Protein AF-A0A8T3T9G6-F1 (afdb_monomer_lite)

Structure (mmCIF, N/CA/C/O backbone):
data_AF-A0A8T3T9G6-F1
#
_entry.id   AF-A0A8T3T9G6-F1
#
loop_
_atom_site.group_PDB
_atom_site.id
_atom_site.type_symbol
_atom_site.label_atom_id
_atom_site.label_alt_id
_atom_site.label_comp_id
_atom_site.label_asym_id
_atom_site.label_entity_id
_atom_site.label_seq_id
_atom_site.pdbx_PDB_ins_code
_atom_site.Cartn_x
_atom_site.Cartn_y
_atom_site.Cartn_z
_atom_site.occupancy
_atom_site.B_iso_or_equiv
_atom_site.auth_seq_id
_atom_site.auth_comp_id
_atom_site.auth_asym_id
_atom_site.auth_atom_id
_atom_site.pdbx_PDB_model_num
ATOM 1 N N . MET A 1 1 ? 16.006 19.541 -17.027 1.00 54.31 1 MET A N 1
ATOM 2 C CA . MET A 1 1 ? 14.898 20.026 -16.170 1.00 54.31 1 MET A CA 1
ATOM 3 C C . MET A 1 1 ? 15.483 20.447 -14.832 1.00 54.31 1 MET A C 1
ATOM 5 O O . MET A 1 1 ? 16.346 19.738 -14.335 1.00 54.31 1 MET A O 1
ATOM 9 N N . GLY A 1 2 ? 15.084 21.596 -14.279 1.00 76.94 2 GLY A N 1
ATOM 10 C CA . GLY A 1 2 ? 15.537 22.010 -12.943 1.00 76.94 2 GLY A CA 1
ATOM 11 C C . GLY A 1 2 ? 14.943 21.127 -11.838 1.00 76.94 2 GLY A C 1
ATOM 12 O O . GLY A 1 2 ? 13.879 20.541 -12.033 1.00 76.94 2 GLY A O 1
ATOM 13 N N . ALA A 1 3 ? 15.597 21.065 -10.673 1.00 75.00 3 ALA A N 1
ATOM 14 C CA . ALA A 1 3 ? 15.192 20.220 -9.539 1.00 75.00 3 ALA A CA 1
ATOM 15 C C . ALA A 1 3 ? 13.722 20.419 -9.115 1.00 75.00 3 ALA A C 1
ATOM 17 O O . ALA A 1 3 ? 13.026 19.457 -8.798 1.00 75.00 3 ALA A O 1
ATOM 18 N N . VAL A 1 4 ? 13.221 21.656 -9.191 1.00 77.31 4 VAL A N 1
ATOM 19 C CA . VAL A 1 4 ? 11.821 22.000 -8.889 1.00 77.31 4 VAL A CA 1
ATOM 20 C C . VAL A 1 4 ? 10.844 21.335 -9.864 1.00 77.31 4 VAL A C 1
ATOM 22 O O . VAL A 1 4 ? 9.824 20.801 -9.441 1.00 77.31 4 VAL A O 1
ATOM 25 N N . ALA A 1 5 ? 11.157 21.320 -11.162 1.00 77.25 5 ALA A N 1
ATOM 26 C CA . ALA A 1 5 ? 10.294 20.705 -12.169 1.00 77.25 5 ALA A CA 1
ATOM 27 C C . ALA A 1 5 ? 10.221 19.180 -11.992 1.00 77.25 5 ALA A C 1
ATOM 29 O O . ALA A 1 5 ? 9.146 18.600 -12.116 1.00 77.25 5 ALA 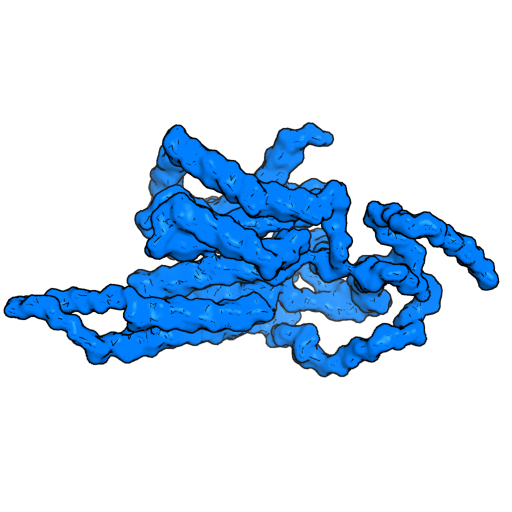A O 1
ATOM 30 N N . THR A 1 6 ? 11.344 18.544 -11.643 1.00 76.88 6 THR A N 1
ATOM 31 C CA . THR A 1 6 ? 11.392 17.110 -11.319 1.00 76.88 6 THR A CA 1
ATOM 32 C C . THR A 1 6 ? 10.573 16.792 -10.071 1.00 76.88 6 THR A C 1
ATOM 34 O O . THR A 1 6 ? 9.798 15.840 -10.080 1.00 76.88 6 THR A O 1
ATOM 37 N N . LEU A 1 7 ? 10.688 17.609 -9.019 1.00 78.88 7 LEU A N 1
ATOM 38 C CA . LEU A 1 7 ? 9.921 17.434 -7.784 1.00 78.88 7 LEU A CA 1
ATOM 39 C C . LEU A 1 7 ? 8.410 17.568 -8.023 1.00 78.88 7 LEU A C 1
ATOM 41 O O . LEU A 1 7 ? 7.627 16.757 -7.527 1.00 78.88 7 LEU A O 1
ATOM 45 N N . LEU A 1 8 ? 7.995 18.567 -8.806 1.00 82.62 8 LEU A N 1
ATOM 46 C CA . LEU A 1 8 ? 6.592 18.757 -9.171 1.00 82.62 8 LEU A CA 1
ATOM 47 C C . LEU A 1 8 ? 6.073 17.576 -9.995 1.00 82.62 8 LEU A C 1
ATOM 49 O O . LEU A 1 8 ? 5.038 17.012 -9.648 1.00 82.62 8 LEU A O 1
ATOM 53 N N . ALA A 1 9 ? 6.808 17.156 -11.029 1.00 82.00 9 ALA A N 1
ATOM 54 C CA . ALA A 1 9 ? 6.435 16.006 -11.851 1.00 82.00 9 ALA A CA 1
ATOM 55 C C . ALA A 1 9 ? 6.305 14.722 -11.015 1.00 82.00 9 ALA A C 1
ATOM 57 O O . ALA A 1 9 ? 5.303 14.019 -11.123 1.00 82.00 9 ALA A O 1
ATOM 58 N N . ALA A 1 10 ? 7.262 14.459 -10.119 1.00 84.12 10 ALA A N 1
ATOM 59 C CA . ALA A 1 10 ? 7.209 13.323 -9.203 1.00 84.12 10 ALA A CA 1
ATOM 60 C C . ALA A 1 10 ? 5.992 13.397 -8.270 1.00 84.12 10 ALA A C 1
ATOM 62 O O . ALA A 1 10 ? 5.318 12.394 -8.059 1.00 84.12 10 ALA A O 1
ATOM 63 N N . THR A 1 11 ? 5.660 14.583 -7.755 1.00 85.56 11 THR A N 1
ATOM 64 C CA . THR A 1 11 ? 4.485 14.779 -6.890 1.00 85.56 11 THR A CA 1
ATOM 65 C C . THR A 1 11 ? 3.182 14.502 -7.642 1.00 85.56 11 THR A C 1
ATOM 67 O O . THR A 1 11 ? 2.320 13.789 -7.129 1.00 85.56 11 THR A O 1
ATOM 70 N N . PHE A 1 12 ? 3.045 15.012 -8.871 1.00 87.19 12 PHE A N 1
ATOM 71 C CA . PHE A 1 12 ? 1.871 14.761 -9.712 1.00 87.19 12 PHE A CA 1
ATOM 72 C C . PHE A 1 12 ? 1.742 13.293 -10.132 1.00 87.19 12 PHE A C 1
ATOM 74 O O . PHE A 1 12 ? 0.623 12.802 -10.250 1.00 87.19 12 PHE A O 1
ATOM 81 N N . ALA A 1 13 ? 2.858 12.586 -10.323 1.00 87.81 13 ALA A N 1
ATOM 82 C CA . ALA A 1 13 ? 2.865 11.164 -10.660 1.00 87.81 13 ALA A CA 1
ATOM 83 C C . ALA A 1 13 ? 2.569 10.262 -9.448 1.00 87.81 13 ALA A C 1
ATOM 85 O O . ALA A 1 13 ? 1.803 9.307 -9.551 1.00 87.81 13 ALA A O 1
ATOM 86 N N . LEU A 1 14 ? 3.151 10.569 -8.284 1.00 93.25 14 LEU A N 1
ATOM 87 C CA . LEU A 1 14 ? 3.034 9.748 -7.074 1.00 93.25 14 LEU A CA 1
ATOM 88 C C . LEU A 1 14 ? 1.755 10.031 -6.281 1.00 93.25 14 LEU A C 1
ATOM 90 O O . LEU A 1 14 ? 1.244 9.133 -5.617 1.00 93.25 14 LEU A O 1
ATOM 94 N N . GLY A 1 15 ? 1.203 11.243 -6.356 1.00 94.12 15 GLY A N 1
ATOM 95 C CA . GLY A 1 15 ? -0.043 11.609 -5.677 1.00 94.12 15 GLY A CA 1
ATOM 96 C C . GLY A 1 15 ? -1.216 10.666 -5.995 1.00 94.12 15 GLY A C 1
ATOM 97 O O . GLY A 1 15 ? -1.816 10.129 -5.059 1.00 94.12 15 GLY A O 1
ATOM 98 N N . PRO A 1 16 ? -1.518 10.387 -7.278 1.00 94.94 16 PRO A N 1
ATOM 99 C CA . PRO A 1 16 ? -2.536 9.414 -7.678 1.00 94.94 16 PRO A CA 1
ATOM 100 C C . PRO A 1 16 ? -2.249 7.980 -7.218 1.00 94.94 16 PRO A C 1
ATOM 102 O O . PRO A 1 16 ? -3.186 7.214 -7.025 1.00 94.94 16 PRO A O 1
ATOM 105 N N . LEU A 1 17 ? -0.976 7.616 -7.036 1.00 96.38 17 LEU A N 1
ATOM 106 C CA . LEU A 1 17 ? -0.564 6.262 -6.659 1.00 96.38 17 LEU A CA 1
ATOM 107 C C . LEU A 1 17 ? -0.541 6.034 -5.142 1.00 96.38 17 LEU A C 1
ATOM 109 O O . LEU A 1 17 ? -0.740 4.912 -4.694 1.00 96.38 17 LEU A O 1
ATOM 113 N N . PHE A 1 18 ? -0.319 7.081 -4.344 1.00 96.94 18 PHE A N 1
ATOM 114 C CA . PHE A 1 18 ? -0.097 6.945 -2.899 1.00 96.94 18 PHE A CA 1
ATOM 115 C C . PHE A 1 18 ? -1.062 7.740 -2.015 1.00 96.94 18 PHE A C 1
ATOM 117 O O . PHE A 1 18 ? -1.059 7.524 -0.806 1.00 96.94 18 PHE A O 1
ATOM 124 N N . LEU A 1 19 ? -1.881 8.649 -2.561 1.00 95.44 19 LEU A N 1
ATOM 125 C CA . LEU A 1 19 ? -2.728 9.514 -1.734 1.00 95.44 19 LEU A CA 1
ATOM 126 C C . LEU A 1 19 ? -4.140 9.779 -2.272 1.00 95.44 19 LEU A C 1
ATOM 128 O O . LEU A 1 19 ? -5.106 9.650 -1.519 1.00 95.44 19 LEU A O 1
ATOM 132 N N . TYR A 1 20 ? -4.278 10.235 -3.521 1.00 94.31 20 TYR A N 1
ATOM 133 C CA . TYR A 1 20 ? -5.521 10.880 -3.968 1.00 94.31 20 TYR A CA 1
ATOM 134 C C . TYR A 1 20 ? -6.742 9.957 -3.975 1.00 94.31 20 TYR A C 1
ATOM 136 O O . TYR A 1 20 ? -7.763 10.369 -3.414 1.00 94.31 20 TYR A O 1
ATOM 144 N N . PRO A 1 21 ? -6.664 8.718 -4.503 1.00 95.81 21 PRO A N 1
ATOM 145 C CA . PRO A 1 21 ? -7.786 7.787 -4.450 1.00 95.81 21 PRO A CA 1
ATOM 146 C C . PRO A 1 21 ? -8.303 7.594 -3.025 1.00 95.81 21 PRO A C 1
ATOM 148 O O . PRO A 1 21 ? -9.502 7.663 -2.767 1.00 95.81 21 PRO A O 1
ATOM 151 N N . GLY A 1 22 ? -7.407 7.430 -2.056 1.00 95.38 22 GLY A N 1
ATOM 152 C CA . GLY A 1 22 ? -7.796 7.155 -0.685 1.00 95.38 22 GLY A CA 1
ATOM 153 C C . GLY A 1 22 ? -8.411 8.331 0.068 1.00 95.38 22 GLY A C 1
ATOM 154 O O . GLY A 1 22 ? -9.077 8.074 1.064 1.00 95.38 22 GLY A O 1
ATOM 155 N N . LEU A 1 23 ? -8.269 9.587 -0.378 1.00 92.88 23 LEU A N 1
ATOM 156 C CA . LEU A 1 23 ? -8.856 10.746 0.320 1.00 92.88 23 LEU A CA 1
ATOM 157 C C . LEU A 1 23 ? -10.379 10.614 0.468 1.00 92.88 23 LEU A C 1
ATOM 159 O O . LEU A 1 23 ? -10.920 10.753 1.565 1.00 92.88 23 LEU A O 1
ATOM 163 N N . GLY A 1 24 ? -11.070 10.306 -0.631 1.00 92.19 24 GLY A N 1
ATOM 164 C CA . GLY A 1 24 ? -12.520 10.123 -0.627 1.00 92.19 24 GLY A CA 1
ATOM 165 C C . GLY A 1 24 ? -12.942 8.793 0.001 1.00 92.19 24 GLY A C 1
ATOM 166 O O . GLY A 1 24 ? -13.855 8.748 0.827 1.00 92.19 24 GLY A O 1
ATOM 167 N N . TRP A 1 25 ? -12.252 7.704 -0.352 1.00 94.81 25 TRP A N 1
ATOM 168 C CA . TRP A 1 25 ? -12.594 6.364 0.131 1.00 94.81 25 TRP A CA 1
ATOM 169 C C . TRP A 1 25 ? -12.357 6.188 1.634 1.00 94.81 25 TRP A C 1
ATOM 171 O O . TRP A 1 25 ? -13.169 5.544 2.293 1.00 94.81 25 TRP A O 1
ATOM 181 N N . ALA A 1 26 ? -11.316 6.795 2.210 1.00 93.69 26 ALA A N 1
ATOM 182 C CA . ALA A 1 26 ? -11.092 6.780 3.656 1.00 93.69 26 ALA A CA 1
ATOM 183 C C . ALA A 1 26 ? -12.204 7.522 4.410 1.00 93.69 26 ALA A C 1
ATOM 185 O O . ALA A 1 26 ? -12.743 6.998 5.390 1.00 93.69 26 ALA A O 1
ATOM 186 N N . ALA A 1 27 ? -12.603 8.702 3.923 1.00 90.19 27 ALA A N 1
ATOM 187 C CA . ALA A 1 27 ? -13.689 9.482 4.517 1.00 90.19 27 ALA A CA 1
ATOM 188 C C . ALA A 1 27 ? -15.032 8.729 4.496 1.00 90.19 27 ALA A C 1
ATOM 190 O O . ALA A 1 27 ? -15.819 8.846 5.444 1.00 90.19 27 ALA A O 1
ATOM 191 N N . LEU A 1 28 ? -15.275 7.942 3.442 1.00 91.25 28 LEU A N 1
ATOM 192 C CA . LEU A 1 28 ? -16.483 7.138 3.264 1.00 91.25 28 LEU A CA 1
ATOM 193 C C . LEU A 1 28 ? -16.463 5.835 4.086 1.00 91.25 28 LEU A C 1
ATOM 195 O O . LEU A 1 28 ? -17.435 5.515 4.775 1.00 91.25 28 LEU A O 1
ATOM 199 N N . LEU A 1 29 ? -15.368 5.070 4.009 1.00 92.38 29 LEU A N 1
ATOM 200 C CA . LEU A 1 29 ? -15.307 3.678 4.472 1.00 92.38 29 LEU A CA 1
ATOM 201 C C . LEU A 1 29 ? -14.649 3.483 5.832 1.00 92.38 29 LEU A C 1
ATOM 203 O O . LEU A 1 29 ? -14.944 2.495 6.499 1.00 92.38 29 LEU A O 1
ATOM 207 N N . LEU A 1 30 ? -13.757 4.369 6.255 1.00 89.50 30 LEU A N 1
ATOM 208 C CA . LEU A 1 30 ? -13.100 4.211 7.550 1.00 89.50 30 LEU A CA 1
ATOM 209 C C . LEU A 1 30 ? -13.861 5.001 8.599 1.00 89.50 30 LEU A C 1
ATOM 211 O O . LEU A 1 30 ? -14.269 4.432 9.605 1.00 89.50 30 LEU A O 1
ATOM 215 N N . GLY A 1 31 ? -14.175 6.264 8.303 1.00 67.50 31 GLY A N 1
ATOM 216 C CA . GLY A 1 31 ? -14.796 7.159 9.274 1.00 67.50 31 GLY A CA 1
ATOM 217 C C . GLY A 1 31 ? -13.952 7.323 10.548 1.00 67.50 31 GLY A C 1
ATOM 218 O O . GLY A 1 31 ? -12.964 6.629 10.779 1.00 67.50 31 GLY A O 1
ATOM 219 N N . GLY A 1 32 ? -14.334 8.284 11.382 1.00 64.12 32 GLY A N 1
ATOM 220 C CA . GLY A 1 32 ? -13.732 8.476 12.699 1.00 64.12 32 GLY A CA 1
ATOM 221 C C . GLY A 1 32 ? -13.209 9.885 12.942 1.00 64.12 32 GLY A C 1
ATOM 222 O O . GLY A 1 32 ? -12.710 10.569 12.045 1.00 64.12 32 GLY A O 1
ATOM 223 N N . ASP A 1 33 ? -13.318 10.293 14.203 1.00 58.38 33 ASP A N 1
ATOM 224 C CA . ASP A 1 33 ? -12.658 11.475 14.729 1.00 58.38 33 ASP A CA 1
ATOM 225 C C . ASP A 1 33 ? -11.165 11.186 14.861 1.00 58.38 33 ASP A C 1
ATOM 227 O O . ASP A 1 33 ? -10.721 10.298 15.589 1.00 58.38 33 ASP A O 1
ATOM 231 N N . GLY A 1 34 ? -10.370 11.925 14.102 1.00 69.94 34 GLY A N 1
ATOM 232 C CA . GLY A 1 34 ? -8.930 11.769 14.063 1.00 69.94 34 GLY A CA 1
ATOM 233 C C . GLY A 1 34 ? -8.286 13.075 13.645 1.00 69.94 34 GLY A C 1
ATOM 234 O O . GLY A 1 34 ? -8.819 13.811 12.816 1.00 69.94 34 GLY A O 1
ATOM 235 N N . GLY A 1 35 ? -7.127 13.368 14.230 1.00 79.94 35 GLY A N 1
ATOM 236 C CA . GLY A 1 35 ? -6.297 14.478 13.776 1.00 79.94 35 GLY A CA 1
ATOM 237 C C . GLY A 1 35 ? -5.833 14.294 12.318 1.00 79.94 35 GLY A C 1
ATOM 238 O O . GLY A 1 35 ? -5.978 13.216 11.741 1.00 79.94 35 GLY A O 1
ATOM 239 N N . PRO A 1 36 ? -5.197 15.311 11.723 1.00 82.00 36 PRO A N 1
ATOM 240 C CA . PRO A 1 36 ? -4.798 15.315 10.309 1.00 82.00 36 PRO A CA 1
ATOM 241 C C . PRO A 1 36 ? -3.898 14.154 9.921 1.00 82.00 36 PRO A C 1
ATOM 243 O O . PRO A 1 36 ? -4.056 13.584 8.852 1.00 82.00 36 PRO A O 1
ATOM 246 N N . LEU A 1 37 ? -2.969 13.793 10.806 1.00 84.50 37 LEU A N 1
ATOM 247 C CA . LEU A 1 37 ? -2.041 12.693 10.593 1.00 84.50 37 LEU A CA 1
ATOM 248 C C . LEU A 1 37 ? -2.790 11.370 10.405 1.00 84.50 37 LEU A C 1
ATOM 250 O O . LEU A 1 37 ? -2.440 10.590 9.529 1.00 84.50 37 LEU A O 1
ATOM 254 N N . VAL A 1 38 ? -3.844 11.146 11.199 1.00 89.88 38 VAL A N 1
ATOM 255 C CA . VAL A 1 38 ? -4.674 9.939 11.109 1.00 89.88 38 VAL A CA 1
ATOM 256 C C . VAL A 1 38 ? -5.395 9.912 9.767 1.00 89.88 38 VAL A C 1
ATOM 258 O O . VAL A 1 38 ? -5.326 8.910 9.069 1.00 89.88 38 VAL A O 1
ATOM 261 N N . ARG A 1 39 ? -6.012 11.030 9.370 1.00 89.19 39 ARG A N 1
ATOM 262 C CA . ARG A 1 39 ? -6.750 11.140 8.101 1.00 89.19 39 ARG A CA 1
ATOM 263 C C . ARG A 1 39 ? -5.844 10.979 6.882 1.00 89.19 39 ARG A C 1
ATOM 265 O O . ARG A 1 39 ? -6.185 10.251 5.956 1.00 89.19 39 ARG A O 1
ATOM 272 N N . LEU A 1 40 ? -4.669 11.610 6.902 1.00 90.44 40 LEU A N 1
ATOM 273 C CA . LEU A 1 40 ? -3.668 11.480 5.846 1.00 90.44 40 LEU A CA 1
ATOM 274 C C . LEU A 1 40 ? -3.200 10.029 5.717 1.00 90.44 40 LEU A C 1
ATOM 276 O O . LEU A 1 40 ? -3.205 9.476 4.624 1.00 90.44 40 LEU A O 1
ATOM 280 N N . ALA A 1 41 ? -2.835 9.392 6.829 1.00 94.12 41 ALA A N 1
ATOM 281 C CA . ALA A 1 41 ? -2.366 8.015 6.806 1.00 94.12 41 ALA A CA 1
ATOM 282 C C . ALA A 1 41 ? -3.475 7.020 6.425 1.00 94.12 41 ALA A C 1
ATOM 284 O O . ALA A 1 41 ? -3.212 6.060 5.711 1.00 94.12 41 ALA A O 1
ATOM 285 N N . GLN A 1 42 ? -4.722 7.268 6.828 1.00 94.81 42 GLN A N 1
ATOM 286 C CA . GLN A 1 42 ? -5.886 6.513 6.363 1.00 94.81 42 GLN A CA 1
ATOM 287 C C . GLN A 1 42 ? -6.073 6.633 4.846 1.00 94.81 42 GLN A C 1
ATOM 289 O O . GLN A 1 42 ? -6.329 5.629 4.185 1.00 94.81 42 GLN A O 1
ATOM 294 N N . ALA A 1 43 ? -5.910 7.834 4.282 1.00 95.25 43 ALA A N 1
ATOM 295 C CA . ALA A 1 43 ? -5.954 8.038 2.837 1.00 95.25 43 ALA A CA 1
ATOM 296 C C . ALA A 1 43 ? -4.804 7.309 2.125 1.00 95.25 43 ALA A C 1
ATOM 298 O O . ALA A 1 43 ? -5.034 6.634 1.125 1.00 95.25 43 ALA A O 1
ATOM 299 N N . VAL A 1 44 ? -3.584 7.356 2.666 1.00 97.00 44 VAL A N 1
ATOM 300 C CA . VAL A 1 44 ? -2.454 6.573 2.139 1.00 97.00 44 VAL A CA 1
ATOM 301 C C . VAL A 1 44 ? -2.769 5.075 2.165 1.00 97.00 44 VAL A C 1
ATOM 303 O O . VAL A 1 44 ? -2.650 4.400 1.146 1.00 97.00 44 VAL A O 1
ATOM 306 N N . GLY A 1 45 ? -3.253 4.561 3.298 1.00 97.31 45 GLY A N 1
ATOM 307 C CA . GLY A 1 45 ? -3.609 3.151 3.462 1.00 97.31 45 GLY A CA 1
ATOM 308 C C . GLY A 1 45 ? -4.699 2.698 2.495 1.00 97.31 45 GLY A C 1
ATOM 309 O O . GLY A 1 45 ? -4.534 1.691 1.814 1.00 97.31 45 GLY A O 1
ATOM 310 N N . MET A 1 46 ? -5.782 3.469 2.361 1.00 97.44 46 MET A N 1
ATOM 311 C CA . MET A 1 46 ? -6.844 3.169 1.394 1.00 97.44 46 MET A CA 1
ATOM 312 C C . MET A 1 46 ? -6.352 3.231 -0.047 1.00 97.44 46 MET A C 1
ATOM 314 O O . MET A 1 46 ? -6.767 2.410 -0.862 1.00 97.44 46 MET A O 1
ATOM 318 N N . THR A 1 47 ? -5.455 4.164 -0.370 1.00 98.06 47 THR A N 1
ATOM 319 C CA . THR A 1 47 ? -4.854 4.223 -1.705 1.00 98.06 47 THR A CA 1
ATOM 320 C C . THR A 1 47 ? -4.061 2.950 -1.989 1.00 98.06 47 THR A C 1
ATOM 322 O O . THR A 1 47 ? -4.276 2.324 -3.022 1.00 98.06 47 THR A O 1
ATOM 325 N N . LEU A 1 48 ? -3.237 2.502 -1.039 1.00 97.38 48 LEU A N 1
ATOM 326 C CA . LEU A 1 48 ? -2.459 1.267 -1.164 1.00 97.38 48 LEU A CA 1
ATOM 327 C C . LEU A 1 48 ? -3.302 -0.019 -1.133 1.00 97.38 48 LEU A C 1
ATOM 329 O O . LEU A 1 48 ? -2.802 -1.071 -1.519 1.00 97.38 48 LEU A O 1
ATOM 333 N N . LEU A 1 49 ? -4.574 0.042 -0.730 1.00 96.81 49 LEU A N 1
ATOM 334 C CA . LEU A 1 49 ? -5.521 -1.056 -0.947 1.00 96.81 49 LEU A CA 1
ATOM 335 C C . LEU A 1 49 ? -6.143 -1.023 -2.347 1.00 96.81 49 LEU A C 1
ATOM 337 O O . LEU A 1 49 ? -6.327 -2.062 -2.972 1.00 96.81 49 LEU A O 1
ATOM 341 N N . ILE A 1 50 ? -6.504 0.160 -2.841 1.00 97.75 50 ILE A N 1
ATOM 342 C CA . ILE A 1 50 ? -7.306 0.286 -4.063 1.00 97.75 50 ILE A CA 1
ATOM 343 C C . ILE A 1 50 ? -6.427 0.270 -5.315 1.00 97.75 50 ILE A C 1
ATOM 345 O O . ILE A 1 50 ? -6.698 -0.471 -6.257 1.00 97.75 50 ILE A O 1
ATOM 349 N N . VAL A 1 51 ? -5.378 1.090 -5.339 1.00 97.88 51 VAL A N 1
ATOM 350 C CA . VAL A 1 51 ? -4.566 1.332 -6.538 1.00 97.88 51 VAL A CA 1
ATOM 351 C C . VAL A 1 51 ? -3.872 0.063 -7.026 1.00 97.88 51 VAL A C 1
ATOM 353 O O . VAL A 1 51 ? -3.988 -0.221 -8.215 1.00 97.88 51 VAL A O 1
ATOM 356 N N . PRO A 1 52 ? -3.233 -0.764 -6.175 1.00 97.06 52 PRO A N 1
ATOM 357 C CA . PRO A 1 52 ? -2.593 -1.988 -6.655 1.00 97.06 52 PRO A CA 1
ATOM 358 C C . PRO A 1 52 ? -3.598 -2.962 -7.266 1.00 97.06 52 PRO A C 1
ATOM 360 O O . PRO A 1 52 ? -3.310 -3.557 -8.298 1.00 97.06 52 PRO A O 1
ATOM 363 N N . ALA A 1 53 ? -4.798 -3.078 -6.687 1.00 96.44 53 ALA A N 1
ATOM 364 C CA . ALA A 1 53 ? -5.863 -3.904 -7.249 1.00 96.44 53 ALA A CA 1
ATOM 365 C C . ALA A 1 53 ? -6.306 -3.388 -8.628 1.00 96.44 53 ALA A C 1
ATOM 367 O O . ALA A 1 53 ? -6.408 -4.168 -9.571 1.00 96.44 53 ALA A O 1
ATOM 368 N N . VAL A 1 54 ? -6.495 -2.072 -8.781 1.00 97.56 54 VAL A N 1
ATOM 369 C CA . VAL A 1 54 ? -6.810 -1.448 -10.078 1.00 97.56 54 VAL A CA 1
ATOM 370 C C . VAL A 1 54 ? -5.698 -1.704 -11.096 1.00 97.56 54 VAL A C 1
ATOM 372 O O . VAL A 1 54 ? -5.985 -2.110 -12.219 1.00 97.56 54 VAL A O 1
ATOM 375 N N . CYS A 1 55 ? -4.433 -1.523 -10.714 1.00 97.69 55 CYS A N 1
ATOM 376 C CA . CYS A 1 55 ? -3.291 -1.781 -11.588 1.00 97.69 55 CYS A CA 1
ATOM 377 C C . CYS A 1 55 ? -3.211 -3.254 -12.007 1.00 97.69 55 CYS A C 1
ATOM 379 O O . CYS A 1 55 ? -2.972 -3.530 -13.178 1.00 97.69 55 CYS A O 1
ATOM 381 N N . VAL A 1 56 ? -3.459 -4.199 -11.093 1.00 96.56 56 VAL A N 1
ATOM 382 C CA . VAL A 1 56 ? -3.530 -5.633 -11.418 1.00 96.56 56 VAL A CA 1
ATOM 383 C C . VAL A 1 56 ? -4.632 -5.892 -12.441 1.00 96.56 56 VAL A C 1
ATOM 385 O O . VAL A 1 56 ? -4.374 -6.548 -13.447 1.00 96.56 56 VAL A O 1
ATOM 388 N N . LEU A 1 57 ? -5.833 -5.341 -12.244 1.00 96.19 57 LEU A N 1
ATOM 389 C CA . LEU A 1 57 ? -6.939 -5.508 -13.191 1.00 96.19 57 LEU A CA 1
ATOM 390 C C . LEU A 1 57 ? -6.589 -4.941 -14.571 1.00 96.19 57 LEU A C 1
ATOM 392 O O . LEU A 1 57 ? -6.748 -5.644 -15.565 1.00 96.19 57 LEU A O 1
ATOM 396 N N . LEU A 1 58 ? -6.044 -3.721 -14.634 1.00 97.44 58 LEU A N 1
ATOM 397 C CA . LEU A 1 58 ? -5.598 -3.100 -15.886 1.00 97.44 58 LEU A CA 1
ATOM 398 C C . LEU A 1 58 ? -4.518 -3.932 -16.585 1.00 97.44 58 LEU A C 1
ATOM 400 O O . LEU A 1 58 ? -4.618 -4.166 -17.786 1.00 97.44 58 LEU A O 1
ATOM 404 N N . ALA A 1 59 ? -3.519 -4.420 -15.849 1.00 96.19 59 ALA A N 1
ATOM 405 C CA . ALA A 1 59 ? -2.463 -5.269 -16.396 1.00 96.19 59 ALA A CA 1
ATOM 406 C C . ALA A 1 59 ? -2.996 -6.627 -16.881 1.00 96.19 59 ALA A C 1
ATOM 408 O O . ALA A 1 59 ? -2.514 -7.165 -17.873 1.00 96.19 59 ALA A O 1
ATOM 409 N N . THR A 1 60 ? -4.025 -7.169 -16.231 1.00 94.19 60 THR A N 1
ATOM 410 C CA . THR A 1 60 ? -4.656 -8.433 -16.644 1.00 94.19 60 THR A CA 1
ATOM 411 C C . THR A 1 60 ? -5.333 -8.295 -18.008 1.00 94.19 60 THR A C 1
ATOM 413 O O . THR A 1 60 ? -5.229 -9.187 -18.845 1.00 94.19 60 THR A O 1
ATOM 416 N N . VAL A 1 61 ? -5.991 -7.158 -18.259 1.00 95.06 61 VAL A N 1
ATOM 417 C CA . VAL A 1 61 ? -6.715 -6.901 -19.517 1.00 95.06 61 VAL A CA 1
ATOM 418 C C . VAL A 1 61 ? -5.890 -6.153 -20.572 1.00 95.06 61 VAL A C 1
ATOM 420 O O . VAL A 1 61 ? -6.407 -5.828 -21.637 1.00 95.06 61 VAL A O 1
ATOM 423 N N . GLY A 1 62 ? -4.614 -5.868 -20.300 1.00 95.62 62 GLY A N 1
ATOM 424 C CA . GLY A 1 62 ? -3.713 -5.183 -21.230 1.00 95.62 62 GLY A CA 1
ATOM 425 C C . GLY A 1 62 ? -3.946 -3.683 -21.402 1.00 95.62 62 GLY A C 1
ATOM 426 O O . GLY A 1 62 ? -3.680 -3.128 -22.465 1.00 95.62 62 GLY A O 1
ATOM 427 N N . LEU A 1 63 ? -4.442 -3.023 -20.355 1.00 97.06 63 LEU A N 1
ATOM 428 C CA . LEU A 1 63 ? -4.739 -1.591 -20.315 1.00 97.06 63 LEU A CA 1
ATOM 429 C C . LEU A 1 63 ? -3.834 -0.824 -19.335 1.00 97.06 63 LEU A C 1
ATOM 431 O O . LEU A 1 63 ? -4.190 0.264 -18.890 1.00 97.06 63 LEU A O 1
ATOM 435 N N . LEU A 1 64 ? -2.650 -1.339 -18.985 1.00 96.31 64 LEU A N 1
ATOM 436 C CA . LEU A 1 64 ? -1.704 -0.649 -18.092 1.00 96.31 64 LEU A CA 1
ATOM 437 C C . LEU A 1 64 ? -0.860 0.425 -18.815 1.00 96.31 64 LEU A C 1
ATOM 439 O O . LEU A 1 64 ? 0.336 0.571 -18.568 1.00 96.31 64 LEU A O 1
ATOM 443 N N . HIS A 1 65 ? -1.468 1.184 -19.725 1.00 94.62 65 HIS A N 1
ATOM 444 C CA . HIS A 1 65 ? -0.828 2.327 -20.381 1.00 94.62 65 HIS A CA 1
ATOM 445 C C . HIS A 1 65 ? -1.178 3.642 -19.649 1.00 94.62 65 HIS A C 1
ATOM 447 O O . HIS A 1 65 ? -2.206 3.707 -18.966 1.00 94.62 65 HIS A O 1
ATOM 453 N N . PRO A 1 66 ? -0.386 4.727 -19.796 1.00 93.44 66 PRO A N 1
ATOM 454 C CA . PRO A 1 66 ? -0.493 5.916 -18.940 1.00 93.44 66 PRO A CA 1
ATOM 455 C C . PRO A 1 66 ? -1.894 6.541 -18.900 1.00 93.44 66 PRO A C 1
ATOM 457 O O . PRO A 1 66 ? -2.389 6.904 -17.836 1.00 93.44 66 PRO A O 1
ATOM 460 N N . VAL A 1 67 ? -2.555 6.636 -20.059 1.00 95.94 67 VAL A N 1
ATOM 461 C CA . VAL A 1 67 ? -3.898 7.230 -20.183 1.00 95.94 67 VAL A CA 1
ATOM 462 C C . VAL A 1 67 ? -4.944 6.413 -19.424 1.00 95.94 67 VAL A C 1
ATOM 464 O O . VAL A 1 67 ? -5.729 6.991 -18.677 1.00 95.94 67 VAL A O 1
ATOM 467 N N . ALA A 1 68 ? -4.946 5.086 -19.567 1.00 96.75 68 ALA A N 1
ATOM 468 C CA . ALA A 1 68 ? -5.896 4.221 -18.871 1.00 96.75 68 ALA A CA 1
ATOM 469 C C . ALA A 1 68 ? -5.634 4.178 -17.361 1.00 96.75 68 ALA A C 1
ATOM 471 O O . ALA A 1 68 ? -6.588 4.197 -16.581 1.00 96.75 68 ALA A O 1
ATOM 472 N N . VAL A 1 69 ? -4.362 4.206 -16.941 1.00 95.81 69 VAL A N 1
ATOM 473 C CA . VAL A 1 69 ? -3.986 4.346 -15.527 1.00 95.81 69 VAL A CA 1
ATOM 474 C C . VAL A 1 69 ? -4.539 5.656 -14.963 1.00 95.81 69 VAL A C 1
ATOM 476 O O . VAL A 1 69 ? -5.325 5.623 -14.021 1.00 95.81 69 VAL A O 1
ATOM 479 N N . LEU A 1 70 ? -4.213 6.808 -15.558 1.00 95.44 70 LEU A N 1
ATOM 480 C CA . LEU A 1 70 ? -4.683 8.110 -15.066 1.00 95.44 70 LEU A CA 1
ATOM 481 C C . LEU A 1 70 ? -6.209 8.233 -15.089 1.00 95.44 70 LEU A C 1
ATOM 483 O O . LEU A 1 70 ? -6.785 8.740 -14.129 1.00 95.44 70 LEU A O 1
ATOM 487 N N . ALA A 1 71 ? -6.870 7.744 -16.142 1.00 96.69 71 ALA A N 1
ATOM 488 C CA . ALA A 1 71 ? -8.326 7.743 -16.230 1.00 96.69 71 ALA A CA 1
ATOM 489 C C . ALA A 1 71 ? -8.952 6.896 -15.113 1.00 96.69 71 ALA A C 1
ATOM 491 O O . ALA A 1 71 ? -9.849 7.367 -14.417 1.00 96.69 71 ALA A O 1
ATOM 492 N N . SER A 1 72 ? -8.440 5.683 -14.885 1.00 97.25 72 SER A N 1
ATOM 493 C CA . SER A 1 72 ? -8.946 4.787 -13.839 1.00 97.25 72 SER A CA 1
ATOM 494 C C . SER A 1 72 ? -8.725 5.368 -12.445 1.00 97.25 72 SER A C 1
ATOM 496 O O . SER A 1 72 ? -9.651 5.398 -11.639 1.00 97.25 72 SER A O 1
ATOM 498 N N . LEU A 1 73 ? -7.530 5.899 -12.163 1.00 96.06 73 LEU A N 1
ATOM 499 C CA . LEU A 1 73 ? -7.235 6.547 -10.882 1.00 96.06 73 LEU A CA 1
ATOM 500 C C . LEU A 1 73 ? -8.049 7.830 -10.687 1.00 96.06 73 LEU A C 1
ATOM 502 O O . LEU A 1 73 ? -8.499 8.101 -9.573 1.00 96.06 73 LEU A O 1
ATOM 506 N N . GLY A 1 74 ? -8.300 8.584 -11.759 1.00 96.00 74 GLY A N 1
ATOM 507 C CA . GLY A 1 74 ? -9.197 9.737 -11.760 1.00 96.00 74 GLY A CA 1
ATOM 508 C C . GLY A 1 74 ? -10.631 9.344 -11.404 1.00 96.00 74 GLY A C 1
ATOM 509 O O . GLY A 1 74 ? -11.204 9.908 -10.474 1.00 96.00 74 GLY A O 1
ATOM 510 N N . ILE A 1 75 ? -11.181 8.323 -12.070 1.00 96.62 75 ILE A N 1
ATOM 511 C CA . ILE A 1 75 ? -12.519 7.785 -11.780 1.00 96.62 75 ILE A CA 1
ATOM 512 C C . ILE A 1 75 ? -12.597 7.329 -10.322 1.00 96.62 75 ILE A C 1
ATOM 514 O O . ILE A 1 75 ? -13.464 7.784 -9.580 1.00 96.62 75 ILE A O 1
ATOM 518 N N . VAL A 1 76 ? -11.657 6.493 -9.878 1.00 96.50 76 VAL A N 1
ATOM 519 C CA . VAL A 1 76 ? -11.621 5.976 -8.503 1.00 96.50 76 VAL A CA 1
ATOM 520 C C . VAL A 1 76 ? -11.524 7.106 -7.476 1.00 96.50 76 VAL A C 1
ATOM 522 O O . VAL A 1 76 ? -12.141 7.003 -6.418 1.00 96.50 76 VAL A O 1
ATOM 525 N N . SER A 1 77 ? -10.803 8.189 -7.775 1.00 95.81 77 SER A N 1
ATOM 526 C CA . SER A 1 77 ? -10.690 9.352 -6.884 1.00 95.81 77 SER A CA 1
ATOM 527 C C . SER A 1 77 ? -11.979 10.179 -6.818 1.00 95.81 77 SER A C 1
ATOM 529 O O . SER A 1 77 ? -12.284 10.759 -5.777 1.00 95.81 77 SER A O 1
ATOM 531 N N . VAL A 1 78 ? -12.749 10.235 -7.910 1.00 95.69 78 VAL A N 1
ATOM 532 C CA . VAL A 1 78 ? -13.972 11.050 -8.009 1.00 95.69 78 VAL A CA 1
ATOM 533 C C . VAL A 1 78 ? -15.221 10.300 -7.539 1.00 95.69 78 VAL A C 1
ATOM 535 O O . VAL A 1 78 ? -16.113 10.929 -6.976 1.00 95.69 78 VAL A O 1
ATOM 538 N N . VAL A 1 79 ? -15.294 8.973 -7.693 1.00 96.06 79 VAL A N 1
ATOM 539 C CA . VAL A 1 79 ? -16.465 8.159 -7.299 1.00 96.06 79 VAL A CA 1
ATOM 540 C C . VAL A 1 79 ? -16.950 8.442 -5.865 1.00 96.06 79 VAL A C 1
ATOM 542 O O . VAL A 1 79 ? -18.149 8.671 -5.687 1.00 96.06 79 VAL A O 1
ATOM 545 N N . PRO A 1 80 ? -16.084 8.525 -4.833 1.00 94.75 80 PRO A N 1
ATOM 546 C CA . PRO A 1 80 ? -16.525 8.849 -3.475 1.00 94.75 80 PRO A CA 1
ATOM 547 C C . PRO A 1 80 ? -17.200 10.219 -3.335 1.00 94.75 80 PRO A C 1
ATOM 549 O O . PRO A 1 80 ? -17.966 10.422 -2.394 1.00 94.75 80 PRO A O 1
ATOM 552 N N . LEU A 1 81 ? -16.941 11.163 -4.246 1.00 94.00 81 LEU A N 1
ATOM 553 C CA . LEU A 1 81 ? -17.525 12.508 -4.227 1.00 94.00 81 LEU A CA 1
ATOM 554 C C . LEU A 1 81 ? -18.994 12.522 -4.665 1.00 94.00 81 LEU A C 1
ATOM 556 O O . LEU A 1 81 ? -19.689 13.506 -4.412 1.00 94.00 81 LEU A O 1
ATOM 560 N N . ALA A 1 82 ? -19.495 11.435 -5.260 1.00 95.25 82 ALA A N 1
ATOM 561 C CA . ALA A 1 82 ? -20.925 11.268 -5.509 1.00 95.25 82 ALA A CA 1
ATOM 562 C C . ALA A 1 82 ? -21.736 11.231 -4.197 1.00 95.25 82 ALA A C 1
ATOM 564 O O . ALA A 1 82 ? -22.920 11.566 -4.183 1.00 95.25 82 ALA A O 1
ATOM 565 N N . PHE A 1 83 ? -21.096 10.888 -3.073 1.00 94.56 83 PHE A N 1
ATOM 566 C CA . PHE A 1 83 ? -21.735 10.812 -1.764 1.00 94.56 83 PHE A CA 1
ATOM 567 C C . PHE A 1 83 ? -21.654 12.171 -1.034 1.00 94.56 83 PHE A C 1
ATOM 569 O O . PHE A 1 83 ? -20.553 12.690 -0.817 1.00 94.56 83 PHE A O 1
ATOM 576 N N . PRO A 1 84 ? -22.792 12.773 -0.620 1.00 91.88 84 PRO A N 1
ATOM 577 C CA . PRO A 1 84 ? -22.808 14.060 0.091 1.00 91.88 84 PRO A CA 1
ATOM 578 C C . PRO A 1 84 ? -21.947 14.063 1.359 1.00 91.88 84 PRO A C 1
ATOM 580 O O . PRO A 1 84 ? -21.166 14.986 1.576 1.00 91.88 84 PRO A O 1
ATOM 583 N N . THR A 1 85 ? -22.004 12.976 2.127 1.00 88.88 85 THR A N 1
ATOM 584 C CA . THR A 1 85 ? -21.240 12.791 3.369 1.00 88.88 85 THR A CA 1
ATOM 585 C C . THR A 1 85 ? -19.730 12.869 3.149 1.00 88.88 85 THR A C 1
ATOM 587 O O . THR A 1 85 ? -19.014 13.456 3.961 1.00 88.88 85 THR A O 1
ATOM 590 N N . THR A 1 86 ? -19.232 12.324 2.036 1.00 91.00 86 THR A N 1
ATOM 591 C CA . THR A 1 86 ? -17.819 12.423 1.655 1.00 91.00 86 THR A CA 1
ATOM 592 C C . THR A 1 86 ? -17.439 13.859 1.328 1.00 91.00 86 THR A C 1
ATOM 594 O O . THR A 1 86 ? -16.407 14.333 1.796 1.00 91.00 86 THR A O 1
ATOM 597 N N . ARG A 1 87 ? -18.269 14.570 0.551 1.00 90.88 87 ARG A N 1
ATOM 598 C CA . ARG A 1 87 ? -18.002 15.963 0.153 1.00 90.88 87 ARG A CA 1
ATOM 599 C C . ARG A 1 87 ? -17.938 16.893 1.358 1.00 90.88 87 ARG A C 1
ATOM 601 O O . ARG A 1 87 ? -17.009 17.688 1.460 1.00 90.88 87 ARG A O 1
ATOM 608 N N . GLU A 1 88 ? -18.889 16.767 2.277 1.00 88.19 88 GLU A N 1
ATOM 609 C CA . GLU A 1 88 ? -18.939 17.570 3.502 1.00 88.19 88 GLU A CA 1
ATOM 610 C C . GLU A 1 88 ? -17.716 17.328 4.388 1.00 88.19 88 GLU A C 1
ATOM 612 O O . GLU A 1 88 ? -17.068 18.281 4.831 1.00 88.19 88 GLU A O 1
ATOM 617 N N . ARG A 1 89 ? -17.347 16.056 4.587 1.00 86.06 89 ARG A N 1
ATOM 618 C CA . ARG A 1 89 ? -16.150 15.686 5.351 1.00 86.06 89 ARG A CA 1
ATOM 619 C C . ARG A 1 89 ? -14.883 16.203 4.692 1.00 86.06 89 ARG A C 1
ATOM 621 O O . ARG A 1 89 ? -14.116 16.903 5.341 1.00 86.06 89 ARG A O 1
ATOM 628 N N . LEU A 1 90 ? -14.692 15.940 3.401 1.00 86.38 90 LEU A N 1
ATOM 629 C CA . LEU A 1 90 ? -13.498 16.372 2.681 1.00 86.38 90 LEU A CA 1
ATOM 630 C C . LEU A 1 90 ? -13.367 17.901 2.681 1.00 86.38 90 LEU A C 1
ATOM 632 O O . LEU A 1 90 ? -12.277 18.422 2.893 1.00 86.38 90 LEU A O 1
ATOM 636 N N . ALA A 1 91 ? -14.470 18.635 2.514 1.00 86.50 91 ALA A N 1
ATOM 637 C CA . ALA A 1 91 ? -14.462 20.092 2.613 1.00 86.50 91 ALA A CA 1
ATOM 638 C C . ALA A 1 91 ? -14.040 20.570 4.014 1.00 86.50 91 ALA A C 1
ATOM 640 O O . ALA A 1 91 ? -13.240 21.502 4.131 1.00 86.50 91 ALA A O 1
ATOM 641 N N . GLY A 1 92 ? -14.540 19.927 5.074 1.00 83.88 92 GLY A N 1
ATOM 642 C CA . GLY A 1 92 ? -14.104 20.184 6.448 1.00 83.88 92 GLY A CA 1
ATOM 643 C C . GLY A 1 92 ? -12.614 19.895 6.653 1.00 83.88 92 GLY A C 1
ATOM 644 O O . GLY A 1 92 ? -11.889 20.720 7.216 1.00 83.88 92 GLY A O 1
ATOM 645 N N . ASP A 1 93 ? -12.144 18.766 6.131 1.00 81.19 93 ASP A N 1
ATOM 646 C CA . ASP A 1 93 ? -10.764 18.300 6.237 1.00 81.19 93 ASP A CA 1
ATOM 647 C C . ASP A 1 93 ? -9.799 19.242 5.519 1.00 81.19 93 ASP A C 1
ATOM 649 O O . ASP A 1 93 ? -8.797 19.653 6.101 1.00 81.19 93 ASP A O 1
ATOM 653 N N . LEU A 1 94 ? -10.128 19.657 4.295 1.00 82.06 94 LEU A N 1
ATOM 654 C CA . LEU A 1 94 ? -9.328 20.591 3.504 1.00 82.06 94 LEU A CA 1
ATOM 655 C C . LEU A 1 94 ? -9.252 21.974 4.159 1.00 82.06 94 LEU A C 1
ATOM 657 O O . LEU A 1 94 ? -8.167 22.548 4.259 1.00 82.06 94 LEU A O 1
ATOM 661 N N . ARG A 1 95 ? -10.373 22.496 4.676 1.00 84.62 95 ARG A N 1
ATOM 662 C CA . ARG A 1 95 ? -10.386 23.768 5.426 1.00 84.62 95 ARG A CA 1
ATOM 663 C C . ARG A 1 95 ? -9.508 23.700 6.670 1.00 84.62 95 ARG A C 1
ATOM 665 O O . ARG A 1 95 ? -8.878 24.687 7.045 1.00 84.62 95 ARG A O 1
ATOM 672 N N . TRP A 1 96 ? -9.482 22.549 7.334 1.00 77.50 96 TRP A N 1
ATOM 673 C CA . TRP A 1 96 ? -8.666 22.352 8.523 1.00 77.50 96 TRP A CA 1
ATOM 674 C C . TRP A 1 96 ? -7.183 22.158 8.181 1.00 77.50 96 TRP A C 1
ATOM 676 O O . TRP A 1 96 ? -6.323 22.711 8.870 1.00 77.50 96 TRP A O 1
ATOM 686 N N . LEU A 1 97 ? -6.878 21.430 7.102 1.00 77.62 97 LEU A N 1
ATOM 687 C CA . LEU A 1 97 ? -5.526 21.276 6.556 1.00 77.62 97 LEU A CA 1
ATOM 688 C C . LEU A 1 97 ? -4.926 22.617 6.139 1.00 77.62 97 LEU A C 1
ATOM 690 O O . LEU A 1 97 ? -3.746 22.839 6.372 1.00 77.62 97 LEU A O 1
ATOM 694 N N . ALA A 1 98 ? -5.746 23.534 5.624 1.00 82.25 98 ALA A N 1
ATOM 695 C CA . ALA A 1 98 ? -5.328 24.886 5.265 1.00 82.25 98 ALA A CA 1
ATOM 696 C C . ALA A 1 98 ? -5.002 25.790 6.472 1.00 82.25 98 ALA A C 1
ATOM 698 O O . ALA A 1 98 ? -4.532 26.913 6.289 1.00 82.25 98 ALA A O 1
ATOM 699 N N . ARG A 1 99 ? -5.233 25.348 7.720 1.00 86.56 99 ARG A N 1
ATOM 700 C CA . ARG A 1 99 ? -4.889 26.152 8.902 1.00 86.56 99 ARG A CA 1
ATOM 701 C C . ARG A 1 99 ? -3.366 26.249 9.050 1.00 86.56 99 ARG A C 1
ATOM 703 O O . ARG A 1 99 ? -2.689 25.221 9.034 1.00 86.56 99 ARG A O 1
ATOM 710 N N . PRO A 1 100 ? -2.809 27.440 9.334 1.00 85.38 100 PRO A N 1
ATOM 711 C CA . PRO A 1 100 ? -1.359 27.638 9.382 1.00 85.38 100 PRO A CA 1
ATOM 712 C C . PRO A 1 100 ? -0.672 26.758 10.433 1.00 85.38 100 PRO A C 1
ATOM 714 O O . PRO A 1 100 ? 0.396 26.214 10.182 1.00 85.38 100 PRO A O 1
ATOM 717 N N . ARG A 1 101 ? -1.313 26.535 11.590 1.00 86.19 101 ARG A N 1
ATOM 718 C CA . ARG A 1 101 ? -0.792 25.635 12.637 1.00 86.19 101 ARG A CA 1
ATOM 719 C C . ARG A 1 101 ? -0.694 24.183 12.168 1.00 86.19 101 ARG A C 1
ATOM 721 O O . ARG A 1 101 ? 0.248 23.487 12.527 1.00 86.19 101 ARG A O 1
ATOM 728 N N . THR A 1 102 ? -1.657 23.738 11.368 1.00 83.25 102 THR A N 1
ATOM 729 C CA . THR A 1 102 ? -1.664 22.398 10.784 1.00 83.25 102 THR A CA 1
ATOM 730 C C . THR A 1 102 ? -0.562 22.245 9.757 1.00 83.25 102 THR A C 1
ATOM 732 O O . THR A 1 102 ? 0.182 21.272 9.813 1.00 83.25 102 THR A O 1
ATOM 735 N N . LEU A 1 103 ? -0.450 23.208 8.840 1.00 84.44 103 LEU A N 1
ATOM 736 C CA . LEU A 1 103 ? 0.590 23.215 7.816 1.00 84.44 103 LEU A CA 1
ATOM 737 C C . LEU A 1 103 ? 1.977 23.240 8.449 1.00 84.44 103 LEU A C 1
ATOM 739 O O . LEU A 1 103 ? 2.847 22.485 8.032 1.00 84.44 103 LEU A O 1
ATOM 743 N N . LEU A 1 104 ? 2.158 24.034 9.508 1.00 86.62 104 LEU A N 1
ATOM 744 C CA . LEU A 1 104 ? 3.398 24.060 10.273 1.00 86.62 104 LEU A CA 1
ATOM 745 C C . LEU A 1 104 ? 3.687 22.701 10.920 1.00 86.62 104 LEU A C 1
ATOM 747 O O . LEU A 1 104 ? 4.789 22.187 10.777 1.00 86.62 104 LEU A O 1
ATOM 751 N N . ALA A 1 105 ? 2.706 22.086 11.588 1.00 84.38 105 ALA A N 1
ATOM 752 C CA . ALA A 1 105 ? 2.886 20.768 12.197 1.00 84.38 105 ALA A CA 1
ATOM 753 C C . ALA A 1 105 ? 3.182 19.677 11.153 1.00 84.38 105 ALA A C 1
ATOM 755 O O . ALA A 1 105 ? 4.060 18.846 11.366 1.00 84.38 105 ALA A O 1
ATOM 756 N N . ALA A 1 106 ? 2.496 19.695 10.008 1.00 83.31 106 ALA A N 1
ATOM 757 C CA . ALA A 1 106 ? 2.759 18.785 8.898 1.00 83.31 106 ALA A CA 1
ATOM 758 C C . ALA A 1 106 ? 4.154 19.017 8.299 1.00 83.31 106 ALA A C 1
ATOM 760 O O . ALA A 1 106 ? 4.873 18.054 8.055 1.00 83.31 106 ALA A O 1
ATOM 761 N N . GLY A 1 107 ? 4.561 20.279 8.130 1.00 85.81 107 GLY A N 1
ATOM 762 C CA . GLY A 1 107 ? 5.890 20.662 7.659 1.00 85.81 107 GLY A CA 1
ATOM 763 C C . GLY A 1 107 ? 6.993 20.202 8.609 1.00 85.81 107 GLY A C 1
ATOM 764 O O . GLY A 1 107 ? 7.948 19.573 8.169 1.00 85.81 107 GLY A O 1
ATOM 765 N N . ILE A 1 108 ? 6.832 20.415 9.918 1.00 86.44 108 ILE A N 1
ATOM 766 C CA . ILE A 1 108 ? 7.765 19.908 10.935 1.00 86.44 108 ILE A CA 1
ATOM 767 C C . ILE A 1 108 ? 7.812 18.376 10.896 1.00 86.44 108 ILE A C 1
ATOM 769 O O . ILE A 1 108 ? 8.894 17.801 10.906 1.00 86.44 108 ILE A O 1
ATOM 773 N N . GLY A 1 109 ? 6.662 17.703 10.801 1.00 84.81 109 GLY A N 1
ATOM 774 C CA . GLY A 1 109 ? 6.603 16.244 10.682 1.00 84.81 109 GLY A CA 1
ATOM 775 C C . GLY A 1 109 ? 7.330 15.729 9.441 1.00 84.81 109 GLY A C 1
ATOM 776 O O . GLY A 1 109 ? 8.114 14.789 9.541 1.00 84.81 109 GLY A O 1
ATOM 777 N N . ALA A 1 110 ? 7.138 16.386 8.296 1.00 86.75 110 ALA A N 1
ATOM 778 C CA . ALA A 1 110 ? 7.843 16.082 7.057 1.00 86.75 110 ALA A CA 1
ATOM 779 C C . ALA A 1 110 ? 9.355 16.317 7.181 1.00 86.75 110 ALA A C 1
ATOM 781 O O . ALA A 1 110 ? 10.125 15.492 6.701 1.00 86.75 110 ALA A O 1
ATOM 782 N N . VAL A 1 111 ? 9.790 17.378 7.869 1.00 89.50 111 VAL A N 1
ATOM 783 C CA . VAL A 1 111 ? 11.214 17.621 8.158 1.00 89.50 111 VAL A CA 1
ATOM 784 C C . VAL A 1 111 ? 11.785 16.531 9.064 1.00 89.50 111 VAL A C 1
ATOM 786 O O . VAL A 1 111 ? 12.869 16.034 8.788 1.00 89.50 111 VAL A O 1
ATOM 789 N N . VAL A 1 112 ? 11.065 16.112 10.108 1.00 87.94 112 VAL A N 1
ATOM 790 C CA . VAL A 1 112 ? 11.510 15.054 11.033 1.00 87.94 112 VAL A CA 1
ATOM 791 C C . VAL A 1 112 ? 11.627 13.705 10.322 1.00 87.94 112 VAL A C 1
ATOM 793 O O . VAL A 1 112 ? 12.670 13.060 10.402 1.00 87.94 112 VAL A O 1
ATOM 796 N N . VAL A 1 113 ? 10.592 13.286 9.589 1.00 87.69 113 VAL A N 1
ATOM 797 C CA . VAL A 1 113 ? 10.624 12.053 8.779 1.00 87.69 113 VAL A CA 1
ATOM 798 C C . VAL A 1 113 ? 11.706 12.155 7.700 1.00 87.69 113 VAL A C 1
ATOM 800 O O . VAL A 1 113 ? 12.462 11.209 7.478 1.00 87.69 113 VAL A O 1
ATOM 803 N N . GLY A 1 114 ? 11.821 13.331 7.083 1.00 86.75 114 GLY A N 1
ATOM 804 C CA . GLY A 1 114 ? 12.860 13.691 6.130 1.00 86.75 114 GLY A CA 1
ATOM 805 C C . GLY A 1 114 ? 14.260 13.456 6.687 1.00 86.75 114 GLY A C 1
ATOM 806 O O . GLY A 1 114 ? 15.037 12.716 6.100 1.00 86.75 114 GLY A O 1
ATOM 807 N N . ALA A 1 115 ? 14.566 14.040 7.841 1.00 87.44 115 ALA A N 1
ATOM 808 C CA . ALA A 1 115 ? 15.890 14.019 8.448 1.00 87.44 115 ALA A CA 1
ATOM 809 C C . ALA A 1 115 ? 16.264 12.668 9.075 1.00 87.44 115 ALA A C 1
ATOM 811 O O . ALA A 1 115 ? 17.432 12.294 9.035 1.00 87.44 115 ALA A O 1
ATOM 812 N N . ILE A 1 116 ? 15.303 11.945 9.661 1.00 86.94 116 ILE A N 1
ATOM 813 C CA . ILE A 1 116 ? 15.582 10.701 10.400 1.00 86.94 116 ILE A CA 1
ATOM 814 C C . ILE A 1 116 ? 15.527 9.468 9.495 1.00 86.94 116 ILE A C 1
ATOM 816 O O . ILE A 1 116 ? 16.267 8.517 9.720 1.00 86.94 116 ILE A O 1
ATOM 820 N N . VAL A 1 117 ? 14.651 9.464 8.488 1.00 86.00 117 VAL A N 1
ATOM 821 C CA . VAL A 1 117 ? 14.351 8.255 7.708 1.00 86.00 117 VAL A CA 1
ATOM 822 C C . VAL A 1 117 ? 14.729 8.440 6.242 1.00 86.00 117 VAL A C 1
ATOM 824 O O . VAL A 1 117 ? 15.559 7.704 5.716 1.00 86.00 117 VAL A O 1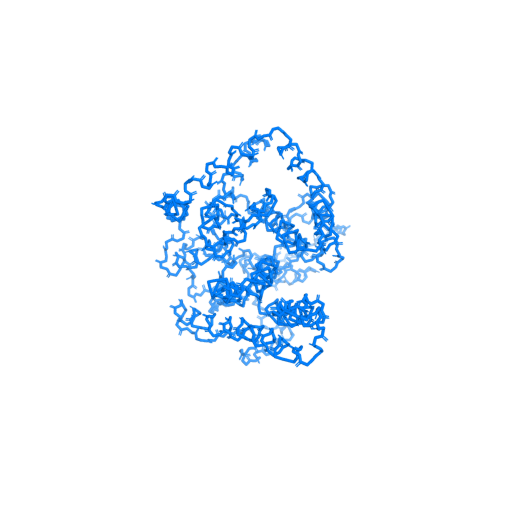
ATOM 827 N N . ILE A 1 118 ? 14.153 9.443 5.578 1.00 85.94 118 ILE A N 1
ATOM 828 C CA . ILE A 1 118 ? 14.272 9.606 4.120 1.00 85.94 118 ILE A CA 1
ATOM 829 C C . ILE A 1 118 ? 15.700 9.972 3.708 1.00 85.94 118 ILE A C 1
ATOM 831 O O . ILE A 1 118 ? 16.276 9.321 2.840 1.00 85.94 118 ILE A O 1
ATOM 835 N N . TRP A 1 119 ? 16.282 10.995 4.336 1.00 85.50 119 TRP A N 1
ATOM 836 C CA . TRP A 1 119 ? 17.610 11.499 4.004 1.00 85.50 119 TRP A CA 1
ATOM 837 C C . TRP A 1 119 ? 18.715 10.483 4.309 1.00 85.50 119 TRP A C 1
ATOM 839 O O . TRP A 1 119 ? 19.499 10.212 3.400 1.00 85.50 119 TRP A O 1
ATOM 849 N N . PRO A 1 120 ? 18.776 9.850 5.501 1.00 83.00 120 PRO A N 1
ATOM 850 C CA . PRO A 1 120 ? 19.766 8.808 5.761 1.00 83.00 120 PRO A CA 1
ATOM 851 C C . PRO A 1 120 ? 19.632 7.628 4.798 1.00 83.00 120 PRO A C 1
ATOM 853 O O . PRO A 1 120 ? 20.637 7.163 4.268 1.00 83.00 120 PRO A O 1
ATOM 856 N N . SER A 1 121 ? 18.401 7.196 4.503 1.00 81.38 121 SER A N 1
ATOM 857 C CA . SER A 1 121 ? 18.154 6.111 3.552 1.00 81.38 121 SER A CA 1
ATOM 858 C C . SER A 1 121 ? 18.629 6.468 2.136 1.00 81.38 121 SER A C 1
ATOM 860 O O . SER A 1 121 ? 19.289 5.663 1.486 1.00 81.38 121 SER A O 1
ATOM 862 N N . HIS A 1 122 ? 18.353 7.687 1.662 1.00 80.94 122 HIS A N 1
ATOM 863 C CA . HIS A 1 122 ? 18.838 8.184 0.369 1.00 80.94 122 HIS A CA 1
ATOM 864 C C . HIS A 1 122 ? 20.373 8.296 0.322 1.00 80.94 122 HIS A C 1
ATOM 866 O O . HIS A 1 122 ? 21.012 7.820 -0.616 1.00 80.94 122 HIS A O 1
ATOM 872 N N . ALA A 1 123 ? 20.982 8.875 1.360 1.00 79.31 123 ALA A N 1
ATOM 873 C CA . ALA A 1 123 ? 22.429 9.052 1.447 1.00 79.31 123 ALA A CA 1
ATOM 874 C C . ALA A 1 123 ? 23.189 7.714 1.453 1.00 79.31 123 ALA A C 1
ATOM 876 O O . ALA A 1 123 ? 24.257 7.621 0.850 1.00 79.31 123 ALA A O 1
ATOM 877 N N . GLN A 1 124 ? 22.627 6.673 2.080 1.00 73.25 124 GLN A N 1
ATOM 878 C CA . GLN A 1 124 ? 23.199 5.322 2.081 1.00 73.25 124 GLN A CA 1
ATOM 879 C C . GLN A 1 124 ? 23.137 4.632 0.706 1.00 73.25 124 GLN A C 1
ATOM 881 O O . GLN A 1 124 ? 24.022 3.841 0.384 1.00 73.25 124 GLN A O 1
ATOM 886 N N . VAL A 1 125 ? 22.133 4.930 -0.129 1.00 67.62 125 VAL A N 1
ATOM 887 C CA . VAL A 1 125 ? 22.084 4.431 -1.519 1.00 67.62 125 VAL A CA 1
ATOM 888 C C . VAL A 1 125 ? 23.192 5.074 -2.365 1.00 67.62 125 VAL A C 1
ATOM 890 O O . VAL A 1 125 ? 23.805 4.394 -3.193 1.00 67.62 125 VAL A O 1
ATOM 893 N N . GLY A 1 126 ? 23.497 6.349 -2.111 1.00 60.59 126 GLY A N 1
ATOM 894 C CA . GLY A 1 126 ? 24.569 7.096 -2.766 1.00 60.59 126 GLY A CA 1
ATOM 895 C C . GLY A 1 126 ? 24.217 7.597 -4.179 1.00 60.59 126 GLY A C 1
ATOM 896 O O . GLY A 1 126 ? 23.134 7.329 -4.701 1.00 60.59 126 GLY A O 1
ATOM 897 N N . PRO A 1 127 ? 25.143 8.319 -4.842 1.00 53.00 127 PRO A N 1
ATOM 898 C CA . PRO A 1 127 ? 24.900 8.978 -6.134 1.00 53.00 127 PRO A CA 1
ATOM 899 C C . PRO A 1 127 ? 24.687 8.014 -7.314 1.00 53.00 127 PRO A C 1
ATOM 901 O O . PRO A 1 127 ? 24.316 8.454 -8.397 1.00 53.00 127 PRO A O 1
ATOM 904 N N . GLY A 1 128 ? 24.915 6.711 -7.117 1.00 51.78 128 GLY A N 1
ATOM 905 C CA . GLY A 1 128 ? 24.706 5.675 -8.129 1.00 51.78 128 GLY A CA 1
ATOM 906 C C . GLY A 1 128 ? 23.259 5.194 -8.285 1.00 51.78 128 GLY A C 1
ATOM 907 O O . GLY A 1 128 ? 23.039 4.377 -9.166 1.00 51.78 128 GLY A O 1
ATOM 908 N N . LEU A 1 129 ? 22.314 5.668 -7.450 1.00 56.62 129 LEU A N 1
ATOM 909 C CA . LEU A 1 129 ? 20.868 5.368 -7.483 1.00 56.62 129 LEU A CA 1
ATOM 910 C C . LEU A 1 129 ? 20.515 3.944 -7.931 1.00 56.62 129 LEU A C 1
ATOM 912 O O . LEU A 1 129 ? 20.020 3.756 -9.030 1.00 56.62 129 LEU A O 1
ATOM 916 N N . LEU A 1 130 ? 20.686 2.964 -7.041 1.00 58.91 130 LEU A N 1
ATOM 917 C CA . LEU A 1 130 ? 20.400 1.544 -7.273 1.00 58.91 130 LEU A CA 1
ATOM 918 C C . LEU A 1 130 ? 21.114 0.922 -8.512 1.00 58.91 130 LEU A C 1
ATOM 920 O O . LEU A 1 130 ? 21.292 1.544 -9.553 1.00 58.91 130 LEU A O 1
ATOM 924 N N . PRO A 1 131 ? 21.449 -0.377 -8.481 1.00 53.50 131 PRO A N 1
ATOM 925 C CA . PRO A 1 131 ? 21.311 -1.309 -7.374 1.00 53.50 131 PRO A CA 1
ATOM 926 C C . PRO A 1 131 ? 22.644 -1.909 -6.943 1.00 53.50 131 PRO A C 1
ATOM 928 O O . PRO A 1 131 ? 23.419 -2.441 -7.732 1.00 53.50 131 PRO A O 1
ATOM 931 N N . HIS A 1 132 ? 22.834 -1.914 -5.628 1.00 51.62 132 HIS A N 1
ATOM 932 C CA . HIS A 1 132 ? 23.896 -2.652 -4.950 1.00 51.62 132 HIS A CA 1
ATOM 933 C C . HIS A 1 132 ? 23.644 -4.172 -4.922 1.00 51.62 132 HIS A C 1
ATOM 935 O O . HIS A 1 132 ? 24.520 -4.908 -4.482 1.00 51.62 132 HIS A O 1
ATOM 941 N N . ASN A 1 133 ? 22.457 -4.647 -5.348 1.00 61.16 133 ASN A N 1
ATOM 942 C CA . ASN A 1 133 ? 22.103 -6.071 -5.413 1.00 61.16 133 ASN A CA 1
ATOM 943 C C . ASN A 1 133 ? 21.271 -6.444 -6.666 1.00 61.16 133 ASN A C 1
ATOM 945 O O . ASN A 1 133 ? 20.613 -5.611 -7.282 1.00 61.16 133 ASN A O 1
ATOM 949 N N . SER A 1 134 ? 21.271 -7.724 -7.025 1.00 63.38 134 SER A N 1
ATOM 950 C CA . SER A 1 134 ? 20.725 -8.259 -8.275 1.00 63.38 134 SER A CA 1
ATOM 951 C C . SER A 1 134 ? 19.226 -8.470 -8.213 1.00 63.38 134 SER A C 1
ATOM 953 O O . SER A 1 134 ? 18.515 -8.354 -9.207 1.00 63.38 134 SER A O 1
ATOM 955 N N . THR A 1 135 ? 18.742 -8.715 -7.001 1.00 71.25 135 THR A N 1
ATOM 956 C CA . THR A 1 135 ? 17.338 -8.890 -6.675 1.00 71.25 135 THR A CA 1
ATOM 957 C C . THR A 1 135 ? 16.521 -7.646 -7.032 1.00 71.25 135 THR A C 1
ATOM 959 O O . THR A 1 135 ? 15.423 -7.765 -7.566 1.00 71.25 135 THR A O 1
ATOM 962 N N . VAL A 1 136 ? 17.062 -6.443 -6.800 1.00 75.25 136 VAL A N 1
ATOM 963 C CA . VAL A 1 136 ? 16.407 -5.183 -7.190 1.00 75.25 136 VAL A CA 1
ATOM 964 C C . VAL A 1 136 ? 16.204 -5.111 -8.700 1.00 75.25 136 VAL A C 1
ATOM 966 O O . VAL A 1 136 ? 15.110 -4.780 -9.149 1.00 75.25 136 VAL A O 1
ATOM 969 N N . TRP A 1 137 ? 17.243 -5.415 -9.480 1.00 74.69 137 TRP A N 1
ATOM 970 C CA . TRP A 1 137 ? 17.168 -5.394 -10.942 1.00 74.69 137 TRP A CA 1
ATOM 971 C C . TRP A 1 137 ? 16.164 -6.405 -11.476 1.00 74.69 137 TRP A C 1
ATOM 973 O O . TRP A 1 137 ? 15.421 -6.091 -12.398 1.00 74.69 137 TRP A O 1
ATOM 983 N N . TYR A 1 138 ? 16.109 -7.589 -10.874 1.00 78.75 138 TYR A N 1
ATOM 984 C CA . TYR A 1 138 ? 15.133 -8.605 -11.233 1.00 78.75 138 TYR A CA 1
ATOM 985 C C . TYR A 1 138 ? 13.693 -8.117 -11.047 1.00 78.75 138 TYR A C 1
ATOM 987 O O . TYR A 1 138 ? 12.913 -8.115 -11.997 1.00 78.75 138 TYR A O 1
ATOM 995 N N . TYR A 1 139 ? 13.353 -7.594 -9.867 1.00 84.19 139 TYR A N 1
ATOM 996 C CA . TYR A 1 139 ? 12.010 -7.060 -9.632 1.00 84.19 139 TYR A CA 1
ATOM 997 C C . TYR A 1 139 ? 11.718 -5.803 -10.461 1.00 84.19 139 TYR A C 1
ATOM 999 O O . TYR A 1 139 ? 10.571 -5.568 -10.848 1.00 84.19 139 TYR A O 1
ATOM 1007 N N . ALA A 1 140 ? 12.731 -4.973 -10.725 1.00 84.19 140 ALA A N 1
ATOM 1008 C CA . ALA A 1 140 ? 12.590 -3.817 -11.602 1.00 84.19 140 ALA A CA 1
ATOM 1009 C C . ALA A 1 140 ? 12.289 -4.261 -13.039 1.00 84.19 140 ALA A C 1
ATOM 1011 O O . ALA A 1 140 ? 11.434 -3.661 -13.682 1.00 84.19 140 ALA A O 1
ATOM 1012 N N . ASN A 1 141 ? 12.920 -5.341 -13.507 1.00 83.56 141 ASN A N 1
ATOM 1013 C CA . ASN A 1 141 ? 12.662 -5.929 -14.816 1.00 83.56 141 ASN A CA 1
ATOM 1014 C C . ASN A 1 141 ? 11.241 -6.494 -14.926 1.00 83.56 141 ASN A C 1
ATOM 1016 O O . ASN A 1 141 ? 10.582 -6.242 -15.926 1.00 83.56 141 ASN A O 1
ATOM 1020 N N . LEU A 1 142 ? 10.716 -7.169 -13.893 1.00 88.00 142 LEU A N 1
ATOM 1021 C CA . LEU A 1 142 ? 9.309 -7.611 -13.885 1.00 88.00 142 LEU A CA 1
ATOM 1022 C C . LEU A 1 142 ? 8.346 -6.435 -14.107 1.00 88.00 142 LEU A C 1
ATOM 1024 O O . LEU A 1 142 ? 7.442 -6.501 -14.946 1.00 88.00 142 LEU A O 1
ATOM 1028 N N . ALA A 1 143 ? 8.559 -5.339 -13.374 1.00 92.25 143 ALA A N 1
ATOM 1029 C CA . ALA A 1 143 ? 7.751 -4.131 -13.499 1.00 92.25 143 ALA A CA 1
ATOM 1030 C C . ALA A 1 143 ? 7.968 -3.430 -14.850 1.00 92.25 143 ALA A C 1
ATOM 1032 O O . ALA A 1 143 ? 7.007 -2.952 -15.448 1.00 92.25 143 ALA A O 1
ATOM 1033 N N . GLN A 1 144 ? 9.201 -3.404 -15.357 1.00 89.88 144 GLN A N 1
ATOM 1034 C CA . GLN A 1 144 ? 9.537 -2.817 -16.651 1.00 89.88 144 GLN A CA 1
ATOM 1035 C C . GLN A 1 144 ? 8.887 -3.588 -17.803 1.00 89.88 144 GLN A C 1
ATOM 1037 O O . GLN A 1 144 ? 8.212 -2.973 -18.618 1.00 89.88 144 GLN A O 1
ATOM 1042 N N . LEU A 1 145 ? 8.993 -4.918 -17.834 1.00 90.25 145 LEU A N 1
ATOM 1043 C CA . LEU A 1 145 ? 8.335 -5.761 -18.838 1.00 90.25 145 LEU A CA 1
ATOM 1044 C C . LEU A 1 145 ? 6.811 -5.590 -18.806 1.00 90.25 145 LEU A C 1
ATOM 1046 O O . LEU A 1 145 ? 6.164 -5.494 -19.851 1.00 90.25 145 LEU A O 1
ATOM 1050 N N . THR A 1 146 ? 6.232 -5.505 -17.605 1.00 94.06 146 THR A N 1
ATOM 1051 C CA . THR A 1 146 ? 4.792 -5.259 -17.426 1.00 94.06 146 THR A CA 1
ATOM 1052 C C . THR A 1 146 ? 4.396 -3.869 -17.935 1.00 94.06 146 THR A C 1
ATOM 1054 O O . THR A 1 146 ? 3.369 -3.709 -18.594 1.00 94.06 146 THR A O 1
ATOM 1057 N N . ALA A 1 147 ? 5.222 -2.854 -17.671 1.00 94.31 147 ALA A N 1
ATOM 1058 C CA . ALA A 1 147 ? 5.019 -1.506 -18.183 1.00 94.31 147 ALA A CA 1
ATOM 1059 C C . ALA A 1 147 ? 5.154 -1.461 -19.714 1.00 94.31 147 ALA A C 1
ATOM 1061 O O . ALA A 1 147 ? 4.274 -0.941 -20.386 1.00 94.31 147 ALA A O 1
ATOM 1062 N N . GLU A 1 148 ? 6.203 -2.029 -20.295 1.00 92.88 148 GLU A N 1
ATOM 1063 C CA . GLU A 1 148 ? 6.451 -1.986 -21.741 1.00 92.88 148 GLU A CA 1
ATOM 1064 C C . GLU A 1 148 ? 5.393 -2.747 -22.546 1.00 92.88 148 GLU A C 1
ATOM 1066 O O . GLU A 1 148 ? 5.027 -2.322 -23.640 1.00 92.88 148 GLU A O 1
ATOM 1071 N N . SER A 1 149 ? 4.858 -3.836 -21.991 1.00 92.81 149 SER A N 1
ATOM 1072 C CA . SER A 1 149 ? 3.807 -4.631 -22.635 1.00 92.81 149 SER A CA 1
ATOM 1073 C C . SER A 1 149 ? 2.378 -4.201 -22.277 1.00 92.81 149 SER A C 1
ATOM 1075 O O . SER A 1 149 ? 1.426 -4.768 -22.816 1.00 92.81 149 SER A O 1
ATOM 1077 N N . TRP A 1 150 ? 2.216 -3.228 -21.370 1.00 96.31 150 TRP A N 1
ATOM 1078 C CA . TRP A 1 150 ? 0.939 -2.785 -20.780 1.00 96.31 150 TRP A CA 1
ATOM 1079 C C . TRP A 1 150 ? 0.089 -3.904 -20.158 1.00 96.31 150 TRP A C 1
ATOM 1081 O O . TRP A 1 150 ? -1.098 -3.702 -19.881 1.00 96.31 150 TRP A O 1
ATOM 1091 N N . ARG A 1 151 ? 0.680 -5.079 -19.928 1.00 94.88 151 ARG A N 1
ATOM 1092 C CA . ARG A 1 151 ? 0.017 -6.274 -19.408 1.00 94.88 151 ARG A CA 1
ATOM 1093 C C . ARG A 1 151 ? 0.971 -7.121 -18.585 1.00 94.88 151 ARG A C 1
ATOM 1095 O O . ARG A 1 151 ? 2.178 -6.944 -18.681 1.00 94.88 151 ARG A O 1
ATOM 1102 N N . PHE A 1 152 ? 0.457 -8.091 -17.835 1.00 92.31 152 PHE A N 1
ATOM 1103 C CA . PHE A 1 152 ? 1.323 -9.175 -17.366 1.00 92.31 152 PHE A CA 1
ATOM 1104 C C . PHE A 1 152 ? 1.713 -10.044 -18.568 1.00 92.31 152 PHE A C 1
ATOM 1106 O O . PHE A 1 152 ? 0.822 -10.591 -19.231 1.00 92.31 152 PHE A O 1
ATOM 1113 N N . PRO A 1 153 ? 3.004 -10.147 -18.920 1.00 88.19 153 PRO A N 1
ATOM 1114 C CA . PRO A 1 153 ? 3.402 -10.990 -20.033 1.00 88.19 153 PRO A CA 1
ATOM 1115 C C . PRO A 1 153 ? 3.172 -12.461 -19.659 1.00 88.19 153 PRO A C 1
ATOM 1117 O O . PRO A 1 153 ? 3.253 -12.835 -18.496 1.00 88.19 153 PRO A O 1
ATOM 1120 N N . GLY A 1 154 ? 2.871 -13.317 -20.639 1.00 83.88 154 GLY A N 1
ATOM 1121 C CA . GLY A 1 154 ? 2.714 -14.755 -20.373 1.00 83.88 154 GLY A CA 1
ATOM 1122 C C . GLY A 1 154 ? 4.045 -15.455 -20.080 1.00 83.88 154 GLY A C 1
ATOM 1123 O O . GLY A 1 154 ? 4.082 -16.459 -19.373 1.00 83.88 154 GLY A O 1
ATOM 1124 N N . LEU A 1 155 ? 5.138 -14.908 -20.617 1.00 82.31 155 LEU A N 1
ATOM 1125 C CA . LEU A 1 155 ? 6.495 -15.428 -20.501 1.00 82.31 155 LEU A CA 1
ATOM 1126 C C . LEU A 1 155 ? 7.474 -14.286 -20.221 1.00 82.31 155 LEU A C 1
ATOM 1128 O O . LEU A 1 155 ? 7.227 -13.138 -20.595 1.00 82.31 155 LEU A O 1
ATOM 1132 N N . MET A 1 156 ? 8.603 -14.621 -19.614 1.00 76.31 156 MET A N 1
ATOM 1133 C CA . MET A 1 156 ? 9.755 -13.745 -19.451 1.00 76.31 156 MET A CA 1
ATOM 1134 C C . MET A 1 156 ? 11.047 -14.528 -19.660 1.00 76.31 156 MET A C 1
ATOM 1136 O O . MET A 1 156 ? 11.098 -15.736 -19.436 1.00 76.31 156 MET A O 1
ATOM 1140 N N . VAL A 1 157 ? 12.098 -13.837 -20.088 1.00 69.62 157 VAL A N 1
ATOM 1141 C CA . VAL A 1 157 ? 13.420 -14.452 -20.214 1.00 69.62 157 VAL A CA 1
ATOM 1142 C C . VAL A 1 157 ? 14.083 -14.467 -18.845 1.00 69.62 157 VAL A C 1
ATOM 1144 O O . VAL A 1 157 ? 14.319 -13.411 -18.266 1.00 69.62 157 VAL A O 1
ATOM 1147 N N . GLU A 1 158 ? 14.412 -15.658 -18.361 1.00 63.78 158 GLU A N 1
ATOM 1148 C CA . GLU A 1 158 ? 15.201 -15.880 -17.154 1.00 63.78 158 GLU A CA 1
ATOM 1149 C C . GLU A 1 158 ? 16.267 -16.927 -17.431 1.00 63.78 158 GLU A C 1
ATOM 1151 O O . GLU A 1 158 ? 15.977 -18.022 -17.911 1.00 63.78 158 GLU A O 1
ATOM 1156 N N . TRP A 1 159 ? 17.509 -16.606 -17.094 1.00 63.50 159 TRP A N 1
ATOM 1157 C CA . TRP A 1 159 ? 18.679 -17.458 -17.310 1.00 63.50 159 TRP A CA 1
ATOM 1158 C C . TRP A 1 159 ? 18.861 -17.853 -18.782 1.00 63.50 159 TRP A C 1
ATOM 1160 O O . TRP A 1 159 ? 19.305 -18.952 -19.087 1.00 63.50 159 TRP A O 1
ATOM 1170 N N . GLY A 1 160 ? 18.495 -16.953 -19.702 1.00 59.84 160 GLY A N 1
ATOM 1171 C CA . GLY A 1 160 ? 18.520 -17.207 -21.146 1.00 59.84 160 GLY A CA 1
ATOM 1172 C C . GLY A 1 160 ? 17.375 -18.087 -21.668 1.00 59.84 160 GLY A C 1
ATOM 1173 O O . GLY A 1 160 ? 17.307 -18.328 -22.871 1.00 59.84 160 GLY A O 1
ATOM 1174 N N . GLU A 1 161 ? 16.452 -18.527 -20.809 1.00 60.38 161 GLU A N 1
ATOM 1175 C CA . GLU A 1 161 ? 15.318 -19.381 -21.171 1.00 60.38 161 GLU A CA 1
ATOM 1176 C C . GLU A 1 161 ? 13.982 -18.640 -21.025 1.00 60.38 161 GLU A C 1
ATOM 1178 O O . GLU A 1 161 ? 13.814 -17.791 -20.153 1.00 60.38 161 GLU A O 1
ATOM 1183 N N . GLN A 1 162 ? 12.998 -18.981 -21.862 1.00 73.81 162 GLN A N 1
ATOM 1184 C CA . GLN A 1 162 ? 11.627 -18.490 -21.700 1.00 73.81 162 GLN A CA 1
ATOM 1185 C C . GLN A 1 162 ? 10.956 -19.226 -20.538 1.00 73.81 162 GLN A C 1
ATOM 1187 O O . GLN A 1 162 ? 10.736 -20.436 -20.604 1.00 73.81 162 GLN A O 1
ATOM 1192 N N . ARG A 1 163 ? 10.609 -18.492 -19.482 1.00 73.50 163 ARG A N 1
ATOM 1193 C CA . ARG A 1 163 ? 9.926 -19.007 -18.293 1.00 73.50 163 ARG A CA 1
ATOM 1194 C C . ARG A 1 163 ? 8.556 -18.356 -18.129 1.00 73.50 163 ARG A C 1
ATOM 1196 O O . ARG A 1 163 ? 8.374 -17.221 -18.570 1.00 73.50 163 ARG A O 1
ATOM 1203 N N . PRO A 1 164 ? 7.577 -19.045 -17.516 1.00 78.75 164 PRO A N 1
ATOM 1204 C CA . PRO A 1 164 ? 6.319 -18.416 -17.133 1.00 78.75 164 PRO A CA 1
ATOM 1205 C C . PRO A 1 164 ? 6.581 -17.178 -16.280 1.00 78.75 164 PRO A C 1
ATOM 1207 O O . PRO A 1 164 ? 7.437 -17.207 -15.398 1.00 78.75 164 PRO A O 1
ATOM 1210 N N . PHE A 1 165 ? 5.843 -16.103 -16.538 1.00 80.12 165 PHE A N 1
ATOM 1211 C CA . PHE A 1 165 ? 5.941 -14.905 -15.714 1.00 80.12 165 PHE A CA 1
ATOM 1212 C C . PHE A 1 165 ? 5.551 -15.215 -14.267 1.00 80.12 165 PHE A C 1
ATOM 1214 O O . PHE A 1 165 ? 4.532 -15.865 -14.013 1.00 80.12 165 PHE A O 1
ATOM 1221 N N . HIS A 1 166 ? 6.353 -14.742 -13.314 1.00 77.38 166 HIS A N 1
ATOM 1222 C CA . HIS A 1 166 ? 6.088 -14.981 -11.900 1.00 77.38 166 HIS A CA 1
ATOM 1223 C C . HIS A 1 166 ? 4.864 -14.197 -11.442 1.00 77.38 166 HIS A C 1
ATOM 1225 O O . HIS A 1 166 ? 4.827 -12.969 -11.470 1.00 77.38 166 HIS A O 1
ATOM 1231 N N . THR A 1 167 ? 3.849 -14.939 -11.010 1.00 74.38 167 THR A N 1
ATOM 1232 C CA . THR A 1 167 ? 2.598 -14.398 -10.464 1.00 74.38 167 THR A CA 1
ATOM 1233 C C . THR A 1 167 ? 2.651 -14.225 -8.948 1.00 74.38 167 THR A C 1
ATOM 1235 O O . THR A 1 167 ? 1.745 -13.658 -8.340 1.00 74.38 167 THR A O 1
ATOM 1238 N N . ASP A 1 168 ? 3.720 -14.694 -8.314 1.00 70.00 168 ASP A N 1
ATOM 1239 C CA . ASP A 1 168 ? 4.095 -14.212 -6.997 1.00 70.00 168 ASP A CA 1
ATOM 1240 C C . ASP A 1 168 ? 4.522 -12.736 -7.204 1.00 70.00 168 ASP A C 1
ATOM 1242 O O . ASP A 1 168 ? 5.235 -12.449 -8.159 1.00 70.00 168 ASP A O 1
ATOM 1246 N N . TYR A 1 169 ? 4.046 -11.776 -6.398 1.00 86.50 169 TYR A N 1
ATOM 1247 C CA . TYR A 1 169 ? 4.326 -10.322 -6.510 1.00 86.50 169 TYR A CA 1
ATOM 1248 C C . TYR A 1 169 ? 3.430 -9.479 -7.455 1.00 86.50 169 TYR A C 1
ATOM 1250 O O . TYR A 1 169 ? 3.761 -8.319 -7.717 1.00 86.50 169 TYR A O 1
ATOM 1258 N N . LEU A 1 170 ? 2.277 -9.972 -7.939 1.00 90.62 170 LEU A N 1
ATOM 1259 C CA . LEU A 1 170 ? 1.417 -9.215 -8.884 1.00 90.62 170 LEU A CA 1
ATOM 1260 C C . LEU A 1 170 ? 1.078 -7.772 -8.450 1.00 90.62 170 LEU A C 1
ATOM 1262 O O . LEU A 1 170 ? 1.239 -6.870 -9.278 1.00 90.62 170 LEU A O 1
ATOM 1266 N N . PRO A 1 171 ? 0.636 -7.494 -7.201 1.00 94.88 171 PRO A N 1
ATOM 1267 C CA . PRO A 1 171 ? 0.201 -6.148 -6.832 1.00 94.88 171 PRO A CA 1
ATOM 1268 C C . PRO A 1 171 ? 1.341 -5.134 -6.861 1.00 94.88 171 PRO A C 1
ATOM 1270 O O . PRO A 1 171 ? 1.176 -4.052 -7.421 1.00 94.88 171 PRO A O 1
ATOM 1273 N N . VAL A 1 172 ? 2.507 -5.483 -6.307 1.00 94.75 172 VAL A N 1
ATOM 1274 C CA . VAL A 1 172 ? 3.669 -4.587 -6.330 1.00 94.75 172 VAL A CA 1
ATOM 1275 C C . VAL A 1 172 ? 4.208 -4.423 -7.747 1.00 94.75 172 VAL A C 1
ATOM 1277 O O . VAL A 1 172 ? 4.528 -3.306 -8.135 1.00 94.75 172 VAL A O 1
ATOM 1280 N N . THR A 1 173 ? 4.240 -5.488 -8.551 1.00 94.75 173 THR A N 1
ATOM 1281 C CA . THR A 1 173 ? 4.724 -5.422 -9.933 1.00 94.75 173 THR A CA 1
ATOM 1282 C C . THR A 1 173 ? 3.852 -4.505 -10.784 1.00 94.75 173 THR A C 1
ATOM 1284 O O . THR A 1 173 ? 4.379 -3.613 -11.446 1.00 94.75 173 THR A O 1
ATOM 1287 N N . ALA A 1 174 ? 2.523 -4.643 -10.714 1.00 96.56 174 ALA A N 1
ATOM 1288 C CA . ALA A 1 174 ? 1.606 -3.772 -11.448 1.00 96.56 174 ALA A CA 1
ATOM 1289 C C . ALA A 1 174 ? 1.618 -2.327 -10.932 1.00 96.56 174 ALA A C 1
ATOM 1291 O O . ALA A 1 174 ? 1.550 -1.390 -11.728 1.00 96.56 174 ALA A O 1
ATOM 1292 N N . HIS A 1 175 ? 1.727 -2.130 -9.616 1.00 97.50 175 HIS A N 1
ATOM 1293 C CA . HIS A 1 175 ? 1.793 -0.797 -9.019 1.00 97.50 175 HIS A CA 1
ATOM 1294 C C . HIS A 1 175 ? 3.089 -0.061 -9.402 1.00 97.50 175 HIS A C 1
ATOM 1296 O O . HIS A 1 175 ? 3.048 1.105 -9.798 1.00 97.50 175 HIS A O 1
ATOM 1302 N N . THR A 1 176 ? 4.236 -0.746 -9.372 1.00 95.88 176 THR A N 1
ATOM 1303 C CA . THR A 1 176 ? 5.517 -0.193 -9.839 1.00 95.88 176 THR A CA 1
ATOM 1304 C C . THR A 1 176 ? 5.505 0.043 -11.350 1.00 95.88 176 THR A C 1
ATOM 1306 O O . THR A 1 176 ? 5.975 1.081 -11.808 1.00 95.88 176 THR A O 1
ATOM 1309 N N . ALA A 1 177 ? 4.926 -0.869 -12.137 1.00 96.06 177 ALA A N 1
ATOM 1310 C CA . ALA A 1 177 ? 4.785 -0.693 -13.580 1.00 96.06 177 ALA A CA 1
ATOM 1311 C C . ALA A 1 177 ? 3.944 0.550 -13.917 1.00 96.06 177 ALA A C 1
ATOM 1313 O O . ALA A 1 177 ? 4.341 1.353 -14.759 1.00 96.06 177 ALA A O 1
ATOM 1314 N N . ALA A 1 178 ? 2.836 0.774 -13.201 1.00 96.69 178 ALA A N 1
ATOM 1315 C CA . ALA A 1 178 ? 2.063 2.009 -13.305 1.00 96.69 178 ALA A CA 1
ATOM 1316 C C . ALA A 1 178 ? 2.893 3.242 -12.907 1.00 96.69 178 ALA A C 1
ATOM 1318 O O . ALA A 1 178 ? 2.816 4.267 -13.578 1.00 96.69 178 ALA A O 1
ATOM 1319 N N . ALA A 1 179 ? 3.737 3.148 -11.874 1.00 95.38 179 ALA A N 1
ATOM 1320 C CA . ALA A 1 179 ? 4.654 4.230 -11.518 1.00 95.38 179 ALA A CA 1
ATOM 1321 C C . ALA A 1 179 ? 5.644 4.550 -12.648 1.00 95.38 179 ALA A C 1
ATOM 1323 O O . ALA A 1 179 ? 5.837 5.722 -12.958 1.00 95.38 179 ALA A O 1
ATOM 1324 N N . PHE A 1 180 ? 6.207 3.546 -13.325 1.00 93.50 180 PHE A N 1
ATOM 1325 C CA . PHE A 1 180 ? 7.103 3.750 -14.471 1.00 93.50 180 PHE A CA 1
ATOM 1326 C C . PHE A 1 180 ? 6.421 4.391 -15.683 1.00 93.50 180 PHE A C 1
ATOM 1328 O O . PHE A 1 180 ? 7.082 5.084 -16.451 1.00 93.50 180 PHE A O 1
ATOM 1335 N N . GLN A 1 181 ? 5.106 4.216 -15.839 1.00 92.94 181 GLN A N 1
ATOM 1336 C CA . GLN A 1 181 ? 4.334 4.921 -16.868 1.00 92.94 181 GLN A CA 1
ATOM 1337 C C . GLN A 1 181 ? 4.170 6.421 -16.579 1.00 92.94 181 GLN A C 1
ATOM 1339 O O . GLN A 1 181 ? 3.955 7.200 -17.507 1.00 92.94 181 GLN A O 1
ATOM 1344 N N . LEU A 1 182 ? 4.216 6.822 -15.303 1.00 92.12 182 LEU A N 1
ATOM 1345 C CA . LEU A 1 182 ? 3.910 8.188 -14.856 1.00 92.12 182 LEU A CA 1
ATOM 1346 C C . LEU A 1 182 ? 5.152 8.994 -14.455 1.00 92.12 182 LEU A C 1
ATOM 1348 O O . LEU A 1 182 ? 5.142 10.223 -14.531 1.00 92.12 182 LEU A O 1
ATOM 1352 N N . LEU A 1 183 ? 6.207 8.319 -14.003 1.00 90.94 183 LEU A N 1
ATOM 1353 C CA . LEU A 1 183 ? 7.472 8.918 -13.590 1.00 90.94 183 LEU A CA 1
ATOM 1354 C C . LEU A 1 183 ? 8.415 9.155 -14.790 1.00 90.94 183 LEU A C 1
ATOM 1356 O O . LEU A 1 183 ? 8.163 8.670 -15.895 1.00 90.94 183 LEU A O 1
ATOM 1360 N N . PRO A 1 184 ? 9.509 9.923 -14.611 1.00 81.00 184 PRO A N 1
ATOM 1361 C CA . PRO A 1 184 ? 10.505 10.125 -15.662 1.00 81.00 184 PRO A CA 1
ATOM 1362 C C . PRO A 1 184 ? 11.054 8.807 -16.238 1.00 81.00 184 PRO A C 1
ATOM 1364 O O . PRO A 1 184 ? 11.184 7.808 -15.539 1.00 81.00 184 PRO A O 1
ATOM 1367 N N . ARG A 1 185 ? 11.475 8.809 -17.509 1.00 81.50 185 ARG A N 1
ATOM 1368 C CA . ARG A 1 185 ? 12.040 7.608 -18.168 1.00 81.50 185 ARG A CA 1
ATOM 1369 C C . ARG A 1 185 ? 13.404 7.157 -17.625 1.00 81.50 185 ARG A C 1
ATOM 1371 O O . ARG A 1 185 ? 13.914 6.122 -18.039 1.00 81.50 185 ARG A O 1
ATOM 1378 N N . ASP A 1 186 ? 14.000 7.933 -16.727 1.00 83.56 186 ASP A N 1
ATOM 1379 C CA . ASP A 1 186 ? 15.210 7.551 -16.008 1.00 83.56 186 ASP A CA 1
ATOM 1380 C C . ASP A 1 186 ? 14.857 6.489 -14.952 1.00 83.56 186 ASP A C 1
ATOM 1382 O O . ASP A 1 186 ? 14.296 6.801 -13.902 1.00 83.56 186 ASP A O 1
ATOM 1386 N N . LEU A 1 187 ? 15.132 5.221 -15.271 1.00 80.81 187 LEU A N 1
ATOM 1387 C CA . LEU A 1 187 ? 14.761 4.068 -14.449 1.00 80.81 187 LEU A CA 1
ATOM 1388 C C . LEU A 1 187 ? 15.375 4.114 -13.030 1.00 80.81 187 LEU A C 1
ATOM 1390 O O . LEU A 1 187 ? 14.605 3.971 -12.078 1.00 80.81 187 LEU A O 1
ATOM 1394 N N . PRO A 1 188 ? 16.693 4.343 -12.845 1.00 80.94 188 PRO A N 1
ATOM 1395 C CA . PRO A 1 188 ? 17.295 4.608 -11.533 1.00 80.94 188 PRO A CA 1
ATOM 1396 C C . PRO A 1 188 ? 16.556 5.662 -10.703 1.00 80.94 188 PRO A C 1
ATOM 1398 O O . PRO A 1 188 ? 16.203 5.421 -9.546 1.00 80.94 188 PRO A O 1
ATOM 1401 N N . LEU A 1 189 ? 16.266 6.819 -11.306 1.00 82.12 189 LEU A N 1
ATOM 1402 C CA . LEU A 1 189 ? 15.558 7.902 -10.627 1.00 82.12 189 LEU A CA 1
ATOM 1403 C C . LEU A 1 189 ? 14.125 7.502 -10.260 1.00 82.12 189 LEU A C 1
ATOM 1405 O O . LEU A 1 189 ? 13.673 7.763 -9.147 1.00 82.12 189 LEU A O 1
ATOM 1409 N N . SER A 1 190 ? 13.409 6.851 -11.173 1.00 86.25 190 SER A N 1
ATOM 1410 C CA . SER A 1 190 ? 12.033 6.403 -10.949 1.00 86.25 190 SER A CA 1
ATOM 1411 C C . SER A 1 190 ? 11.931 5.337 -9.864 1.00 86.25 190 SER A C 1
ATOM 1413 O O . SER A 1 190 ? 11.031 5.407 -9.026 1.00 86.25 190 SER A O 1
ATOM 1415 N N . LEU A 1 191 ? 12.876 4.395 -9.823 1.00 84.81 191 LEU A N 1
ATOM 1416 C CA . LEU A 1 191 ? 12.990 3.413 -8.746 1.00 84.81 191 LEU A CA 1
ATOM 1417 C C . LEU A 1 191 ? 13.232 4.084 -7.394 1.00 84.81 191 LEU A C 1
ATOM 1419 O O . LEU A 1 191 ? 12.584 3.722 -6.412 1.00 84.81 191 LEU A O 1
ATOM 1423 N N . GLU A 1 192 ? 14.127 5.071 -7.340 1.00 85.31 192 GLU A N 1
ATOM 1424 C CA . GLU A 1 192 ? 14.410 5.800 -6.105 1.00 85.31 192 GLU A CA 1
ATOM 1425 C C . GLU A 1 192 ? 13.192 6.596 -5.624 1.00 85.31 192 GLU A C 1
ATOM 1427 O O . GLU A 1 192 ? 12.796 6.482 -4.465 1.00 85.31 192 GLU A O 1
ATOM 1432 N N . LEU A 1 193 ? 12.547 7.355 -6.513 1.00 88.75 193 LEU A N 1
ATOM 1433 C CA . LEU A 1 193 ? 11.343 8.121 -6.183 1.00 88.75 193 LEU A CA 1
ATOM 1434 C C . LEU A 1 193 ? 10.221 7.211 -5.674 1.00 88.75 193 LEU A C 1
ATOM 1436 O O . LEU A 1 193 ? 9.577 7.521 -4.670 1.00 88.75 193 LEU A O 1
ATOM 1440 N N . TYR A 1 194 ? 10.018 6.067 -6.328 1.00 91.94 194 TYR A N 1
ATOM 1441 C CA . TYR A 1 194 ? 9.037 5.077 -5.906 1.00 91.94 194 TYR A CA 1
ATOM 1442 C C . TYR A 1 194 ? 9.382 4.469 -4.539 1.00 91.94 194 TYR A C 1
ATOM 1444 O O . TYR A 1 194 ? 8.530 4.413 -3.652 1.00 91.94 194 TYR A O 1
ATOM 1452 N N . ARG A 1 195 ? 10.640 4.064 -4.327 1.00 90.56 195 ARG A N 1
ATOM 1453 C CA . ARG A 1 195 ? 11.127 3.520 -3.049 1.00 90.56 195 ARG A CA 1
ATOM 1454 C C . ARG A 1 195 ? 10.915 4.509 -1.904 1.00 90.56 195 ARG A C 1
ATOM 1456 O O . ARG A 1 195 ? 10.405 4.126 -0.851 1.00 90.56 195 ARG A O 1
ATOM 1463 N N . LEU A 1 196 ? 11.266 5.778 -2.112 1.00 90.75 196 LEU A N 1
ATOM 1464 C CA . LEU A 1 196 ? 11.071 6.838 -1.125 1.00 90.75 196 LEU A CA 1
ATOM 1465 C C . LEU A 1 196 ? 9.586 7.093 -0.840 1.00 90.75 196 LEU A C 1
ATOM 1467 O O . LEU A 1 196 ? 9.225 7.325 0.313 1.00 90.75 196 LEU A O 1
ATOM 1471 N N . ALA A 1 197 ? 8.715 6.990 -1.848 1.00 93.50 197 ALA A N 1
ATOM 1472 C CA . ALA A 1 197 ? 7.269 7.086 -1.658 1.00 93.50 197 ALA A CA 1
ATOM 1473 C C . ALA A 1 197 ? 6.719 5.928 -0.807 1.00 93.50 197 ALA A C 1
ATOM 1475 O O . ALA A 1 197 ? 5.955 6.166 0.130 1.00 93.50 197 ALA A O 1
ATOM 1476 N N . VAL A 1 198 ? 7.161 4.689 -1.064 1.00 94.12 198 VAL A N 1
ATOM 1477 C CA . VAL A 1 198 ? 6.814 3.515 -0.243 1.00 94.12 198 VAL A CA 1
ATOM 1478 C C . VAL A 1 198 ? 7.312 3.690 1.196 1.00 94.12 198 VAL A C 1
ATOM 1480 O O . VAL A 1 198 ? 6.571 3.419 2.138 1.00 94.12 198 VAL A O 1
ATOM 1483 N N . LEU A 1 199 ? 8.532 4.199 1.388 1.00 92.38 199 LEU A N 1
ATOM 1484 C CA . LEU A 1 199 ? 9.097 4.474 2.712 1.00 92.38 199 LEU A CA 1
ATOM 1485 C C . LEU A 1 199 ? 8.306 5.557 3.467 1.00 92.38 199 LEU A C 1
ATOM 1487 O O . LEU A 1 199 ? 7.973 5.378 4.640 1.00 92.38 199 LEU A O 1
ATOM 1491 N N . ALA A 1 200 ? 7.942 6.650 2.793 1.00 93.12 200 ALA A N 1
ATOM 1492 C CA . ALA A 1 200 ? 7.105 7.705 3.364 1.00 93.12 200 ALA A CA 1
ATOM 1493 C C . ALA A 1 200 ? 5.702 7.188 3.733 1.00 93.12 200 ALA A C 1
ATOM 1495 O O . ALA A 1 200 ? 5.184 7.509 4.806 1.00 93.12 200 ALA A O 1
ATOM 1496 N N . ALA A 1 201 ? 5.110 6.337 2.888 1.00 95.69 201 ALA A N 1
ATOM 1497 C CA . ALA A 1 201 ? 3.852 5.663 3.189 1.00 95.69 201 ALA A CA 1
ATOM 1498 C C . ALA A 1 201 ? 3.983 4.731 4.405 1.00 95.69 201 ALA A C 1
ATOM 1500 O O . ALA A 1 201 ? 3.124 4.745 5.287 1.00 95.69 201 ALA A O 1
ATOM 1501 N N . GLY A 1 202 ? 5.091 3.993 4.508 1.00 94.62 202 GLY A N 1
ATOM 1502 C CA . GLY A 1 202 ? 5.427 3.188 5.681 1.00 94.62 202 GLY A CA 1
ATOM 1503 C C . GLY A 1 202 ? 5.492 4.012 6.962 1.00 94.62 202 GLY A C 1
ATOM 1504 O O . GLY A 1 202 ? 4.906 3.616 7.967 1.00 94.62 202 GLY A O 1
ATOM 1505 N N . ALA A 1 203 ? 6.121 5.190 6.922 1.00 94.44 203 ALA A N 1
ATOM 1506 C CA . ALA A 1 203 ? 6.190 6.089 8.074 1.00 94.44 203 ALA A CA 1
ATOM 1507 C C . ALA A 1 203 ? 4.798 6.588 8.487 1.00 94.44 203 ALA A C 1
ATOM 1509 O O . ALA A 1 203 ? 4.459 6.567 9.672 1.00 94.44 203 ALA A O 1
ATOM 1510 N N . ALA A 1 204 ? 3.965 6.977 7.517 1.00 94.81 204 ALA A N 1
ATOM 1511 C CA . ALA A 1 204 ? 2.596 7.413 7.775 1.00 94.81 204 ALA A CA 1
ATOM 1512 C C . ALA A 1 204 ? 1.744 6.295 8.404 1.00 94.81 204 ALA A C 1
ATOM 1514 O O . ALA A 1 204 ? 1.038 6.535 9.384 1.00 94.81 204 ALA A O 1
ATOM 1515 N N . LEU A 1 205 ? 1.836 5.069 7.881 1.00 96.44 205 LEU A N 1
ATOM 1516 C CA . LEU A 1 205 ? 1.047 3.925 8.346 1.00 96.44 205 LEU A CA 1
ATOM 1517 C C . LEU A 1 205 ? 1.546 3.346 9.673 1.00 96.44 205 LEU A C 1
ATOM 1519 O O . LEU A 1 205 ? 0.734 2.976 10.520 1.00 96.44 205 LEU A O 1
ATOM 1523 N N . ALA A 1 206 ? 2.857 3.344 9.914 1.00 95.06 206 ALA A N 1
ATOM 1524 C CA . ALA A 1 206 ? 3.412 3.027 11.227 1.00 95.06 206 ALA A CA 1
ATOM 1525 C C . ALA A 1 206 ? 2.972 4.064 12.270 1.00 95.06 206 ALA A C 1
ATOM 1527 O O . ALA A 1 206 ? 2.536 3.697 13.361 1.00 95.06 206 ALA A O 1
ATOM 1528 N N . ALA A 1 207 ? 3.011 5.358 11.926 1.00 94.56 207 ALA A N 1
ATOM 1529 C CA . ALA A 1 207 ? 2.525 6.405 12.816 1.00 94.56 207 ALA A CA 1
ATOM 1530 C C . ALA A 1 207 ? 1.032 6.211 13.105 1.00 94.56 207 ALA A C 1
ATOM 1532 O O . ALA A 1 207 ? 0.633 6.263 14.264 1.00 94.56 207 ALA A O 1
ATOM 1533 N N . LEU A 1 208 ? 0.215 5.916 12.089 1.00 94.62 208 LEU A N 1
ATOM 1534 C CA . LEU A 1 208 ? -1.208 5.605 12.248 1.00 94.62 208 LEU A CA 1
ATOM 1535 C C . LEU A 1 208 ? -1.456 4.435 13.206 1.00 94.62 208 LEU A C 1
ATOM 1537 O O . LEU A 1 208 ? -2.322 4.543 14.074 1.00 94.62 208 LEU A O 1
ATOM 1541 N N . LEU A 1 209 ? -0.684 3.354 13.083 1.00 92.62 209 LEU A N 1
ATOM 1542 C CA . LEU A 1 209 ? -0.760 2.214 13.992 1.00 92.62 209 LEU A CA 1
ATOM 1543 C C . LEU A 1 209 ? -0.430 2.640 15.432 1.00 92.62 209 LEU A C 1
ATOM 1545 O O . LEU A 1 209 ? -1.214 2.396 16.347 1.00 92.62 209 LEU A O 1
ATOM 1549 N N . PHE A 1 210 ? 0.675 3.363 15.635 1.00 91.88 210 PHE A N 1
ATOM 1550 C CA . PHE A 1 210 ? 1.092 3.823 16.962 1.00 91.88 210 PHE A CA 1
ATOM 1551 C C . PHE A 1 210 ? 0.186 4.895 17.577 1.00 91.88 210 PHE A C 1
ATOM 1553 O O . PHE A 1 210 ? 0.101 4.985 18.805 1.00 91.88 210 PHE A O 1
ATOM 1560 N N . ARG A 1 211 ? -0.530 5.686 16.762 1.00 90.31 211 ARG A N 1
ATOM 1561 C CA . ARG A 1 211 ? -1.456 6.737 17.226 1.00 90.31 211 ARG A CA 1
ATOM 1562 C C . ARG A 1 211 ? -2.550 6.226 18.150 1.00 90.31 211 ARG A C 1
ATOM 1564 O O . ARG A 1 211 ? -3.133 7.035 18.871 1.00 90.31 211 ARG A O 1
ATOM 1571 N N . ARG A 1 212 ? -2.813 4.920 18.132 1.00 84.19 212 ARG A N 1
ATOM 1572 C CA . ARG A 1 212 ? -3.712 4.262 19.074 1.00 84.19 212 ARG A CA 1
ATOM 1573 C C . ARG A 1 212 ? -3.262 4.412 20.527 1.00 84.19 212 ARG A C 1
ATOM 1575 O O . ARG A 1 212 ? -4.099 4.659 21.386 1.00 84.19 212 ARG A O 1
ATOM 1582 N N . TRP A 1 213 ? -1.968 4.255 20.792 1.00 85.12 213 TRP A N 1
ATOM 1583 C CA . TRP A 1 213 ? -1.424 4.211 22.156 1.00 85.12 213 TRP A CA 1
ATOM 1584 C C . TRP A 1 213 ? -0.594 5.443 22.507 1.00 85.12 213 TRP A C 1
ATOM 1586 O O . TRP A 1 213 ? -0.426 5.762 23.679 1.00 85.12 213 TRP A O 1
ATOM 1596 N N . LEU A 1 214 ? -0.062 6.137 21.501 1.00 88.88 214 LEU A N 1
ATOM 1597 C CA . LEU A 1 214 ? 0.886 7.230 21.681 1.00 88.88 214 LEU A CA 1
ATOM 1598 C C . LEU A 1 214 ? 0.313 8.543 21.146 1.00 88.88 214 LEU A C 1
ATOM 1600 O O . LEU A 1 214 ? -0.317 8.515 20.087 1.00 88.88 214 LEU A O 1
ATOM 1604 N N . PRO A 1 215 ? 0.574 9.699 21.790 1.00 88.56 215 PRO A N 1
ATOM 1605 C CA . PRO A 1 215 ? 0.279 11.029 21.250 1.00 88.56 215 PRO A CA 1
ATOM 1606 C C . PRO A 1 215 ? 0.866 11.256 19.850 1.00 88.56 215 PRO A C 1
ATOM 1608 O O . PRO A 1 215 ? 1.763 10.538 19.418 1.00 88.56 215 PRO A O 1
ATOM 1611 N N . ALA A 1 216 ? 0.382 12.275 19.133 1.00 86.81 216 ALA A N 1
ATOM 1612 C CA . ALA A 1 216 ? 0.687 12.449 17.710 1.00 86.81 216 ALA A CA 1
ATOM 1613 C C . ALA A 1 216 ? 2.185 12.482 17.381 1.00 86.81 216 ALA A C 1
ATOM 1615 O O . ALA A 1 216 ? 2.641 11.720 16.532 1.00 86.81 216 ALA A O 1
ATOM 1616 N N . TRP A 1 217 ? 2.947 13.308 18.094 1.00 89.25 217 TRP A N 1
ATOM 1617 C CA . TRP A 1 217 ? 4.388 13.428 17.885 1.00 89.25 217 TRP A CA 1
ATOM 1618 C C . TRP A 1 217 ? 5.158 12.183 18.312 1.00 89.25 217 TRP A C 1
ATOM 1620 O O . TRP A 1 217 ? 6.051 11.737 17.599 1.00 89.25 217 TRP A O 1
ATOM 1630 N N . THR A 1 218 ? 4.772 11.570 19.429 1.00 91.50 218 THR A N 1
ATOM 1631 C CA . THR A 1 218 ? 5.396 10.335 19.911 1.00 91.50 218 THR A CA 1
ATOM 1632 C C . THR A 1 218 ? 5.144 9.170 18.955 1.00 91.50 218 THR A C 1
ATOM 1634 O O . THR A 1 218 ? 6.036 8.358 18.747 1.00 91.50 218 THR A O 1
ATOM 1637 N N . ALA A 1 219 ? 3.973 9.111 18.315 1.00 91.06 219 ALA A N 1
ATOM 1638 C CA . ALA A 1 219 ? 3.673 8.117 17.288 1.00 91.06 219 ALA A CA 1
ATOM 1639 C C . ALA A 1 219 ? 4.528 8.306 16.023 1.00 91.06 219 ALA A C 1
ATOM 1641 O O . ALA A 1 219 ? 4.996 7.320 15.462 1.00 91.06 219 ALA A O 1
ATOM 1642 N N . VAL A 1 220 ? 4.777 9.554 15.600 1.00 90.81 220 VAL A N 1
ATOM 1643 C CA . VAL A 1 220 ? 5.702 9.853 14.488 1.00 90.81 220 VAL A CA 1
ATOM 1644 C C . VAL A 1 220 ? 7.125 9.426 14.843 1.00 90.81 220 VAL A C 1
ATOM 1646 O O . VAL A 1 220 ? 7.772 8.752 14.050 1.00 90.81 220 VAL A O 1
ATOM 1649 N N . LEU A 1 221 ? 7.602 9.748 16.048 1.00 91.44 221 LEU A N 1
ATOM 1650 C CA . LEU A 1 221 ? 8.930 9.324 16.498 1.00 91.44 221 LEU A CA 1
ATOM 1651 C C . LEU A 1 221 ? 9.041 7.798 16.597 1.00 91.44 221 LEU A C 1
ATOM 1653 O O . LEU A 1 221 ? 10.025 7.236 16.130 1.00 91.44 221 LEU A O 1
ATOM 1657 N N . ALA A 1 222 ? 8.027 7.116 17.136 1.00 91.81 222 ALA A N 1
ATOM 1658 C CA . ALA A 1 222 ? 7.980 5.656 17.189 1.00 91.81 222 ALA A CA 1
ATOM 1659 C C . ALA A 1 222 ? 7.993 5.029 15.785 1.00 91.81 222 ALA A C 1
ATOM 1661 O O . ALA A 1 222 ? 8.681 4.036 15.567 1.00 91.81 222 ALA A O 1
ATOM 1662 N N . ALA A 1 223 ? 7.293 5.633 14.819 1.00 92.69 223 ALA A N 1
ATOM 1663 C CA . ALA A 1 223 ? 7.343 5.221 13.419 1.00 92.69 223 ALA A CA 1
ATOM 1664 C C . ALA A 1 223 ? 8.747 5.385 12.824 1.00 92.69 223 ALA A C 1
ATOM 1666 O O . ALA A 1 223 ? 9.257 4.453 12.205 1.00 92.69 223 ALA A O 1
ATOM 1667 N N . CYS A 1 224 ? 9.398 6.529 13.059 1.00 90.56 224 CYS A N 1
ATOM 1668 C CA . CYS A 1 224 ? 10.777 6.747 12.628 1.00 90.56 224 CYS A CA 1
ATOM 1669 C C . CYS A 1 224 ? 11.733 5.727 13.258 1.00 90.56 224 CYS A C 1
ATOM 1671 O O . CYS A 1 224 ? 12.551 5.154 12.550 1.00 90.56 224 CYS A O 1
ATOM 1673 N N . 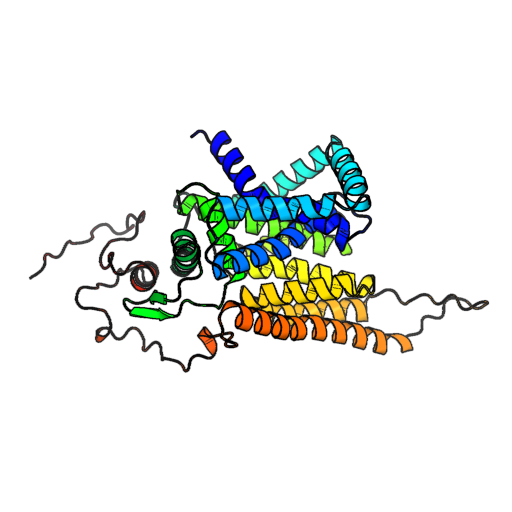LEU A 1 225 ? 11.604 5.456 14.561 1.00 89.75 225 LEU A N 1
ATOM 1674 C CA . LEU A 1 225 ? 12.432 4.475 15.267 1.00 89.75 225 LEU A CA 1
ATOM 1675 C C . LEU A 1 225 ? 12.217 3.054 14.744 1.00 89.75 225 LEU A C 1
ATOM 1677 O O . LEU A 1 225 ? 13.190 2.332 14.557 1.00 89.75 225 LEU A O 1
ATOM 1681 N N . LEU A 1 226 ? 10.967 2.663 14.476 1.00 89.38 226 LEU A N 1
ATOM 1682 C CA . LEU A 1 226 ? 10.645 1.370 13.873 1.00 89.38 226 LEU A CA 1
ATOM 1683 C C . LEU A 1 226 ? 11.349 1.217 12.519 1.00 89.38 226 LEU A C 1
ATOM 1685 O O . LEU A 1 226 ? 12.033 0.220 12.289 1.00 89.38 226 LEU A O 1
ATOM 1689 N N . LEU A 1 227 ? 11.218 2.214 11.642 1.00 85.75 227 LEU A N 1
ATOM 1690 C CA . LEU A 1 227 ? 11.814 2.178 10.304 1.00 85.75 227 LEU A CA 1
ATOM 1691 C C . LEU A 1 227 ? 13.343 2.276 10.328 1.00 85.75 227 LEU A C 1
ATOM 1693 O O . LEU A 1 227 ? 13.992 1.649 9.499 1.00 85.75 227 LEU A O 1
ATOM 1697 N N . ALA A 1 228 ? 13.909 2.988 11.302 1.00 81.31 228 ALA A N 1
ATOM 1698 C CA . ALA A 1 228 ? 15.351 3.104 11.507 1.00 81.31 228 ALA A CA 1
ATOM 1699 C C . ALA A 1 228 ? 15.978 1.880 12.201 1.00 81.31 228 ALA A C 1
ATOM 1701 O O . ALA A 1 228 ? 17.188 1.852 12.427 1.00 81.31 228 ALA A O 1
ATOM 1702 N N . THR A 1 229 ? 15.197 0.852 12.563 1.00 79.94 229 THR A N 1
ATOM 1703 C CA . THR A 1 229 ? 15.792 -0.403 13.041 1.00 79.94 229 THR A CA 1
ATOM 1704 C C . THR A 1 229 ? 16.664 -1.004 11.941 1.00 79.94 229 THR A C 1
ATOM 1706 O O . THR A 1 229 ? 16.237 -1.104 10.795 1.00 79.94 229 THR A O 1
ATOM 1709 N N . THR A 1 230 ? 17.871 -1.461 12.283 1.00 59.66 230 THR A N 1
ATOM 1710 C CA . THR A 1 230 ? 18.868 -1.949 11.306 1.00 59.66 230 THR A CA 1
ATOM 1711 C C . THR A 1 230 ? 18.326 -3.013 10.347 1.00 59.66 230 THR A C 1
ATOM 1713 O O . THR A 1 230 ? 18.748 -3.093 9.199 1.00 59.66 230 THR A O 1
ATOM 1716 N N . ARG A 1 231 ? 17.357 -3.823 10.789 1.00 61.91 231 ARG A N 1
ATOM 1717 C CA . ARG A 1 231 ? 16.713 -4.846 9.955 1.00 61.91 231 ARG A CA 1
ATOM 1718 C C . ARG A 1 231 ? 15.739 -4.269 8.929 1.00 61.91 231 ARG A C 1
ATOM 1720 O O . ARG A 1 231 ? 15.678 -4.791 7.818 1.00 61.91 231 ARG A O 1
ATOM 1727 N N . LEU A 1 232 ? 14.966 -3.245 9.293 1.00 66.69 232 LEU A N 1
ATOM 1728 C CA . LEU A 1 232 ? 14.022 -2.607 8.376 1.00 66.69 232 LEU A CA 1
ATOM 1729 C C . LEU A 1 232 ? 14.725 -1.583 7.489 1.00 66.69 232 LEU A C 1
ATOM 1731 O O . LEU A 1 232 ? 14.464 -1.586 6.290 1.00 66.69 232 LEU A O 1
ATOM 1735 N N . ASP A 1 233 ? 15.674 -0.815 8.026 1.00 62.75 233 ASP A N 1
ATOM 1736 C CA . ASP A 1 233 ? 16.459 0.157 7.261 1.00 62.75 233 ASP A CA 1
ATOM 1737 C C . ASP A 1 233 ? 17.107 -0.521 6.047 1.00 62.75 233 ASP A C 1
ATOM 1739 O O . ASP A 1 233 ? 16.790 -0.188 4.907 1.00 62.75 233 ASP A O 1
ATOM 1743 N N . VAL A 1 234 ? 17.846 -1.619 6.265 1.00 67.12 234 VAL A N 1
ATOM 1744 C CA . VAL A 1 234 ? 18.478 -2.408 5.188 1.00 67.12 234 VAL A CA 1
ATOM 1745 C C . VAL A 1 234 ? 17.470 -2.937 4.160 1.00 67.12 234 VAL A C 1
ATOM 1747 O O . VAL A 1 234 ? 17.789 -3.033 2.973 1.00 67.12 234 VAL A O 1
ATOM 1750 N N . LYS A 1 235 ? 16.243 -3.278 4.574 1.00 69.38 235 LYS A N 1
ATOM 1751 C CA . LYS A 1 235 ? 15.190 -3.708 3.640 1.00 69.38 235 LYS A CA 1
ATOM 1752 C C . LYS A 1 235 ? 14.680 -2.538 2.794 1.00 69.38 235 LYS A C 1
ATOM 1754 O O . LYS A 1 235 ? 14.449 -2.738 1.604 1.00 69.38 235 LYS A O 1
ATOM 1759 N N . PHE A 1 236 ? 14.558 -1.341 3.368 1.00 75.19 236 PHE A N 1
ATOM 1760 C CA . PHE A 1 236 ? 14.125 -0.124 2.674 1.00 75.19 236 PHE A CA 1
ATOM 1761 C C . PHE A 1 236 ? 15.229 0.568 1.861 1.00 75.19 236 PHE A C 1
ATOM 1763 O O . PHE A 1 236 ? 14.894 1.389 1.009 1.00 75.19 236 PHE A O 1
ATOM 1770 N N . LEU A 1 237 ? 16.509 0.205 2.022 1.00 72.69 237 LEU A N 1
ATOM 1771 C CA . LEU A 1 237 ? 17.615 0.658 1.155 1.00 72.69 237 LEU A CA 1
ATOM 1772 C C . LEU A 1 237 ? 17.517 0.151 -0.294 1.00 72.69 237 LEU A C 1
ATOM 1774 O O . LEU A 1 237 ? 18.291 0.555 -1.156 1.00 72.69 237 LEU A O 1
ATOM 1778 N N . SER A 1 238 ? 16.608 -0.777 -0.584 1.00 72.31 238 SER A N 1
ATOM 1779 C CA . SER A 1 238 ? 16.467 -1.407 -1.896 1.00 72.31 238 SER A CA 1
ATOM 1780 C C . SER A 1 238 ? 15.005 -1.474 -2.320 1.00 72.31 238 SER A C 1
ATOM 1782 O O . SER A 1 238 ? 14.116 -1.661 -1.492 1.00 72.31 238 SER A O 1
ATOM 1784 N N . TYR A 1 239 ? 14.749 -1.366 -3.624 1.00 79.00 239 TYR A N 1
ATOM 1785 C CA . TYR A 1 239 ? 13.440 -1.698 -4.182 1.00 79.00 239 TYR A CA 1
ATOM 1786 C C . TYR A 1 239 ? 13.194 -3.211 -4.076 1.00 79.00 239 TYR A C 1
ATOM 1788 O O . TYR A 1 239 ? 13.927 -4.011 -4.660 1.00 79.00 239 TYR A O 1
ATOM 1796 N N . LYS A 1 240 ? 12.188 -3.593 -3.283 1.00 83.50 240 LYS A N 1
ATOM 1797 C CA . LYS A 1 240 ? 11.864 -4.980 -2.943 1.00 83.50 240 LYS A CA 1
ATOM 1798 C C . LYS A 1 240 ? 10.352 -5.146 -2.717 1.00 83.50 240 LYS A C 1
ATOM 1800 O O . LYS A 1 240 ? 9.780 -4.330 -1.995 1.00 83.50 240 LYS A O 1
ATOM 1805 N N . PRO A 1 241 ? 9.699 -6.184 -3.262 1.00 87.19 241 PRO A N 1
ATOM 1806 C CA . PRO A 1 241 ? 8.309 -6.534 -2.962 1.00 87.19 241 PRO A CA 1
ATOM 1807 C C . PRO A 1 241 ? 7.988 -6.606 -1.465 1.00 87.19 241 PRO A C 1
ATOM 1809 O O . PRO A 1 241 ? 6.905 -6.201 -1.041 1.00 87.19 241 PRO A O 1
ATOM 1812 N N . GLU A 1 242 ? 8.950 -7.050 -0.649 1.00 88.25 242 GLU A N 1
ATOM 1813 C CA . GLU A 1 242 ? 8.818 -7.132 0.805 1.00 88.25 242 GLU A CA 1
ATOM 1814 C C . GLU A 1 242 ? 8.428 -5.800 1.448 1.00 88.25 242 GLU A C 1
ATOM 1816 O O . GLU A 1 242 ? 7.588 -5.774 2.346 1.00 88.25 242 GLU A O 1
ATOM 1821 N N . THR A 1 243 ? 9.041 -4.690 1.022 1.00 89.88 243 THR A N 1
ATOM 1822 C CA . THR A 1 243 ? 8.797 -3.385 1.651 1.00 89.88 243 THR A CA 1
ATOM 1823 C C . THR A 1 243 ? 7.391 -2.901 1.341 1.00 89.88 243 THR A C 1
ATOM 1825 O O . THR A 1 243 ? 6.697 -2.425 2.234 1.00 89.88 243 THR A O 1
ATOM 1828 N N . PHE A 1 244 ? 6.925 -3.120 0.113 1.00 93.06 244 PHE A N 1
ATOM 1829 C CA . PHE A 1 244 ? 5.556 -2.825 -0.288 1.00 93.06 244 PHE A CA 1
ATOM 1830 C C . PHE A 1 244 ? 4.532 -3.650 0.510 1.00 93.06 244 PHE A C 1
ATOM 1832 O O . PHE A 1 244 ? 3.605 -3.091 1.103 1.00 93.06 244 PHE A O 1
ATOM 1839 N N . GLY A 1 245 ? 4.743 -4.969 0.600 1.00 93.62 245 GLY A N 1
ATOM 1840 C CA . GLY A 1 245 ? 3.896 -5.860 1.395 1.00 93.62 245 GLY A CA 1
ATOM 1841 C C . GLY A 1 245 ? 3.873 -5.483 2.880 1.00 93.62 245 GLY A C 1
ATOM 1842 O O . GLY A 1 245 ? 2.815 -5.511 3.505 1.00 93.62 245 GLY A O 1
ATOM 1843 N N . LEU A 1 246 ? 5.012 -5.067 3.444 1.00 93.56 246 LEU A N 1
ATOM 1844 C CA . LEU A 1 246 ? 5.111 -4.670 4.852 1.00 93.56 246 LEU A CA 1
ATOM 1845 C C . LEU A 1 246 ? 4.320 -3.392 5.129 1.00 93.56 246 LEU A C 1
ATOM 1847 O O . LEU A 1 246 ? 3.620 -3.309 6.138 1.00 93.56 246 LEU A O 1
ATOM 1851 N N . VAL A 1 247 ? 4.390 -2.416 4.222 1.00 95.62 247 VAL A N 1
ATOM 1852 C CA . VAL A 1 247 ? 3.651 -1.152 4.331 1.00 95.62 247 VAL A CA 1
ATOM 1853 C C . VAL A 1 247 ? 2.140 -1.394 4.303 1.00 95.62 247 VAL A C 1
ATOM 1855 O O . VAL A 1 247 ? 1.431 -0.878 5.168 1.00 95.62 247 VAL A O 1
ATOM 1858 N N . ILE A 1 248 ? 1.640 -2.244 3.398 1.00 96.44 248 ILE A N 1
ATOM 1859 C CA . ILE A 1 248 ? 0.224 -2.659 3.412 1.00 96.44 248 ILE A CA 1
ATOM 1860 C C . ILE A 1 248 ? -0.095 -3.427 4.703 1.00 96.44 248 ILE A C 1
ATOM 1862 O O . ILE A 1 248 ? -1.128 -3.181 5.324 1.00 96.44 248 ILE A O 1
ATOM 1866 N N . GLY A 1 249 ? 0.809 -4.298 5.158 1.00 96.25 249 GLY A N 1
ATOM 1867 C CA . GLY A 1 249 ? 0.674 -5.046 6.409 1.00 96.25 249 GLY A CA 1
ATOM 1868 C C . GLY A 1 249 ? 0.447 -4.151 7.631 1.00 96.25 249 GLY A C 1
ATOM 1869 O O . GLY A 1 249 ? -0.433 -4.443 8.438 1.00 96.25 249 GLY A O 1
ATOM 1870 N N . LEU A 1 250 ? 1.151 -3.017 7.740 1.00 96.06 250 LEU A N 1
ATOM 1871 C CA . LEU A 1 250 ? 0.921 -2.029 8.807 1.00 96.06 250 LEU A CA 1
ATOM 1872 C C . LEU A 1 250 ? -0.516 -1.492 8.794 1.00 96.06 250 LEU A C 1
ATOM 1874 O O . LEU A 1 250 ? -1.136 -1.337 9.849 1.00 96.06 250 LEU A O 1
ATOM 1878 N N . PHE A 1 251 ? -1.067 -1.242 7.606 1.00 97.19 251 PHE A N 1
ATOM 1879 C CA . PHE A 1 251 ? -2.449 -0.794 7.476 1.00 97.19 251 PHE A CA 1
ATOM 1880 C C . PHE A 1 251 ? -3.456 -1.905 7.789 1.00 97.19 251 PHE A C 1
ATOM 1882 O O . PHE A 1 251 ? -4.455 -1.650 8.457 1.00 97.19 251 PHE A O 1
ATOM 1889 N N . VAL A 1 252 ? -3.172 -3.149 7.390 1.00 97.44 252 VAL A N 1
ATOM 1890 C CA . VAL A 1 252 ? -3.987 -4.325 7.739 1.00 97.44 252 VAL A CA 1
ATOM 1891 C C . VAL A 1 252 ? -4.052 -4.525 9.249 1.00 97.44 252 VAL A C 1
ATOM 1893 O O . VAL A 1 252 ? -5.137 -4.766 9.777 1.00 97.44 252 VAL A O 1
ATOM 1896 N N . LEU A 1 253 ? -2.922 -4.375 9.945 1.00 95.81 253 LEU A N 1
ATOM 1897 C CA . LEU A 1 253 ? -2.846 -4.426 11.405 1.00 95.81 253 LEU A CA 1
ATOM 1898 C C . LEU A 1 253 ? -3.708 -3.336 12.046 1.00 95.81 253 LEU A C 1
ATOM 1900 O O . LEU A 1 253 ? -4.479 -3.624 12.960 1.00 95.81 253 LEU A O 1
ATOM 1904 N N . TRP A 1 254 ? -3.640 -2.106 11.531 1.00 95.25 254 TRP A N 1
ATOM 1905 C CA . TRP A 1 254 ? -4.499 -1.017 11.996 1.00 95.25 254 TRP A CA 1
ATOM 1906 C C . TRP A 1 254 ? -5.990 -1.303 11.740 1.00 95.25 254 TRP A C 1
ATOM 1908 O O . TRP A 1 254 ? -6.816 -1.106 12.629 1.00 95.25 254 TRP A O 1
ATOM 1918 N N . LEU A 1 255 ? -6.354 -1.827 10.564 1.00 95.69 255 LEU A N 1
ATOM 1919 C CA . LEU A 1 255 ? -7.735 -2.208 10.244 1.00 95.69 255 LEU A CA 1
ATOM 1920 C C . LEU A 1 255 ? -8.245 -3.336 11.144 1.00 95.69 255 LEU A C 1
ATOM 1922 O O . LEU A 1 255 ? -9.373 -3.260 11.628 1.00 95.69 255 LEU A O 1
ATOM 1926 N N . ALA A 1 256 ? -7.433 -4.366 11.394 1.00 93.94 256 ALA A N 1
ATOM 1927 C CA . ALA A 1 256 ? -7.780 -5.475 12.282 1.00 93.94 256 ALA A CA 1
ATOM 1928 C C . ALA A 1 256 ? -7.996 -4.980 13.718 1.00 93.94 256 ALA A C 1
ATOM 1930 O O . ALA A 1 256 ? -8.997 -5.300 14.357 1.00 93.94 256 ALA A O 1
ATOM 1931 N N . ASP A 1 257 ? -7.100 -4.121 14.196 1.00 91.94 257 ASP A N 1
ATOM 1932 C CA . ASP A 1 257 ? -7.204 -3.479 15.500 1.00 91.94 257 ASP A CA 1
ATOM 1933 C C . ASP A 1 257 ? -8.478 -2.619 15.643 1.00 91.94 257 ASP A C 1
ATOM 1935 O O . ASP A 1 257 ? -9.197 -2.713 16.647 1.00 91.94 257 ASP A O 1
ATOM 1939 N N . ARG A 1 258 ? -8.815 -1.820 14.622 1.00 90.50 258 ARG A N 1
ATOM 1940 C CA . ARG A 1 258 ? -10.067 -1.048 14.593 1.00 90.50 258 ARG A CA 1
ATOM 1941 C C . ARG A 1 258 ? -11.295 -1.936 14.464 1.00 90.50 258 ARG A C 1
ATOM 1943 O O . ARG A 1 258 ? -12.314 -1.640 15.077 1.00 90.50 258 ARG A O 1
ATOM 1950 N N . THR A 1 259 ? -11.200 -3.047 13.743 1.00 90.94 259 THR A N 1
ATOM 1951 C CA . THR A 1 259 ? -12.275 -4.042 13.655 1.00 90.94 259 THR A CA 1
ATOM 1952 C C . THR A 1 259 ? -12.601 -4.616 15.028 1.00 90.94 259 THR A C 1
ATOM 1954 O O . THR A 1 259 ? -13.777 -4.719 15.368 1.00 90.94 259 THR A O 1
ATOM 1957 N N . LEU A 1 260 ? -11.588 -4.922 15.848 1.00 86.38 260 LEU A N 1
ATOM 1958 C CA . LEU A 1 260 ? -11.789 -5.369 17.231 1.00 86.38 260 LEU A CA 1
ATOM 1959 C C . LEU A 1 260 ? -12.427 -4.282 18.098 1.00 86.38 260 LEU A C 1
ATOM 1961 O O . LEU A 1 260 ? -13.358 -4.564 18.853 1.00 86.38 260 LEU A O 1
ATOM 1965 N N . ALA A 1 261 ? -11.945 -3.044 17.976 1.00 84.50 261 ALA A N 1
ATOM 1966 C CA . ALA A 1 261 ? -12.419 -1.930 18.793 1.00 84.50 261 ALA A CA 1
ATOM 1967 C C . ALA A 1 261 ? -13.849 -1.486 18.442 1.00 84.50 261 ALA A C 1
ATOM 1969 O O . ALA A 1 261 ? -14.646 -1.214 19.334 1.00 84.50 261 ALA A O 1
ATOM 1970 N N . GLU A 1 262 ? -14.178 -1.412 17.153 1.00 86.50 262 GLU A N 1
ATOM 1971 C CA . GLU A 1 262 ? -15.465 -0.910 16.656 1.00 86.50 262 GLU A CA 1
ATOM 1972 C C . GLU A 1 262 ? -16.486 -2.016 16.374 1.00 86.50 262 GLU A C 1
ATOM 1974 O O . GLU A 1 262 ? -17.658 -1.723 16.153 1.00 86.50 262 GLU A O 1
ATOM 1979 N N . ARG A 1 263 ? -16.055 -3.285 16.337 1.00 85.00 263 ARG A N 1
ATOM 1980 C CA . ARG A 1 263 ? -16.875 -4.439 15.918 1.00 85.00 263 ARG A CA 1
ATOM 1981 C C . ARG A 1 263 ? -17.508 -4.247 14.535 1.00 85.00 263 ARG A C 1
ATOM 1983 O O . ARG A 1 263 ? -18.661 -4.597 14.298 1.00 85.00 263 ARG A O 1
ATOM 1990 N N . SER A 1 264 ? -16.737 -3.681 13.612 1.00 88.56 264 SER A N 1
ATOM 1991 C CA . SER A 1 264 ? -17.211 -3.306 12.281 1.00 88.56 264 SER A CA 1
ATOM 1992 C C . SER A 1 264 ? -16.883 -4.373 11.241 1.00 88.56 264 SER A C 1
ATOM 1994 O O . SER A 1 264 ? -15.721 -4.553 10.876 1.00 88.56 264 SER A O 1
ATOM 1996 N N . LEU A 1 265 ? -17.913 -5.032 10.695 1.00 91.00 265 LEU A N 1
ATOM 1997 C CA . LEU A 1 265 ? -17.756 -5.992 9.592 1.00 91.00 265 LEU A CA 1
ATOM 1998 C C . LEU A 1 265 ? -17.035 -5.361 8.395 1.00 91.00 265 LEU A C 1
ATOM 2000 O O . LEU A 1 265 ? -16.172 -5.986 7.789 1.00 91.00 265 LEU A O 1
ATOM 2004 N N . ARG A 1 266 ? -17.350 -4.100 8.086 1.00 94.19 266 ARG A N 1
ATOM 2005 C CA . ARG A 1 266 ? -16.732 -3.348 6.989 1.00 94.19 266 ARG A CA 1
ATOM 2006 C C . ARG A 1 266 ? -15.213 -3.253 7.144 1.00 94.19 266 ARG A C 1
ATOM 2008 O O . ARG A 1 266 ? -14.493 -3.492 6.182 1.00 94.19 266 ARG A O 1
ATOM 2015 N N . LEU A 1 267 ? -14.727 -2.924 8.342 1.00 94.19 267 LEU A N 1
ATOM 2016 C CA . LEU A 1 267 ? -13.287 -2.855 8.609 1.00 94.19 267 LEU A CA 1
ATOM 2017 C C . LEU A 1 267 ? -12.643 -4.245 8.566 1.00 94.19 267 LEU A C 1
ATOM 2019 O O . LEU A 1 267 ? -11.537 -4.380 8.047 1.00 94.19 267 LEU A O 1
ATOM 2023 N N . GLY A 1 268 ? -13.363 -5.277 9.018 1.00 94.38 268 GLY A N 1
ATOM 2024 C CA . GLY A 1 268 ? -12.915 -6.665 8.915 1.00 94.38 268 GLY A CA 1
ATOM 2025 C C . GLY A 1 268 ? -12.740 -7.108 7.462 1.00 94.38 268 GLY A C 1
ATOM 2026 O O . GLY A 1 268 ? -11.705 -7.669 7.114 1.00 94.38 268 GLY A O 1
ATOM 2027 N N . LEU A 1 269 ? -13.700 -6.778 6.592 1.00 96.00 269 LEU A N 1
ATOM 2028 C CA . LEU A 1 269 ? -13.619 -7.051 5.154 1.00 96.00 269 LEU A CA 1
ATOM 2029 C C . LEU A 1 269 ? -12.451 -6.305 4.493 1.00 96.00 269 LEU A C 1
ATOM 2031 O O . LEU A 1 269 ? -11.728 -6.896 3.695 1.00 96.00 269 LEU A O 1
ATOM 2035 N N . LEU A 1 270 ? -12.216 -5.038 4.855 1.00 96.94 270 LEU A N 1
ATOM 2036 C CA . LEU A 1 270 ? -11.047 -4.290 4.374 1.00 96.94 270 LEU A CA 1
ATOM 2037 C C . LEU A 1 270 ? -9.730 -4.896 4.872 1.00 96.94 270 LEU A C 1
ATOM 2039 O O . LEU A 1 270 ? -8.758 -4.940 4.123 1.00 96.94 270 LEU A O 1
ATOM 2043 N N . SER A 1 271 ? -9.695 -5.389 6.113 1.00 96.88 271 SER A N 1
ATOM 2044 C CA . SER A 1 271 ? -8.528 -6.072 6.675 1.00 96.88 271 SER A CA 1
ATOM 2045 C C . SER A 1 271 ? -8.229 -7.372 5.919 1.00 96.88 271 SER A C 1
ATOM 2047 O O . SER A 1 271 ? -7.084 -7.595 5.539 1.00 96.88 271 SER A O 1
ATOM 2049 N N . VAL A 1 272 ? -9.255 -8.174 5.601 1.00 97.56 272 VAL A N 1
ATOM 2050 C CA . VAL A 1 272 ? -9.132 -9.379 4.757 1.00 97.56 272 VAL A CA 1
ATOM 2051 C C . VAL A 1 272 ? -8.636 -9.029 3.351 1.00 97.56 272 VAL A C 1
ATOM 2053 O O . VAL A 1 272 ? -7.702 -9.659 2.858 1.00 97.56 272 VAL A O 1
ATOM 2056 N N . ALA A 1 273 ? -9.214 -8.006 2.713 1.00 96.75 273 ALA A N 1
ATOM 2057 C CA . ALA A 1 273 ? -8.791 -7.564 1.384 1.00 96.75 273 ALA A CA 1
ATOM 2058 C C . ALA A 1 273 ? -7.328 -7.091 1.379 1.00 96.75 273 ALA A C 1
ATOM 2060 O O . ALA A 1 273 ? -6.551 -7.461 0.501 1.00 96.75 273 ALA A O 1
ATOM 2061 N N . GLY A 1 274 ? -6.920 -6.327 2.394 1.00 96.81 274 GLY A N 1
ATOM 2062 C CA . GLY A 1 274 ? -5.527 -5.927 2.553 1.00 96.81 274 GLY A CA 1
ATOM 2063 C C . GLY A 1 274 ? -4.602 -7.106 2.838 1.00 96.81 274 GLY A C 1
ATOM 2064 O O . GLY A 1 274 ? -3.527 -7.178 2.254 1.00 96.81 274 GLY A O 1
ATOM 2065 N N . ALA A 1 275 ? -5.020 -8.069 3.662 1.00 96.81 275 ALA A N 1
ATOM 2066 C CA . ALA A 1 275 ? -4.256 -9.287 3.923 1.00 96.81 275 ALA A CA 1
ATOM 2067 C C . ALA A 1 275 ? -4.041 -10.102 2.634 1.00 96.81 275 ALA A C 1
ATOM 2069 O O . ALA A 1 275 ? -2.933 -10.583 2.400 1.00 96.81 275 ALA A O 1
ATOM 2070 N N . ALA A 1 276 ? -5.052 -10.180 1.762 1.00 95.25 276 ALA A N 1
ATOM 2071 C CA . ALA A 1 276 ? -4.930 -10.789 0.438 1.00 95.25 276 ALA A CA 1
ATOM 2072 C C . ALA A 1 276 ? -3.912 -10.055 -0.449 1.00 95.25 276 ALA A C 1
ATOM 2074 O O . ALA A 1 276 ? -3.105 -10.696 -1.120 1.00 95.25 276 ALA A O 1
ATOM 2075 N N . LEU A 1 277 ? -3.883 -8.717 -0.417 1.00 95.06 277 LEU A N 1
ATOM 2076 C CA . LEU A 1 277 ? -2.862 -7.946 -1.132 1.00 95.06 277 LEU A CA 1
ATOM 2077 C C . LEU A 1 277 ? -1.459 -8.174 -0.570 1.00 95.06 277 LEU A C 1
ATOM 2079 O O . LEU A 1 277 ? -0.529 -8.311 -1.360 1.00 95.06 277 LEU A O 1
ATOM 2083 N N . VAL A 1 278 ? -1.283 -8.251 0.755 1.00 94.81 278 VAL A N 1
ATOM 2084 C CA . VAL A 1 278 ? 0.018 -8.594 1.363 1.00 94.81 278 VAL A CA 1
ATOM 2085 C C . VAL A 1 278 ? 0.461 -9.979 0.904 1.00 94.81 278 VAL A C 1
ATOM 2087 O O . VAL A 1 278 ? 1.599 -10.134 0.473 1.00 94.81 278 VAL A O 1
ATOM 2090 N N . PHE A 1 279 ? -0.442 -10.961 0.942 1.00 91.69 279 PHE A N 1
ATOM 2091 C CA . PHE A 1 279 ? -0.181 -12.330 0.502 1.00 91.69 279 PHE A CA 1
ATOM 2092 C C . PHE A 1 279 ? 0.280 -12.396 -0.956 1.00 91.69 279 PHE A C 1
ATOM 2094 O O . PHE A 1 279 ? 1.313 -12.995 -1.245 1.00 91.69 279 PHE A O 1
ATOM 2101 N N . LEU A 1 280 ? -0.429 -11.703 -1.850 1.00 90.69 280 LEU A N 1
ATOM 2102 C CA . LEU A 1 280 ? -0.082 -11.614 -3.269 1.00 90.69 280 LEU A CA 1
ATOM 2103 C C . LEU A 1 280 ? 1.168 -10.759 -3.534 1.00 90.69 280 LEU A C 1
ATOM 2105 O O . LEU A 1 280 ? 1.809 -10.919 -4.570 1.00 90.69 280 LEU A O 1
ATOM 2109 N N . SER A 1 281 ? 1.518 -9.846 -2.622 1.00 90.94 281 SER A N 1
ATOM 2110 C CA . SER A 1 281 ? 2.684 -8.964 -2.756 1.00 90.94 281 SER A CA 1
ATOM 2111 C C . SER A 1 281 ? 3.969 -9.576 -2.229 1.00 90.94 281 SER A C 1
ATOM 2113 O O . SER A 1 281 ? 5.009 -9.282 -2.796 1.00 90.94 281 SER A O 1
ATOM 2115 N N . HIS A 1 282 ? 3.935 -10.345 -1.135 1.00 88.69 282 HIS A N 1
ATOM 2116 C CA . HIS A 1 282 ? 5.085 -11.093 -0.626 1.00 88.69 282 HIS A CA 1
ATOM 2117 C C . HIS A 1 282 ? 4.681 -12.099 0.464 1.00 88.69 282 HIS A C 1
ATOM 2119 O O . HIS A 1 282 ? 4.290 -11.728 1.576 1.00 88.69 282 HIS A O 1
ATOM 2125 N N . ALA A 1 283 ? 4.884 -13.385 0.198 1.00 83.81 283 ALA A N 1
ATOM 2126 C CA . ALA A 1 283 ? 4.475 -14.458 1.095 1.00 83.81 283 ALA A CA 1
ATOM 2127 C C . ALA A 1 283 ? 5.151 -14.446 2.471 1.00 83.81 283 ALA A C 1
ATOM 2129 O O . ALA A 1 283 ? 4.481 -14.615 3.484 1.00 83.81 283 ALA A O 1
ATOM 2130 N N . GLU A 1 284 ? 6.464 -14.212 2.547 1.00 84.38 284 GLU A N 1
ATOM 2131 C CA . GLU A 1 284 ? 7.155 -14.202 3.848 1.00 84.38 284 GLU A CA 1
ATOM 2132 C C . GLU A 1 284 ? 6.653 -13.070 4.749 1.00 84.38 284 GLU A C 1
ATOM 2134 O O . GLU A 1 284 ? 6.521 -13.239 5.958 1.00 84.38 284 GLU A O 1
ATOM 2139 N N . VAL A 1 285 ? 6.312 -11.920 4.158 1.00 87.00 285 VAL A N 1
ATOM 2140 C CA . VAL A 1 285 ? 5.752 -10.793 4.909 1.00 87.00 285 VAL A CA 1
ATOM 2141 C C . VAL A 1 285 ? 4.353 -11.148 5.397 1.00 87.00 285 VAL A C 1
ATOM 2143 O O . VAL A 1 285 ? 4.005 -10.860 6.541 1.00 87.00 285 VAL A O 1
ATOM 2146 N N . PHE A 1 286 ? 3.573 -11.836 4.565 1.00 90.06 286 PHE A N 1
ATOM 2147 C CA . PHE A 1 286 ? 2.285 -12.374 4.969 1.00 90.06 286 PHE A CA 1
ATOM 2148 C C . PHE A 1 286 ? 2.402 -13.391 6.116 1.00 90.06 286 PHE A C 1
ATOM 2150 O O . PHE A 1 286 ? 1.610 -13.347 7.052 1.00 90.06 286 PHE A O 1
ATOM 2157 N N . LEU A 1 287 ? 3.421 -14.256 6.123 1.00 89.81 287 LEU A N 1
ATOM 2158 C CA . LEU A 1 287 ? 3.659 -15.167 7.248 1.00 89.81 287 LEU A CA 1
ATOM 2159 C C . LEU A 1 287 ? 3.950 -14.408 8.549 1.00 89.81 287 LEU A C 1
ATOM 2161 O O . L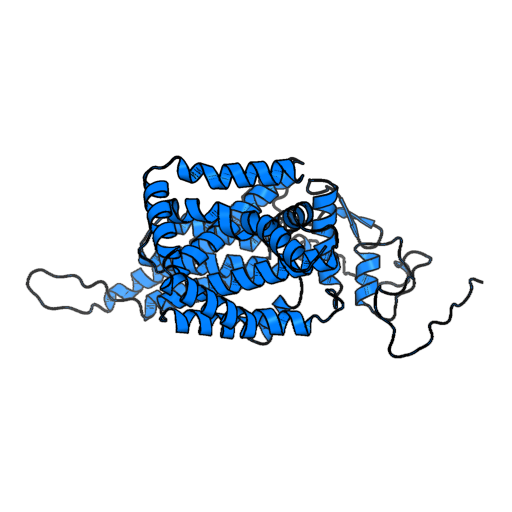EU A 1 287 ? 3.456 -14.804 9.601 1.00 89.81 287 LEU A O 1
ATOM 2165 N N . VAL A 1 288 ? 4.683 -13.291 8.484 1.00 90.62 288 VAL A N 1
ATOM 2166 C CA . VAL A 1 288 ? 4.942 -12.417 9.645 1.00 90.62 288 VAL A CA 1
ATOM 2167 C C . VAL A 1 288 ? 3.678 -11.674 10.105 1.00 90.62 288 VAL A C 1
ATOM 2169 O O . VAL A 1 288 ? 3.529 -11.389 11.298 1.00 90.62 288 VAL A O 1
ATOM 2172 N N . LEU A 1 289 ? 2.732 -11.406 9.199 1.00 92.44 289 LEU A N 1
ATOM 2173 C CA . LEU A 1 289 ? 1.450 -10.782 9.535 1.00 92.44 289 LEU A CA 1
ATOM 2174 C C . LEU A 1 289 ? 0.638 -11.634 10.526 1.00 92.44 289 LEU A C 1
ATOM 2176 O O . LEU A 1 289 ? -0.012 -11.074 11.405 1.00 92.44 289 LEU A O 1
ATOM 2180 N N . GLY A 1 290 ? 0.712 -12.967 10.442 1.00 91.25 290 GLY A N 1
ATOM 2181 C CA . GLY A 1 290 ? 0.008 -13.885 11.349 1.00 91.25 290 GLY A CA 1
ATOM 2182 C C . GLY A 1 290 ? 0.361 -13.668 12.831 1.00 91.25 290 GLY A C 1
ATOM 2183 O O . GLY A 1 290 ? -0.518 -13.295 13.613 1.00 91.25 290 GLY A O 1
ATOM 2184 N N . PRO A 1 291 ? 1.635 -13.830 13.241 1.00 92.19 291 PRO A N 1
ATOM 2185 C CA . PRO A 1 291 ? 2.084 -13.519 14.596 1.00 92.19 291 PRO A CA 1
ATOM 2186 C C . PRO A 1 291 ? 1.775 -12.084 15.034 1.00 92.19 291 PRO A C 1
ATOM 2188 O O . PRO A 1 291 ? 1.429 -11.871 16.194 1.00 92.19 291 PRO A O 1
ATOM 2191 N N . ALA A 1 292 ? 1.845 -11.101 14.130 1.00 92.19 292 ALA A N 1
ATOM 2192 C CA . ALA A 1 292 ? 1.504 -9.715 14.453 1.00 92.19 292 ALA A CA 1
ATOM 2193 C C . ALA A 1 292 ? 0.002 -9.534 14.759 1.00 92.19 292 ALA A C 1
ATOM 2195 O O . ALA A 1 292 ? -0.349 -8.875 15.740 1.00 92.19 292 ALA A O 1
ATOM 2196 N N . LEU A 1 293 ? -0.885 -10.168 13.982 1.00 92.62 293 LEU A N 1
ATOM 2197 C CA . LEU A 1 293 ? -2.329 -10.198 14.242 1.00 92.62 293 LEU A CA 1
ATOM 2198 C C . LEU A 1 293 ? -2.649 -10.903 15.567 1.00 92.62 293 LEU A C 1
ATOM 2200 O O . LEU A 1 293 ? -3.469 -10.412 16.343 1.00 92.62 293 LEU A O 1
ATOM 2204 N N . LEU A 1 294 ? -1.975 -12.020 15.859 1.00 89.00 294 LEU A N 1
ATOM 2205 C CA . LEU A 1 294 ? -2.108 -12.719 17.140 1.00 89.00 294 LEU A CA 1
ATOM 2206 C C . LEU A 1 294 ? -1.597 -11.870 18.311 1.00 89.00 294 LEU A C 1
ATOM 2208 O O . LEU A 1 294 ? -2.234 -11.839 19.360 1.00 89.00 294 LEU A O 1
ATOM 2212 N N . GLY A 1 295 ? -0.491 -11.145 18.132 1.00 88.88 295 GLY A N 1
ATOM 2213 C CA . GLY A 1 295 ? 0.038 -10.208 19.122 1.00 88.88 295 GLY A CA 1
ATOM 2214 C C . GLY A 1 295 ? -0.938 -9.069 19.423 1.00 88.88 295 GLY A C 1
ATOM 2215 O O . GLY A 1 295 ? -1.176 -8.761 20.590 1.00 88.88 295 GLY A O 1
ATOM 2216 N N . LEU A 1 296 ? -1.575 -8.499 18.392 1.00 87.19 296 LEU A N 1
ATOM 2217 C CA . LEU A 1 296 ? -2.651 -7.517 18.563 1.00 87.19 296 LEU A CA 1
ATOM 2218 C C . LEU A 1 296 ? -3.843 -8.110 19.319 1.00 87.19 296 LEU A C 1
ATOM 2220 O O . LEU A 1 296 ? -4.313 -7.512 20.287 1.00 87.19 296 LEU A O 1
ATOM 2224 N N . ALA A 1 297 ? -4.305 -9.296 18.916 1.00 85.25 297 ALA A N 1
ATOM 2225 C CA . ALA A 1 297 ? -5.399 -9.990 19.587 1.00 85.25 297 ALA A CA 1
ATOM 2226 C C . ALA A 1 297 ? -5.080 -10.267 21.067 1.00 85.25 297 ALA A C 1
ATOM 2228 O O . ALA A 1 297 ? -5.913 -10.013 21.938 1.00 85.25 297 ALA A O 1
ATOM 2229 N N . GLY A 1 298 ? -3.855 -10.712 21.359 1.00 81.81 298 GLY A N 1
ATOM 2230 C CA . GLY A 1 298 ? -3.340 -10.901 22.714 1.00 81.81 298 GLY A CA 1
ATOM 2231 C C . GLY A 1 298 ? -3.291 -9.595 23.510 1.00 81.81 298 GLY A C 1
ATOM 2232 O O . GLY A 1 298 ? -3.706 -9.564 24.666 1.00 81.81 298 GLY A O 1
ATOM 2233 N N . GLY A 1 299 ? -2.871 -8.494 22.884 1.00 81.19 299 GLY A N 1
ATOM 2234 C CA . GLY A 1 299 ? -2.880 -7.165 23.496 1.00 81.19 299 GLY A CA 1
ATOM 2235 C C . GLY A 1 299 ? -4.284 -6.721 23.918 1.00 81.19 299 GLY A C 1
ATOM 2236 O O . GLY A 1 299 ? -4.480 -6.293 25.054 1.00 81.19 299 GLY A O 1
ATOM 2237 N N . HIS A 1 300 ? -5.282 -6.894 23.046 1.00 77.06 300 HIS A N 1
ATOM 2238 C CA . HIS A 1 300 ? -6.690 -6.626 23.376 1.00 77.06 300 HIS A CA 1
ATOM 2239 C C . HIS A 1 300 ? -7.225 -7.553 24.468 1.00 77.06 300 HIS A C 1
ATOM 2241 O O . HIS A 1 300 ? -7.953 -7.112 25.352 1.00 77.06 300 HIS A O 1
ATOM 2247 N N . ALA A 1 301 ? -6.843 -8.827 24.441 1.00 73.94 301 ALA A N 1
ATOM 2248 C CA . ALA A 1 301 ? -7.251 -9.808 25.439 1.00 73.94 301 ALA A CA 1
ATOM 2249 C C . ALA A 1 301 ? -6.694 -9.520 26.846 1.00 73.94 301 ALA A C 1
ATOM 2251 O O . ALA A 1 301 ? -7.383 -9.733 27.846 1.00 73.94 301 ALA A O 1
ATOM 2252 N N . LEU A 1 302 ? -5.442 -9.061 26.928 1.00 73.06 302 LEU A N 1
ATOM 2253 C CA . LEU A 1 302 ? -4.733 -8.841 28.190 1.00 73.06 302 LEU A CA 1
ATOM 2254 C C . LEU A 1 302 ? -4.983 -7.447 28.777 1.00 73.06 302 LEU A C 1
ATOM 2256 O O . LEU A 1 302 ? -5.125 -7.322 29.998 1.00 73.06 302 LEU A O 1
ATOM 2260 N N . PHE A 1 303 ? -5.056 -6.428 27.916 1.00 72.81 303 PHE A N 1
ATOM 2261 C CA . PHE A 1 303 ? -5.060 -5.012 28.298 1.00 72.81 303 PHE A CA 1
ATOM 2262 C C . PHE A 1 303 ? -6.284 -4.233 27.802 1.00 72.81 303 PHE A C 1
ATOM 2264 O O . PHE A 1 303 ? -6.374 -3.032 28.047 1.00 72.81 303 PHE A O 1
ATOM 2271 N N . GLY A 1 304 ? -7.220 -4.875 27.096 1.00 62.50 304 GLY A N 1
ATOM 2272 C CA . GLY A 1 304 ? -8.468 -4.232 26.690 1.00 62.50 304 GLY A CA 1
ATOM 2273 C C . GLY A 1 304 ? -9.289 -3.801 27.905 1.00 62.50 304 GLY A C 1
ATOM 2274 O O . GLY A 1 304 ? -9.343 -4.516 28.911 1.00 62.50 304 GLY A O 1
ATOM 2275 N N . GLU A 1 305 ? -9.928 -2.630 27.820 1.00 55.44 305 GLU A N 1
ATOM 2276 C CA . GLU A 1 305 ? -10.789 -2.163 28.904 1.00 55.44 305 GLU A CA 1
ATOM 2277 C C . GLU A 1 305 ? -11.917 -3.176 29.151 1.00 55.44 305 GLU A C 1
ATOM 2279 O O . GLU A 1 305 ? -12.591 -3.604 28.204 1.00 55.44 305 GLU A O 1
ATOM 2284 N N . PRO A 1 306 ? -12.139 -3.601 30.408 1.00 48.97 306 PRO A N 1
ATOM 2285 C CA . PRO A 1 306 ? -13.296 -4.417 30.723 1.00 48.97 306 PRO A CA 1
ATOM 2286 C C . PRO A 1 306 ? -14.548 -3.601 30.401 1.00 48.97 306 PRO A C 1
ATOM 2288 O O . PRO A 1 306 ? -14.696 -2.481 30.883 1.00 48.97 306 PRO A O 1
ATOM 2291 N N . LEU A 1 307 ? -15.450 -4.164 29.591 1.00 46.34 307 LEU A N 1
ATOM 2292 C CA . LEU A 1 307 ? -16.762 -3.571 29.334 1.00 46.34 307 LEU A CA 1
ATOM 2293 C C . LEU A 1 307 ? -17.426 -3.283 30.691 1.00 46.34 307 LEU A C 1
ATOM 2295 O O . LEU A 1 307 ? -17.801 -4.218 31.403 1.00 46.34 307 LEU A O 1
ATOM 2299 N N . ALA A 1 308 ? -17.528 -2.009 31.068 1.00 41.34 308 ALA A N 1
ATOM 2300 C CA . ALA A 1 308 ? -18.208 -1.604 32.285 1.00 41.34 308 ALA A CA 1
ATOM 2301 C C . ALA A 1 308 ? -19.714 -1.819 32.087 1.00 41.34 308 ALA A C 1
ATOM 2303 O O . ALA A 1 308 ? -20.412 -0.972 31.532 1.00 41.34 308 ALA A O 1
ATOM 2304 N N . GLU A 1 309 ? -20.228 -2.971 32.515 1.00 43.22 309 GLU A N 1
ATOM 2305 C CA . GLU A 1 309 ? -21.667 -3.142 32.684 1.00 43.22 309 GLU A CA 1
ATOM 2306 C C . GLU A 1 309 ? -22.117 -2.276 33.859 1.00 43.22 309 GLU A C 1
ATOM 2308 O O . GLU A 1 309 ? -21.816 -2.564 35.018 1.00 43.22 309 GLU A O 1
ATOM 2313 N N . HIS A 1 310 ? -22.853 -1.207 33.555 1.00 39.94 310 HIS A N 1
ATOM 2314 C CA . HIS A 1 310 ? -23.677 -0.534 34.548 1.00 39.94 310 HIS A CA 1
ATOM 2315 C C . HIS A 1 310 ? -24.834 -1.470 34.900 1.00 39.94 310 HIS A C 1
ATOM 2317 O O . HIS A 1 310 ? -25.869 -1.488 34.237 1.00 39.94 310 HIS A O 1
ATOM 2323 N N . VAL A 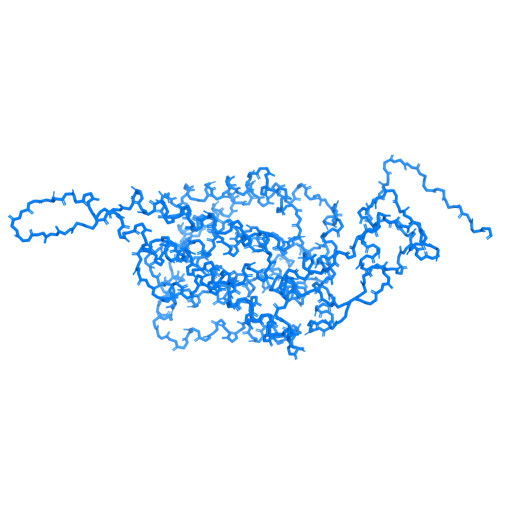1 311 ? -24.644 -2.284 35.937 1.00 45.47 311 VAL A N 1
ATOM 2324 C CA . VAL A 1 311 ? -25.752 -2.991 36.575 1.00 45.47 311 VAL A CA 1
ATOM 2325 C C . VAL A 1 311 ? -26.542 -1.945 37.350 1.00 45.47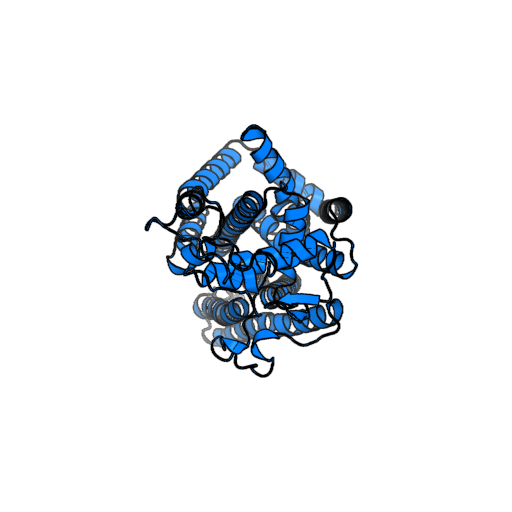 311 VAL A C 1
ATOM 2327 O O . VAL A 1 311 ? -25.993 -1.264 38.219 1.00 45.47 311 VAL A O 1
ATOM 2330 N N . ALA A 1 312 ? -27.824 -1.794 37.020 1.00 40.03 312 ALA A N 1
ATOM 2331 C CA . ALA A 1 312 ? -28.740 -0.939 37.761 1.00 40.03 312 ALA A CA 1
ATOM 2332 C C . ALA A 1 312 ? -28.679 -1.293 39.262 1.00 40.03 312 ALA A C 1
ATOM 2334 O O . ALA A 1 312 ? -29.134 -2.357 39.674 1.00 40.03 312 ALA A O 1
ATOM 2335 N N . GLY A 1 313 ? -28.071 -0.414 40.066 1.00 49.94 313 GLY A N 1
ATOM 2336 C CA . GLY A 1 313 ? -28.096 -0.483 41.531 1.00 49.94 313 GLY A CA 1
ATOM 2337 C C . GLY A 1 313 ? -26.903 -1.129 42.251 1.00 49.94 313 GLY A C 1
ATOM 2338 O O . GLY A 1 313 ? -26.980 -1.287 43.465 1.00 49.94 313 GLY A O 1
ATOM 2339 N N . GLY A 1 314 ? -25.792 -1.473 41.592 1.00 44.44 314 GLY A N 1
ATOM 2340 C CA . GLY A 1 314 ? -24.616 -2.019 42.289 1.00 44.44 314 GLY A CA 1
ATOM 2341 C C . GLY A 1 314 ? -23.310 -1.673 41.585 1.00 44.44 314 GLY A C 1
ATOM 2342 O O . GLY A 1 314 ? -23.211 -1.853 40.378 1.00 44.44 314 GLY A O 1
ATOM 2343 N N . GLY A 1 315 ? -22.330 -1.156 42.338 1.00 44.28 315 GLY A N 1
ATOM 2344 C CA . GLY A 1 315 ? -21.059 -0.621 41.829 1.00 44.28 315 GLY A CA 1
ATOM 2345 C C . GLY A 1 315 ? -20.260 -1.554 40.898 1.00 44.28 315 GLY A C 1
ATOM 2346 O O . GLY A 1 315 ? -20.578 -2.737 40.763 1.00 44.28 315 GLY A O 1
ATOM 2347 N N . PRO A 1 316 ? -19.198 -1.034 40.252 1.00 45.03 316 PRO A N 1
ATOM 2348 C CA . PRO A 1 316 ? -18.482 -1.732 39.188 1.00 45.03 316 PRO A CA 1
ATOM 2349 C C . PRO A 1 316 ? -17.918 -3.071 39.679 1.00 45.03 316 PRO A C 1
ATOM 2351 O O . PRO A 1 316 ? -16.947 -3.125 40.433 1.00 45.03 316 PRO A O 1
ATOM 2354 N N . ARG A 1 317 ? -18.521 -4.180 39.238 1.00 47.81 317 ARG A N 1
ATOM 2355 C CA . ARG A 1 317 ? -17.963 -5.523 39.428 1.00 47.81 317 ARG A CA 1
ATOM 2356 C C . ARG A 1 317 ? -17.027 -5.834 38.264 1.00 47.81 317 ARG A C 1
ATOM 2358 O O . ARG A 1 317 ? -17.469 -6.085 37.147 1.00 47.81 317 ARG A O 1
ATOM 2365 N N . TYR A 1 318 ? -15.725 -5.860 38.537 1.00 47.12 318 TYR A N 1
ATOM 2366 C CA . TYR A 1 318 ? -14.708 -6.327 37.594 1.00 47.12 318 TYR A CA 1
ATOM 2367 C C . TYR A 1 318 ? -14.798 -7.853 37.444 1.00 47.12 318 TYR A C 1
ATOM 2369 O O . TYR A 1 318 ? -14.294 -8.610 38.272 1.00 47.12 318 TYR A O 1
ATOM 2377 N N . VAL A 1 319 ? -15.473 -8.335 36.398 1.00 48.28 319 VAL A N 1
ATOM 2378 C CA . VAL A 1 319 ? -15.663 -9.777 36.177 1.00 48.28 319 VAL A CA 1
ATOM 2379 C C . VAL A 1 319 ? -14.500 -10.352 35.362 1.00 48.28 319 VAL A C 1
ATOM 2381 O O . VAL A 1 319 ? -14.501 -10.319 34.132 1.00 48.28 319 VAL A O 1
ATOM 2384 N N . LEU A 1 320 ? -13.531 -10.969 36.048 1.00 48.41 320 LEU A N 1
ATOM 2385 C CA . LEU A 1 320 ? -12.425 -11.731 35.436 1.00 48.41 320 LEU A CA 1
ATOM 2386 C C . LEU A 1 320 ? -12.930 -12.845 34.485 1.00 48.41 320 LEU A C 1
ATOM 2388 O O . LEU A 1 320 ? -12.279 -13.195 33.502 1.00 48.41 320 LEU A O 1
ATOM 2392 N N . ARG A 1 321 ? -14.143 -13.360 34.739 1.00 45.84 321 ARG A N 1
ATOM 2393 C CA . ARG A 1 321 ? -14.791 -14.477 34.026 1.00 45.84 321 ARG A CA 1
ATOM 2394 C C . ARG A 1 321 ? -15.218 -14.166 32.578 1.00 45.84 321 ARG A C 1
ATOM 2396 O O . ARG A 1 321 ? -15.574 -15.089 31.854 1.00 45.84 321 ARG A O 1
ATOM 2403 N N . ARG A 1 322 ? -15.161 -12.901 32.133 1.00 53.00 322 ARG A N 1
ATOM 2404 C CA . ARG A 1 322 ? -15.497 -12.479 30.754 1.00 53.00 322 ARG A CA 1
ATOM 2405 C C . ARG A 1 322 ? -14.289 -12.319 29.818 1.00 53.00 322 ARG A C 1
ATOM 2407 O O . ARG A 1 322 ? -14.477 -11.987 28.652 1.00 53.00 322 ARG A O 1
ATOM 2414 N N . ARG A 1 323 ? -13.058 -12.587 30.278 1.00 60.44 323 ARG A N 1
ATOM 2415 C CA . ARG A 1 323 ? -11.853 -12.451 29.433 1.00 60.44 323 ARG A CA 1
ATOM 2416 C C . ARG A 1 323 ? -11.697 -13.570 28.396 1.00 60.44 323 ARG A C 1
ATOM 2418 O O . ARG A 1 323 ? -11.294 -13.287 27.276 1.00 60.44 323 ARG A O 1
ATOM 2425 N N . LEU A 1 324 ? -12.086 -14.807 28.716 1.00 61.12 324 LEU A N 1
ATOM 2426 C CA . LEU A 1 324 ? -12.017 -15.955 27.792 1.00 61.12 324 LEU A CA 1
ATOM 2427 C C . LEU A 1 324 ? -12.783 -15.749 26.468 1.00 61.12 324 LEU A C 1
ATOM 2429 O O . LEU A 1 324 ? -12.181 -15.952 25.415 1.00 61.12 324 LEU A O 1
ATOM 2433 N N . PRO A 1 325 ? -14.056 -15.303 26.463 1.00 69.31 325 PRO A N 1
ATOM 2434 C CA . PRO A 1 325 ? -14.757 -15.041 25.208 1.00 69.31 325 PRO A CA 1
ATOM 2435 C C . PRO A 1 325 ? -14.142 -13.875 24.421 1.00 69.31 325 PRO A C 1
ATOM 2437 O O . PRO A 1 325 ? -14.116 -13.931 23.198 1.00 69.31 325 PRO A O 1
ATOM 2440 N N . ALA A 1 326 ? -13.581 -12.854 25.082 1.00 68.00 326 ALA A N 1
ATOM 2441 C CA . ALA A 1 326 ? -12.890 -11.758 24.396 1.00 68.00 326 ALA A CA 1
ATOM 2442 C C . ALA A 1 326 ? -11.590 -12.222 23.712 1.00 68.00 326 ALA A C 1
ATOM 2444 O O . ALA A 1 326 ? -11.334 -11.843 22.571 1.00 68.00 326 ALA A O 1
ATOM 2445 N N . VAL A 1 327 ? -10.814 -13.095 24.370 1.00 73.69 327 VAL A N 1
ATOM 2446 C CA . VAL A 1 327 ? -9.624 -13.737 23.782 1.00 73.69 327 VAL A CA 1
ATOM 2447 C C . VAL A 1 327 ? -10.015 -14.569 22.563 1.00 73.69 327 VAL A C 1
ATOM 2449 O O . VAL A 1 327 ? -9.400 -14.437 21.509 1.00 73.69 327 VAL A O 1
ATOM 2452 N N . ALA A 1 328 ? -11.061 -15.393 22.688 1.00 79.69 328 ALA A N 1
ATOM 2453 C CA . ALA A 1 328 ? -11.539 -16.242 21.601 1.00 79.69 328 ALA A CA 1
ATOM 2454 C C . ALA A 1 328 ? -12.043 -15.423 20.402 1.00 79.69 328 ALA A C 1
ATOM 2456 O O . ALA A 1 328 ? -11.742 -15.767 19.264 1.00 79.69 328 ALA A O 1
ATOM 2457 N N . ILE A 1 329 ? -12.749 -14.311 20.641 1.00 80.00 329 ILE A N 1
ATOM 2458 C CA . ILE A 1 329 ? -13.195 -13.392 19.583 1.00 80.00 329 ILE A CA 1
ATOM 2459 C C . ILE A 1 329 ? -11.995 -12.731 18.896 1.00 80.00 329 ILE A C 1
ATOM 2461 O O . ILE A 1 329 ? -11.951 -12.676 17.669 1.00 80.00 329 ILE A O 1
ATOM 2465 N N . ALA A 1 330 ? -11.013 -12.252 19.663 1.00 82.31 330 ALA A N 1
ATOM 2466 C CA . ALA A 1 330 ? -9.847 -11.577 19.105 1.00 82.31 330 ALA A CA 1
ATOM 2467 C C . ALA A 1 330 ? -8.959 -12.533 18.290 1.00 82.31 330 ALA A C 1
ATOM 2469 O O . ALA A 1 330 ? -8.566 -12.211 17.169 1.00 82.31 330 ALA A O 1
ATOM 2470 N N . ALA A 1 331 ? -8.704 -13.733 18.819 1.00 85.06 331 ALA A N 1
ATOM 2471 C CA . ALA A 1 331 ? -7.989 -14.790 18.111 1.00 85.06 331 ALA A CA 1
ATOM 2472 C C . ALA A 1 331 ? -8.773 -15.283 16.884 1.00 85.06 331 ALA A C 1
ATOM 2474 O O . ALA A 1 331 ? -8.191 -15.484 15.821 1.00 85.06 331 ALA A O 1
ATOM 2475 N N . GLY A 1 332 ? -10.098 -15.410 17.010 1.00 88.00 332 GLY A N 1
ATOM 2476 C CA . GLY A 1 332 ? -10.996 -15.744 15.910 1.00 88.00 332 GLY A CA 1
ATOM 2477 C C . GLY A 1 332 ? -10.913 -14.723 14.779 1.00 88.00 332 GLY A C 1
ATOM 2478 O O . GLY A 1 332 ? -10.743 -15.113 13.630 1.00 88.00 332 GLY A O 1
ATOM 2479 N N . LEU A 1 333 ? -10.939 -13.421 15.082 1.00 87.69 333 LEU A N 1
ATOM 2480 C CA . LEU A 1 333 ? -10.770 -12.385 14.062 1.00 87.69 333 LEU A CA 1
ATOM 2481 C C . LEU A 1 333 ? -9.387 -12.451 13.407 1.00 87.69 333 LEU A C 1
ATOM 2483 O O . LEU A 1 333 ? -9.305 -12.384 12.185 1.00 87.69 333 LEU A O 1
ATOM 2487 N N . ALA A 1 334 ? -8.312 -12.594 14.190 1.00 89.50 334 ALA A N 1
ATOM 2488 C CA . ALA A 1 334 ? -6.964 -12.742 13.642 1.00 89.50 334 ALA A CA 1
ATOM 2489 C C . ALA A 1 334 ? -6.889 -13.929 12.664 1.00 89.50 334 ALA A C 1
ATOM 2491 O O . ALA A 1 334 ? -6.348 -13.790 11.567 1.00 89.50 334 ALA A O 1
ATOM 2492 N N . ALA A 1 335 ? -7.510 -15.059 13.022 1.00 92.31 335 ALA A N 1
ATOM 2493 C CA . ALA A 1 335 ? -7.626 -16.222 12.151 1.00 92.31 335 ALA A CA 1
ATOM 2494 C C . ALA A 1 335 ? -8.475 -15.937 10.902 1.00 92.31 335 ALA A C 1
ATOM 2496 O O . ALA A 1 335 ? -8.066 -16.314 9.810 1.00 92.31 335 ALA A O 1
ATOM 2497 N N . VAL A 1 336 ? -9.610 -15.236 11.022 1.00 94.75 336 VAL A N 1
ATOM 2498 C CA . VAL A 1 336 ? -10.444 -14.848 9.868 1.00 94.75 336 VAL A CA 1
ATOM 2499 C C . VAL A 1 336 ? -9.687 -13.922 8.918 1.00 94.75 336 VAL A C 1
ATOM 2501 O O . VAL A 1 336 ? -9.743 -14.132 7.712 1.00 94.75 336 VAL A O 1
ATOM 2504 N N . VAL A 1 337 ? -8.958 -12.925 9.425 1.00 93.88 337 VAL A N 1
ATOM 2505 C CA . VAL A 1 337 ? -8.162 -12.013 8.587 1.00 93.88 337 VAL A CA 1
ATOM 2506 C C . VAL A 1 337 ? -7.056 -12.777 7.867 1.00 93.88 337 VAL A C 1
ATOM 2508 O O . VAL A 1 337 ? -6.886 -12.619 6.660 1.00 93.88 337 VAL A O 1
ATOM 2511 N N . PHE A 1 338 ? -6.336 -13.642 8.582 1.00 94.69 338 PHE A N 1
ATOM 2512 C CA . PHE A 1 338 ? -5.242 -14.421 8.014 1.00 94.69 338 PHE A CA 1
ATOM 2513 C C . PHE A 1 338 ? -5.741 -15.462 6.997 1.00 94.69 338 PHE A C 1
ATOM 2515 O O . PHE A 1 338 ? -5.368 -15.424 5.828 1.00 94.69 338 PHE A O 1
ATOM 2522 N N . LEU A 1 339 ? -6.645 -16.360 7.396 1.00 95.00 339 LEU A N 1
ATOM 2523 C CA . LEU A 1 339 ? -7.182 -17.401 6.511 1.00 95.00 339 LEU A CA 1
ATOM 2524 C C . LEU A 1 339 ? -8.017 -16.809 5.373 1.00 95.00 339 LEU A C 1
ATOM 2526 O O . LEU A 1 339 ? -7.924 -17.269 4.237 1.00 95.00 339 LEU A O 1
ATOM 2530 N N . GLY A 1 340 ? -8.790 -15.760 5.657 1.00 93.75 340 GLY A N 1
ATOM 2531 C CA . GLY A 1 340 ? -9.529 -15.009 4.650 1.00 93.75 340 GLY A CA 1
ATOM 2532 C C . GLY A 1 340 ? -8.599 -14.349 3.637 1.00 93.75 340 GLY A C 1
ATOM 2533 O O . GLY A 1 340 ? -8.895 -14.387 2.449 1.00 93.75 340 GLY A O 1
ATOM 2534 N N . GLY A 1 341 ? -7.455 -13.812 4.075 1.00 92.31 341 GLY A N 1
ATOM 2535 C CA . GLY A 1 341 ? -6.421 -13.275 3.190 1.00 92.31 341 GLY A CA 1
ATOM 2536 C C . GLY A 1 341 ? -5.860 -14.330 2.232 1.00 92.31 341 GLY A C 1
ATOM 2537 O O . GLY A 1 341 ? -5.775 -14.070 1.033 1.00 92.31 341 GLY A O 1
ATOM 2538 N N . ILE A 1 342 ? -5.565 -15.540 2.727 1.00 92.12 342 ILE A N 1
ATOM 2539 C CA . ILE A 1 342 ? -5.135 -16.671 1.882 1.00 92.12 342 ILE A CA 1
ATOM 2540 C C . ILE A 1 342 ? -6.236 -17.037 0.886 1.00 92.12 342 ILE A C 1
ATOM 2542 O O . ILE A 1 342 ? -5.972 -17.131 -0.310 1.00 92.12 342 ILE A O 1
ATOM 2546 N N . ALA A 1 343 ? -7.469 -17.235 1.359 1.00 92.69 343 ALA A N 1
ATOM 2547 C CA . ALA A 1 343 ? -8.582 -17.664 0.518 1.00 92.69 343 ALA A CA 1
ATOM 2548 C C . ALA A 1 343 ? -8.906 -16.629 -0.572 1.00 92.69 343 ALA A C 1
ATOM 2550 O O . ALA A 1 343 ? -8.984 -16.971 -1.751 1.00 92.69 343 ALA A O 1
ATOM 2551 N N . ALA A 1 344 ? -9.030 -15.354 -0.193 1.00 92.00 344 ALA A N 1
ATOM 2552 C CA . ALA A 1 344 ? -9.299 -14.259 -1.117 1.00 92.00 344 ALA A CA 1
ATOM 2553 C C . ALA A 1 344 ? -8.130 -14.027 -2.082 1.00 92.00 344 ALA A C 1
ATOM 2555 O O . ALA A 1 344 ? -8.357 -13.838 -3.273 1.00 92.00 344 ALA A O 1
ATOM 2556 N N . GLY A 1 345 ? -6.885 -14.097 -1.601 1.00 88.94 345 GLY A N 1
ATOM 2557 C CA . GLY A 1 345 ? -5.703 -13.986 -2.451 1.00 88.94 345 GLY A CA 1
ATOM 2558 C C . GLY A 1 345 ? -5.587 -15.144 -3.444 1.00 88.94 345 GLY A C 1
ATOM 2559 O O . GLY A 1 345 ? -5.317 -14.915 -4.615 1.00 88.94 345 GLY A O 1
ATOM 2560 N N . THR A 1 346 ? -5.896 -16.371 -3.021 1.00 89.00 346 THR A N 1
ATOM 2561 C CA . THR A 1 346 ? -5.955 -17.553 -3.901 1.00 89.00 346 THR A CA 1
ATOM 2562 C C . THR A 1 346 ? -7.019 -17.408 -4.972 1.00 89.00 346 THR A C 1
ATOM 2564 O O . THR A 1 346 ? -6.737 -17.625 -6.148 1.00 89.00 346 THR A O 1
ATOM 2567 N N . ALA A 1 347 ? -8.226 -16.993 -4.586 1.00 89.50 347 ALA A N 1
ATOM 2568 C CA . ALA A 1 347 ? -9.310 -16.749 -5.528 1.00 89.50 347 ALA A CA 1
ATOM 2569 C C . ALA A 1 347 ? -8.955 -15.634 -6.524 1.00 89.50 347 ALA A C 1
ATOM 2571 O O . ALA A 1 347 ? -9.197 -15.782 -7.719 1.00 89.50 347 ALA A O 1
ATOM 2572 N N . ALA A 1 348 ? -8.334 -14.548 -6.054 1.00 87.75 348 ALA A N 1
ATOM 2573 C CA . ALA A 1 348 ? -7.879 -13.456 -6.907 1.00 87.75 348 ALA A CA 1
ATOM 2574 C C . ALA A 1 348 ? -6.760 -13.899 -7.863 1.00 87.75 348 ALA A C 1
ATOM 2576 O O . ALA A 1 348 ? -6.829 -13.595 -9.050 1.00 87.75 348 ALA A O 1
ATOM 2577 N N . SER A 1 349 ? -5.775 -14.665 -7.379 1.00 85.88 349 SER A N 1
ATOM 2578 C CA . SER A 1 349 ? -4.716 -15.241 -8.218 1.00 85.88 349 SER A CA 1
ATOM 2579 C C . SER A 1 349 ? -5.308 -16.134 -9.307 1.00 85.88 349 SER A C 1
ATOM 2581 O O . SER A 1 349 ? -4.985 -15.965 -10.481 1.00 85.88 349 SER A O 1
ATOM 2583 N N . LEU A 1 350 ? -6.246 -17.016 -8.945 1.00 86.06 350 LEU A N 1
ATOM 2584 C CA . LEU A 1 350 ? -6.942 -17.886 -9.892 1.00 86.06 350 LEU A CA 1
ATOM 2585 C C . LEU A 1 350 ? -7.728 -17.081 -10.933 1.00 86.06 350 LEU A C 1
ATOM 2587 O O . LEU A 1 350 ? -7.663 -17.396 -12.117 1.00 86.06 350 LEU A O 1
ATOM 2591 N N . ALA A 1 351 ? -8.436 -16.033 -10.509 1.00 87.12 351 ALA A N 1
ATOM 2592 C CA . ALA A 1 351 ? -9.218 -15.185 -11.404 1.00 87.12 351 ALA A CA 1
ATOM 2593 C C . ALA A 1 351 ? -8.342 -14.388 -12.385 1.00 87.12 351 ALA A C 1
ATOM 2595 O O . ALA A 1 351 ? -8.736 -14.188 -13.530 1.00 87.12 351 ALA A O 1
ATOM 2596 N N . VAL A 1 352 ? -7.165 -13.937 -11.943 1.00 83.88 352 VAL A N 1
ATOM 2597 C CA . VAL A 1 352 ? -6.248 -13.118 -12.750 1.00 83.88 352 VAL A CA 1
ATOM 2598 C C . VAL A 1 352 ? -5.374 -13.969 -13.670 1.00 83.88 352 VAL A C 1
ATOM 2600 O O . VAL A 1 352 ? -5.120 -13.589 -14.808 1.00 83.88 352 VAL A O 1
ATOM 2603 N N . THR A 1 353 ? -4.900 -15.116 -13.188 1.00 80.12 353 THR A N 1
ATOM 2604 C CA . THR A 1 353 ? -3.838 -15.892 -13.852 1.00 80.12 353 THR A CA 1
ATOM 2605 C C . THR A 1 353 ? -4.315 -17.237 -14.394 1.00 80.12 353 THR A C 1
ATOM 2607 O O . THR A 1 353 ? -3.569 -17.919 -15.090 1.00 80.12 353 THR A O 1
ATOM 2610 N N . GLY A 1 354 ? -5.532 -17.668 -14.044 1.00 80.56 354 GLY A N 1
ATOM 2611 C CA . GLY A 1 354 ? -6.008 -19.028 -14.302 1.00 80.56 354 GLY A CA 1
ATOM 2612 C C . GLY A 1 354 ? -5.334 -20.097 -13.432 1.00 80.56 354 GLY A C 1
ATOM 2613 O O . GLY A 1 354 ? -5.612 -21.282 -13.601 1.00 80.56 354 GLY A O 1
ATOM 2614 N N . SER A 1 355 ? -4.470 -19.706 -12.487 1.00 70.69 355 SER A N 1
ATOM 2615 C CA . SER A 1 355 ? -3.717 -20.609 -11.620 1.00 70.69 355 SER A CA 1
ATOM 2616 C C . SER A 1 355 ? -3.978 -20.321 -10.142 1.00 70.69 355 SER A C 1
ATOM 2618 O O . SER A 1 355 ? -3.785 -19.211 -9.650 1.00 70.69 355 SER A O 1
ATOM 2620 N N . GLY A 1 356 ? -4.366 -21.363 -9.403 1.00 64.25 356 GLY A N 1
ATOM 2621 C CA . GLY A 1 356 ? -4.412 -21.338 -7.939 1.00 64.25 356 GLY A CA 1
ATOM 2622 C C . GLY A 1 356 ? -3.048 -21.580 -7.285 1.00 64.25 356 GLY A C 1
ATOM 2623 O O . GLY A 1 356 ? -2.974 -21.643 -6.059 1.00 64.25 356 GLY A O 1
ATOM 2624 N N . ARG A 1 357 ? -1.974 -21.766 -8.074 1.00 63.00 357 ARG A N 1
ATOM 2625 C CA . ARG A 1 357 ? -0.621 -21.919 -7.525 1.00 63.00 357 ARG A CA 1
ATOM 2626 C C . ARG A 1 357 ? -0.176 -20.597 -6.927 1.00 63.00 357 ARG A C 1
ATOM 2628 O O . ARG A 1 357 ? -0.139 -19.581 -7.612 1.00 63.00 357 ARG A O 1
ATOM 2635 N N . ILE A 1 358 ? 0.178 -20.652 -5.655 1.00 59.72 358 ILE A N 1
ATOM 2636 C CA . ILE A 1 358 ? 0.722 -19.538 -4.892 1.00 59.72 358 ILE A CA 1
ATOM 2637 C C . ILE A 1 358 ? 1.946 -20.071 -4.181 1.00 59.72 358 ILE A C 1
ATOM 2639 O O . ILE A 1 358 ? 1.935 -21.226 -3.747 1.00 59.72 358 ILE A O 1
ATOM 2643 N N . LEU A 1 359 ? 2.996 -19.254 -4.080 1.00 59.62 359 LEU A N 1
ATOM 2644 C CA . LEU A 1 359 ? 4.335 -19.744 -3.758 1.00 59.62 359 LEU A CA 1
ATOM 2645 C C . LEU A 1 359 ? 4.836 -20.664 -4.870 1.00 59.62 359 LEU A C 1
ATOM 2647 O O . LEU A 1 359 ? 5.375 -21.741 -4.598 1.00 59.62 359 LEU A O 1
ATOM 2651 N N . GLY A 1 360 ? 4.638 -20.272 -6.130 1.00 53.38 360 GLY A N 1
ATOM 2652 C CA . GLY A 1 360 ? 5.166 -21.018 -7.270 1.00 53.38 360 GLY A CA 1
ATOM 2653 C C . GLY A 1 360 ? 6.673 -21.241 -7.124 1.00 53.38 360 GLY A C 1
ATOM 2654 O O . GLY A 1 360 ? 7.158 -22.330 -7.422 1.00 53.38 360 GLY A O 1
ATOM 2655 N N . TYR A 1 361 ? 7.386 -20.273 -6.541 1.00 50.91 361 TYR A N 1
ATOM 2656 C CA . TYR A 1 361 ? 8.812 -20.395 -6.225 1.00 50.91 361 TYR A CA 1
ATOM 2657 C C . TYR A 1 361 ? 9.151 -21.447 -5.145 1.00 50.91 361 TYR A C 1
ATOM 2659 O O . TYR A 1 361 ? 10.235 -22.020 -5.189 1.00 50.91 361 TYR A O 1
ATOM 2667 N N . ALA A 1 362 ? 8.255 -21.717 -4.183 1.00 45.66 362 ALA A N 1
ATOM 2668 C CA . ALA A 1 362 ? 8.500 -22.656 -3.076 1.00 45.66 362 ALA A CA 1
ATOM 2669 C C . ALA A 1 362 ? 7.897 -24.051 -3.309 1.00 45.66 362 ALA A C 1
ATOM 2671 O O . ALA A 1 362 ? 8.343 -25.030 -2.715 1.00 45.66 362 ALA A O 1
ATOM 2672 N N . THR A 1 363 ? 6.855 -24.132 -4.139 1.00 41.56 363 THR A N 1
ATOM 2673 C CA . THR A 1 363 ? 6.095 -25.360 -4.428 1.00 41.56 363 THR A CA 1
ATOM 2674 C C . THR A 1 363 ? 6.365 -25.920 -5.815 1.00 41.56 363 THR A C 1
ATOM 2676 O O . THR A 1 363 ? 5.949 -27.045 -6.104 1.00 41.56 363 THR A O 1
ATOM 2679 N N . SER A 1 364 ? 7.087 -25.186 -6.672 1.00 43.66 364 SER A N 1
ATOM 2680 C CA . SER A 1 364 ? 7.728 -25.828 -7.813 1.00 43.66 364 SER A CA 1
ATOM 2681 C C . SER A 1 364 ? 8.612 -26.936 -7.253 1.00 43.66 364 SER A C 1
ATOM 2683 O O . SER A 1 364 ? 9.400 -26.650 -6.344 1.00 43.66 364 SER A O 1
ATOM 2685 N N . PRO A 1 365 ? 8.473 -28.191 -7.735 1.00 39.12 365 PRO A N 1
ATOM 2686 C CA . PRO A 1 365 ? 9.441 -29.218 -7.400 1.00 39.12 365 PRO A CA 1
ATOM 2687 C C . PRO A 1 365 ? 10.779 -28.580 -7.686 1.00 39.12 365 PRO A C 1
ATOM 2689 O O . PRO A 1 365 ? 10.962 -28.024 -8.770 1.00 39.12 365 PRO A O 1
ATOM 2692 N N . THR A 1 366 ? 11.636 -28.542 -6.674 1.00 37.03 366 THR A N 1
ATOM 2693 C CA . THR A 1 366 ? 12.984 -28.042 -6.807 1.00 37.03 366 THR A CA 1
ATOM 2694 C C . THR A 1 366 ? 13.563 -28.696 -8.060 1.00 37.03 366 THR A C 1
ATOM 2696 O O . THR A 1 366 ? 14.105 -29.797 -8.025 1.00 37.03 366 THR A O 1
ATOM 2699 N N . THR A 1 367 ? 13.568 -27.968 -9.180 1.00 34.69 367 THR A N 1
ATOM 2700 C CA . THR A 1 367 ? 14.836 -27.767 -9.843 1.00 34.69 367 THR A CA 1
ATOM 2701 C C . THR A 1 367 ? 15.703 -27.317 -8.694 1.00 34.69 367 THR A C 1
ATOM 2703 O O . THR A 1 367 ? 15.638 -26.162 -8.272 1.00 34.69 367 THR A O 1
ATOM 2706 N N . ARG A 1 368 ? 16.434 -28.275 -8.099 1.00 33.88 368 ARG A N 1
ATOM 2707 C CA . ARG A 1 368 ? 17.765 -27.985 -7.608 1.00 33.88 368 ARG A CA 1
ATOM 2708 C C . ARG A 1 368 ? 18.261 -26.972 -8.615 1.00 33.88 368 ARG A C 1
ATOM 2710 O O . ARG A 1 368 ? 18.375 -27.283 -9.804 1.00 33.88 368 ARG A O 1
ATOM 2717 N N . ILE A 1 369 ? 18.404 -25.732 -8.173 1.00 37.47 369 ILE A N 1
ATOM 2718 C CA . ILE A 1 369 ? 19.350 -24.867 -8.832 1.00 37.47 369 ILE A CA 1
ATOM 2719 C C . ILE A 1 369 ? 20.634 -25.621 -8.523 1.00 37.47 369 ILE A C 1
ATOM 2721 O O . ILE A 1 369 ? 21.188 -25.479 -7.435 1.00 37.47 369 ILE A O 1
ATOM 2725 N N . ASP A 1 370 ? 20.961 -26.599 -9.378 1.00 34.28 370 ASP A N 1
ATOM 2726 C CA . ASP A 1 370 ? 22.239 -27.270 -9.321 1.00 34.28 370 ASP A CA 1
ATOM 2727 C C . ASP A 1 370 ? 23.221 -26.104 -9.277 1.00 34.28 370 ASP A C 1
ATOM 2729 O O . ASP A 1 370 ? 23.065 -25.191 -10.101 1.00 34.28 370 ASP A O 1
ATOM 2733 N N . PRO A 1 371 ? 24.097 -26.036 -8.257 1.00 39.16 371 PRO A N 1
ATOM 2734 C CA . PRO A 1 371 ? 24.998 -24.905 -8.086 1.00 39.16 371 PRO A CA 1
ATOM 2735 C C . PRO A 1 371 ? 25.611 -24.624 -9.448 1.00 39.16 371 PRO A C 1
ATOM 2737 O O . PRO A 1 371 ? 26.219 -25.548 -9.980 1.00 39.16 371 PRO A O 1
ATOM 2740 N N . LEU A 1 372 ? 25.297 -23.442 -10.013 1.00 43.72 372 LEU A N 1
ATOM 2741 C CA . LEU A 1 372 ? 25.557 -23.017 -11.397 1.00 43.72 372 LEU A CA 1
ATOM 2742 C C . LEU A 1 372 ? 26.449 -24.023 -12.123 1.00 43.72 372 LEU A C 1
ATOM 2744 O O . LEU A 1 372 ? 27.670 -23.915 -12.037 1.00 43.72 372 LEU A O 1
ATOM 2748 N N . GLN A 1 373 ? 25.855 -25.051 -12.743 1.00 40.56 373 GLN A N 1
ATOM 2749 C CA . GLN A 1 373 ? 26.653 -26.023 -13.485 1.00 40.56 373 GLN A CA 1
ATOM 2750 C C . GLN A 1 373 ? 27.346 -25.229 -14.593 1.00 40.56 373 GLN A C 1
ATOM 2752 O O . GLN A 1 373 ? 26.633 -24.658 -15.423 1.00 40.56 373 GLN A O 1
ATOM 2757 N N . PRO A 1 374 ? 28.687 -25.130 -14.612 1.00 43.78 374 PRO A N 1
ATOM 2758 C CA . PRO A 1 374 ? 29.394 -24.286 -15.574 1.00 43.78 374 PRO A CA 1
ATOM 2759 C C . PRO A 1 374 ? 29.052 -24.650 -17.022 1.00 43.78 374 PRO A C 1
ATOM 2761 O O . PRO A 1 374 ? 29.053 -23.803 -17.901 1.00 43.78 374 PRO A O 1
ATOM 2764 N N . GLU A 1 375 ? 28.672 -25.905 -17.250 1.00 42.16 375 GLU A N 1
ATOM 2765 C CA . GLU A 1 375 ? 28.192 -26.442 -18.524 1.00 42.16 375 GLU A CA 1
ATOM 2766 C C . GLU A 1 375 ? 26.759 -26.038 -18.930 1.00 42.16 375 GLU A C 1
ATOM 2768 O O . GLU A 1 375 ? 26.388 -26.215 -20.087 1.00 42.16 375 GLU A O 1
ATOM 2773 N N . ARG A 1 376 ? 25.954 -25.457 -18.029 1.00 39.50 376 ARG A N 1
ATOM 2774 C CA . ARG A 1 376 ? 24.643 -24.847 -18.349 1.00 39.50 376 ARG A CA 1
ATOM 2775 C C . ARG A 1 376 ? 24.722 -23.344 -18.603 1.00 39.50 376 ARG A C 1
ATOM 2777 O O . ARG A 1 376 ? 23.719 -22.728 -18.954 1.00 39.50 376 ARG A O 1
ATOM 2784 N N . ILE A 1 377 ? 25.896 -22.752 -18.412 1.00 42.75 377 ILE A N 1
ATOM 2785 C CA . ILE A 1 377 ? 26.168 -21.370 -18.784 1.00 42.75 377 ILE A CA 1
ATOM 2786 C C . ILE A 1 377 ? 26.304 -21.347 -20.317 1.00 42.75 377 ILE A C 1
ATOM 2788 O O . ILE A 1 377 ? 27.152 -22.067 -20.849 1.00 42.75 377 ILE A O 1
ATOM 2792 N N . PRO A 1 378 ? 25.472 -20.586 -21.056 1.00 40.28 378 PRO A N 1
ATOM 2793 C CA . PRO A 1 378 ? 25.523 -20.596 -22.513 1.00 40.28 378 PRO A CA 1
ATOM 2794 C C . PRO A 1 378 ? 26.924 -20.250 -23.034 1.00 40.28 378 PRO A C 1
ATOM 2796 O O . PRO A 1 378 ? 27.613 -19.387 -22.484 1.00 40.28 378 PRO A O 1
ATOM 2799 N N . VAL A 1 379 ? 27.348 -20.919 -24.110 1.00 39.12 379 VAL A N 1
ATOM 2800 C CA . VAL A 1 379 ? 28.668 -20.717 -24.727 1.00 39.12 379 VAL A CA 1
ATOM 2801 C C . VAL A 1 379 ? 28.885 -19.223 -25.014 1.00 39.12 379 VAL A C 1
ATOM 2803 O O . VAL A 1 379 ? 28.101 -18.606 -25.731 1.00 39.12 379 VAL A O 1
ATOM 2806 N N . GLY A 1 380 ? 29.936 -18.638 -24.423 1.00 38.62 380 GLY A N 1
ATOM 2807 C CA . GLY A 1 380 ? 30.274 -17.209 -24.535 1.00 38.62 380 GLY A CA 1
ATOM 2808 C C . GLY A 1 380 ? 29.970 -16.356 -23.294 1.00 38.62 380 GLY A C 1
ATOM 2809 O O . GLY A 1 380 ? 30.382 -15.199 -23.236 1.00 38.62 380 GLY A O 1
ATOM 2810 N N . TRP A 1 381 ? 29.305 -16.905 -22.278 1.00 38.44 381 TRP A N 1
ATOM 2811 C CA . TRP A 1 381 ? 29.061 -16.204 -21.017 1.00 38.44 381 TRP A CA 1
ATOM 2812 C C . TRP A 1 381 ? 30.273 -16.336 -20.083 1.00 38.44 381 TRP A C 1
ATOM 2814 O O . TRP A 1 381 ? 30.748 -17.436 -19.808 1.00 38.44 381 TRP A O 1
ATOM 2824 N N . ARG A 1 382 ? 30.770 -15.205 -19.571 1.00 48.06 382 ARG A N 1
ATOM 2825 C CA . ARG A 1 382 ? 31.755 -15.160 -18.479 1.00 48.06 382 ARG A CA 1
ATOM 2826 C C . ARG A 1 382 ? 31.086 -14.533 -17.264 1.00 48.06 382 ARG A C 1
ATOM 2828 O O . ARG A 1 382 ? 30.532 -13.442 -17.388 1.00 48.06 382 ARG A O 1
ATOM 2835 N N . LEU A 1 383 ? 31.143 -15.225 -16.128 1.00 41.41 383 LEU A N 1
ATOM 2836 C CA . LEU A 1 383 ? 30.771 -14.649 -14.840 1.00 41.41 383 LEU A CA 1
ATOM 2837 C C . LEU A 1 383 ? 31.698 -13.459 -14.574 1.00 41.41 383 LEU A C 1
ATOM 2839 O O . LEU A 1 383 ? 32.922 -13.570 -14.682 1.00 41.41 383 LEU A O 1
ATOM 2843 N N . THR A 1 384 ? 31.116 -12.303 -14.302 1.00 46.38 384 THR A N 1
ATOM 2844 C CA . THR A 1 384 ? 31.840 -11.182 -13.723 1.00 46.38 384 THR A CA 1
ATOM 2845 C C . THR A 1 384 ? 32.208 -11.539 -12.279 1.00 46.38 384 THR A C 1
ATOM 2847 O O . THR A 1 384 ? 31.569 -12.363 -11.636 1.00 46.38 384 THR A O 1
ATOM 2850 N N . GLU A 1 385 ? 33.242 -10.924 -11.703 1.00 45.91 385 GLU A N 1
ATOM 2851 C CA . GLU A 1 385 ? 33.555 -11.141 -10.273 1.00 45.91 385 GLU A CA 1
ATOM 2852 C C . GLU A 1 385 ? 32.447 -10.611 -9.333 1.00 45.91 385 GLU A C 1
ATOM 2854 O O . GLU A 1 385 ? 32.543 -10.729 -8.112 1.00 45.91 385 GLU A O 1
ATOM 2859 N N . ASP A 1 386 ? 31.387 -10.019 -9.895 1.00 46.25 386 ASP A N 1
ATOM 2860 C CA . ASP A 1 386 ? 30.210 -9.556 -9.188 1.00 46.25 386 ASP A CA 1
ATOM 2861 C C . ASP A 1 386 ? 29.029 -10.522 -9.429 1.00 46.25 386 ASP A C 1
ATOM 2863 O O . ASP A 1 386 ? 28.261 -10.334 -10.379 1.00 46.25 386 ASP A O 1
ATOM 2867 N N . PRO A 1 387 ? 28.811 -11.521 -8.550 1.00 49.38 387 PRO A N 1
ATOM 2868 C CA . PRO A 1 387 ? 27.743 -12.523 -8.703 1.00 49.38 387 PRO A CA 1
ATOM 2869 C C . PRO A 1 387 ? 26.346 -11.890 -8.763 1.00 49.38 387 PRO A C 1
ATOM 2871 O O . PRO A 1 387 ? 25.374 -12.468 -9.252 1.00 49.38 387 PRO A O 1
ATOM 2874 N N . THR A 1 388 ? 26.253 -10.659 -8.275 1.00 50.97 388 THR A N 1
ATOM 2875 C CA . THR A 1 388 ? 25.100 -9.791 -8.391 1.00 50.97 388 THR A CA 1
ATOM 2876 C C . THR A 1 388 ? 24.815 -9.444 -9.850 1.00 50.97 388 THR A C 1
ATOM 2878 O O . THR A 1 388 ? 23.716 -9.652 -10.348 1.00 50.97 388 THR A O 1
ATOM 2881 N N . TRP A 1 389 ? 25.800 -8.911 -10.560 1.00 49.97 389 TRP A N 1
ATOM 2882 C CA . TRP A 1 389 ? 25.631 -8.479 -11.940 1.00 49.97 389 TRP A CA 1
ATOM 2883 C C . TRP A 1 389 ? 25.404 -9.665 -12.880 1.00 49.97 389 TRP A C 1
ATOM 2885 O O . TRP A 1 389 ? 24.592 -9.576 -13.799 1.00 49.97 389 TRP A O 1
ATOM 2895 N N . ASP A 1 390 ? 26.005 -10.809 -12.572 1.00 49.47 390 ASP A N 1
ATOM 2896 C CA . ASP A 1 390 ? 25.772 -12.048 -13.311 1.00 49.47 390 ASP A CA 1
ATOM 2897 C C . ASP A 1 390 ? 24.339 -12.546 -13.181 1.00 49.47 390 ASP A C 1
ATOM 2899 O O . ASP A 1 390 ? 23.738 -12.947 -14.173 1.00 49.47 390 ASP A O 1
ATOM 2903 N N . PHE A 1 391 ? 23.746 -12.441 -11.990 1.00 52.94 391 PHE A N 1
ATOM 2904 C CA . PHE A 1 391 ? 22.322 -12.712 -11.804 1.00 52.94 391 PHE A CA 1
ATOM 2905 C C . PHE A 1 391 ? 21.453 -11.730 -12.603 1.00 52.94 391 PHE A C 1
ATOM 2907 O O . PHE A 1 391 ? 20.409 -12.117 -13.107 1.00 52.94 391 PHE A O 1
ATOM 2914 N N . VAL A 1 392 ? 21.865 -10.468 -12.768 1.00 53.78 392 VAL A N 1
ATOM 2915 C CA . VAL A 1 392 ? 21.126 -9.474 -13.573 1.00 53.78 392 VAL A CA 1
ATOM 2916 C C . VAL A 1 392 ? 21.193 -9.801 -15.057 1.00 53.78 392 VAL A C 1
ATOM 2918 O O . VAL A 1 392 ? 20.159 -9.831 -15.720 1.00 53.78 392 VAL A O 1
ATOM 2921 N N . ILE A 1 393 ? 22.390 -10.061 -15.582 1.00 54.34 393 ILE A N 1
ATOM 2922 C CA . ILE A 1 393 ? 22.583 -10.500 -16.967 1.00 54.34 393 ILE A CA 1
ATOM 2923 C C . ILE A 1 393 ? 21.750 -11.753 -17.206 1.00 54.34 393 ILE A C 1
ATOM 2925 O O . ILE A 1 393 ? 20.938 -11.791 -18.127 1.00 54.34 393 ILE A O 1
ATOM 2929 N N . ALA A 1 394 ? 21.882 -12.738 -16.323 1.00 50.12 394 ALA A N 1
ATOM 2930 C CA . ALA A 1 394 ? 21.197 -13.996 -16.486 1.00 50.12 394 ALA A CA 1
ATOM 2931 C C . ALA A 1 394 ? 19.677 -13.852 -16.384 1.00 50.12 394 ALA A C 1
ATOM 2933 O O . ALA A 1 394 ? 18.966 -14.361 -17.242 1.00 50.12 394 ALA A O 1
ATOM 2934 N N . ALA A 1 395 ? 19.163 -13.125 -15.395 1.00 50.28 395 ALA A N 1
ATOM 2935 C CA . ALA A 1 395 ? 17.730 -13.029 -15.146 1.00 50.28 395 ALA A CA 1
ATOM 2936 C C . ALA A 1 395 ? 17.010 -11.949 -15.974 1.00 50.28 395 ALA A C 1
ATOM 2938 O O . ALA A 1 395 ? 15.784 -11.929 -15.976 1.00 50.28 395 ALA A O 1
ATOM 2939 N N . THR A 1 396 ? 17.726 -11.014 -16.617 1.00 48.81 396 THR A N 1
ATOM 2940 C CA . THR A 1 396 ? 17.085 -9.833 -17.238 1.00 48.81 396 THR A CA 1
ATOM 2941 C C . THR A 1 396 ? 17.705 -9.338 -18.547 1.00 48.81 396 THR A C 1
ATOM 2943 O O . THR A 1 396 ? 17.017 -8.626 -19.274 1.00 48.81 396 THR A O 1
ATOM 2946 N N . ARG A 1 397 ? 18.976 -9.651 -18.855 1.00 52.28 397 ARG A N 1
ATOM 2947 C CA . ARG A 1 397 ? 19.722 -9.071 -19.997 1.00 52.28 397 ARG A CA 1
ATOM 2948 C C . ARG A 1 397 ? 20.786 -10.023 -20.544 1.00 52.28 397 ARG A C 1
ATOM 2950 O O . ARG A 1 397 ? 21.984 -9.727 -20.489 1.00 52.28 397 ARG A O 1
ATOM 2957 N N . ALA A 1 398 ? 20.345 -11.168 -21.060 1.00 52.16 398 ALA A N 1
ATOM 2958 C CA . ALA A 1 398 ? 21.218 -12.199 -21.626 1.00 52.16 398 ALA A CA 1
ATOM 2959 C C . ALA A 1 398 ? 22.146 -11.645 -22.728 1.00 52.16 398 ALA A C 1
ATOM 2961 O O . ALA A 1 398 ? 23.285 -12.081 -22.871 1.00 52.16 398 ALA A O 1
ATOM 2962 N N . GLU A 1 399 ? 21.692 -10.627 -23.463 1.00 50.19 399 GLU A N 1
ATOM 2963 C CA . GLU A 1 399 ? 22.436 -9.942 -24.521 1.00 50.19 399 GLU A CA 1
ATOM 2964 C C . GLU A 1 399 ? 23.626 -9.102 -24.025 1.00 50.19 399 GLU A C 1
ATOM 2966 O O . GLU A 1 399 ? 24.456 -8.680 -24.827 1.00 50.19 399 GLU A O 1
ATOM 2971 N N . ARG A 1 400 ? 23.728 -8.845 -22.714 1.00 47.62 400 ARG A N 1
ATOM 2972 C CA . ARG A 1 400 ? 24.841 -8.101 -22.097 1.00 47.62 400 ARG A CA 1
ATOM 2973 C C . ARG A 1 400 ? 25.850 -9.004 -21.387 1.00 47.62 400 ARG A C 1
ATOM 2975 O O . ARG A 1 400 ? 26.654 -8.509 -20.594 1.00 47.62 400 ARG A O 1
ATOM 2982 N N . ALA A 1 401 ? 25.824 -10.306 -21.665 1.00 46.50 401 ALA A N 1
ATOM 2983 C CA . ALA A 1 401 ? 26.800 -11.252 -21.142 1.00 46.50 401 ALA A CA 1
ATOM 2984 C C . ALA A 1 401 ? 28.243 -10.798 -21.440 1.00 46.50 401 ALA A C 1
ATOM 2986 O O . ALA A 1 401 ? 28.579 -10.456 -22.572 1.00 46.50 401 ALA A O 1
ATOM 2987 N N . GLY A 1 402 ? 29.089 -10.749 -20.404 1.00 44.62 402 GLY A N 1
ATOM 2988 C CA . GLY A 1 402 ? 30.481 -10.288 -20.495 1.00 44.62 402 GLY A CA 1
ATOM 2989 C C . GLY A 1 402 ? 30.693 -8.766 -20.441 1.00 44.62 402 GLY A C 1
ATOM 2990 O O . GLY A 1 402 ? 31.842 -8.322 -20.417 1.00 44.62 402 GLY A O 1
ATOM 2991 N N . ALA A 1 403 ? 29.633 -7.949 -20.388 1.00 46.34 403 ALA A N 1
ATOM 2992 C CA . ALA A 1 403 ? 29.763 -6.503 -20.211 1.00 46.34 403 ALA A CA 1
ATOM 2993 C C . ALA A 1 403 ? 29.953 -6.133 -18.724 1.00 46.34 403 ALA A C 1
ATOM 2995 O O . ALA A 1 403 ? 29.260 -6.688 -17.867 1.00 46.34 403 ALA A O 1
ATOM 2996 N N . PRO A 1 404 ? 30.834 -5.171 -18.388 1.00 42.88 404 PRO A N 1
ATOM 2997 C CA . PRO A 1 404 ? 30.991 -4.716 -17.010 1.00 42.88 404 PRO A CA 1
ATOM 2998 C C . PRO A 1 404 ? 29.715 -4.010 -16.502 1.00 42.88 404 PRO A C 1
ATOM 3000 O O . PRO A 1 404 ? 29.015 -3.367 -17.295 1.00 42.88 404 PRO A O 1
ATOM 3003 N N . PRO A 1 405 ? 29.413 -4.080 -15.190 1.00 45.91 405 PRO A N 1
ATOM 3004 C CA . PRO A 1 405 ? 28.265 -3.392 -14.613 1.00 45.91 405 PRO A CA 1
ATOM 3005 C C . PRO A 1 405 ? 28.325 -1.875 -14.866 1.00 45.91 405 PRO A C 1
ATOM 3007 O O . PRO A 1 405 ? 29.388 -1.264 -14.701 1.00 45.91 405 PRO A O 1
ATOM 3010 N N . PRO A 1 406 ? 27.204 -1.225 -15.234 1.00 44.88 406 PRO A N 1
ATOM 3011 C CA . PRO A 1 406 ? 27.170 0.217 -15.414 1.00 44.88 406 PRO A CA 1
ATOM 3012 C C . PRO A 1 406 ? 27.504 0.926 -14.096 1.00 44.88 406 PRO A C 1
ATOM 3014 O O . PRO A 1 406 ? 26.885 0.675 -13.068 1.00 44.88 406 PRO A O 1
ATOM 3017 N N . GLY A 1 407 ? 28.488 1.828 -14.130 1.00 44.44 407 GLY A N 1
ATOM 3018 C CA . GLY A 1 407 ? 28.801 2.728 -13.014 1.00 44.44 407 GLY A CA 1
ATOM 3019 C C . GLY A 1 407 ? 29.828 2.233 -11.987 1.00 44.44 407 GLY A C 1
ATOM 3020 O O . GLY A 1 407 ? 30.233 3.030 -11.142 1.00 44.44 407 GLY A O 1
ATOM 3021 N N . ARG A 1 408 ? 30.335 0.992 -12.060 1.00 39.41 408 ARG A N 1
ATOM 3022 C CA . ARG A 1 408 ? 31.472 0.560 -11.221 1.00 39.41 408 ARG A CA 1
ATOM 3023 C C . ARG A 1 408 ? 32.800 0.758 -11.956 1.00 39.41 408 ARG A C 1
ATOM 3025 O O . ARG A 1 408 ? 33.175 -0.036 -12.812 1.00 39.41 408 ARG A O 1
ATOM 3032 N N . ARG A 1 409 ? 33.574 1.780 -11.567 1.00 38.53 409 ARG A N 1
ATOM 3033 C CA . ARG A 1 409 ? 35.039 1.682 -11.672 1.00 38.53 409 ARG A CA 1
ATOM 3034 C C . ARG A 1 409 ? 35.483 0.724 -10.569 1.00 38.53 409 ARG A C 1
ATOM 3036 O O . ARG A 1 409 ? 35.302 1.036 -9.396 1.00 38.53 409 ARG A O 1
ATOM 3043 N N . SER A 1 410 ? 36.005 -0.442 -10.944 1.00 36.09 410 SER A N 1
ATOM 3044 C CA . SER A 1 410 ? 36.647 -1.352 -9.991 1.00 36.09 410 SER A CA 1
ATOM 3045 C C . SER A 1 410 ? 37.722 -0.591 -9.190 1.00 36.09 410 SER A C 1
ATOM 3047 O O . SER A 1 410 ? 38.494 0.154 -9.806 1.00 36.09 410 SER A O 1
ATOM 3049 N N . PRO A 1 411 ? 37.818 -0.764 -7.856 1.00 34.06 411 PRO A N 1
ATOM 3050 C CA . PRO A 1 411 ? 38.941 -0.248 -7.068 1.00 34.06 411 PRO A CA 1
ATOM 3051 C C . PRO A 1 411 ? 40.269 -0.926 -7.441 1.00 34.06 411 PRO A C 1
ATOM 3053 O O . PRO A 1 411 ? 41.340 -0.404 -7.145 1.00 34.06 411 PRO A O 1
ATOM 3056 N N . LEU A 1 412 ? 40.201 -2.075 -8.115 1.00 33.06 412 LEU A N 1
ATOM 3057 C CA . LEU A 1 412 ? 41.336 -2.790 -8.676 1.00 33.06 412 LEU A CA 1
ATOM 3058 C C . LEU A 1 412 ? 41.338 -2.548 -10.185 1.00 33.06 412 LEU A C 1
ATOM 3060 O O . LEU A 1 412 ? 40.577 -3.151 -10.943 1.00 33.06 412 LEU A O 1
ATOM 3064 N N . GLY A 1 413 ? 42.153 -1.588 -10.615 1.00 32.28 413 GLY A N 1
ATOM 3065 C CA . GLY A 1 413 ? 42.375 -1.327 -12.029 1.00 32.28 413 GLY A CA 1
ATOM 3066 C C . GLY A 1 413 ? 42.827 -2.584 -12.782 1.00 32.28 413 GLY A C 1
ATOM 3067 O O . GLY A 1 413 ? 43.603 -3.377 -12.257 1.00 32.28 413 GLY A O 1
ATOM 3068 N N . ARG A 1 414 ? 42.402 -2.647 -14.052 1.00 29.14 414 ARG A N 1
ATOM 3069 C CA . ARG A 1 414 ? 42.668 -3.646 -15.111 1.00 29.14 414 ARG A CA 1
ATOM 3070 C C . ARG A 1 414 ? 41.626 -4.761 -15.229 1.00 29.14 414 ARG A C 1
ATOM 3072 O O . ARG A 1 414 ? 41.782 -5.842 -14.683 1.00 29.14 414 ARG A O 1
ATOM 3079 N N . PHE A 1 415 ? 40.658 -4.540 -16.117 1.00 31.56 415 PHE A N 1
ATOM 3080 C CA . PHE A 1 415 ? 40.189 -5.631 -16.967 1.00 31.56 415 PHE A CA 1
ATOM 3081 C C . PHE A 1 415 ? 41.193 -5.781 -18.114 1.00 31.56 415 PHE A C 1
ATOM 3083 O O . PHE A 1 415 ? 41.423 -4.832 -18.865 1.00 31.56 415 PHE A O 1
ATOM 3090 N N . GLN A 1 416 ? 41.820 -6.953 -18.225 1.00 28.50 416 GLN A N 1
ATOM 3091 C CA . GLN A 1 416 ? 42.454 -7.372 -19.469 1.00 28.50 416 GLN A CA 1
ATOM 3092 C C . GLN A 1 416 ? 41.349 -7.781 -20.440 1.00 28.50 416 GLN A C 1
ATOM 3094 O O . GLN A 1 416 ? 40.575 -8.701 -20.180 1.00 28.50 416 GLN A O 1
ATOM 3099 N N . GLN A 1 417 ? 41.294 -7.095 -21.574 1.00 27.30 417 GLN A N 1
ATOM 3100 C CA . GLN A 1 417 ? 40.627 -7.592 -22.763 1.00 27.30 417 GLN A CA 1
ATOM 3101 C C . GLN A 1 417 ? 41.474 -8.770 -23.267 1.00 27.30 417 GLN A C 1
ATOM 3103 O O . GLN A 1 417 ? 42.504 -8.562 -23.901 1.00 27.30 417 GLN A O 1
ATOM 3108 N N . VAL A 1 418 ? 41.114 -10.003 -22.909 1.00 32.72 418 VAL A N 1
ATOM 3109 C CA . VAL A 1 418 ? 41.699 -11.176 -23.570 1.00 32.72 418 VAL A CA 1
ATOM 3110 C C . VAL A 1 418 ? 40.944 -11.327 -24.882 1.00 32.72 418 VAL A C 1
ATOM 3112 O O . VAL A 1 418 ? 39.735 -11.567 -24.870 1.00 32.72 418 VAL A O 1
ATOM 3115 N N . ALA A 1 419 ? 41.642 -11.071 -25.988 1.00 25.84 419 ALA A N 1
ATOM 3116 C CA . ALA A 1 419 ? 41.137 -11.289 -27.336 1.00 25.84 419 ALA A CA 1
ATOM 3117 C C . ALA A 1 419 ? 40.661 -12.749 -27.503 1.00 25.84 419 ALA A C 1
ATOM 3119 O O . ALA A 1 419 ? 41.157 -13.625 -26.793 1.00 25.84 419 ALA A O 1
ATOM 3120 N N . PRO A 1 420 ? 39.682 -13.014 -28.382 1.00 33.97 420 PRO A N 1
ATOM 3121 C CA . PRO A 1 420 ? 39.300 -14.382 -28.707 1.00 33.97 420 PRO A CA 1
ATOM 3122 C C . PRO A 1 420 ? 40.448 -15.075 -29.455 1.00 33.97 420 PRO A C 1
ATOM 3124 O O . PRO A 1 420 ? 41.021 -14.470 -30.363 1.00 33.97 420 PRO A O 1
ATOM 3127 N N . ASP A 1 421 ? 40.755 -16.312 -29.057 1.00 38.03 421 ASP A N 1
ATOM 3128 C CA . ASP A 1 421 ? 41.501 -17.268 -29.886 1.00 38.03 421 ASP A CA 1
ATOM 3129 C C . ASP A 1 421 ? 40.598 -17.826 -30.996 1.00 38.03 421 ASP A C 1
ATOM 3131 O O . ASP A 1 421 ? 39.402 -18.089 -30.704 1.00 38.03 421 ASP A O 1
#

Sequence (421 aa):
MGAVATLLAATFALGPLFLYPGLGWAALLLGGDGGPLVRLAQAVGMTLLIVPAVCVLLATVGLLHPVAVLASLGIVSVVPLAFPTTRERLAGDLRWLARPRTLLAAGIGAVVVGAIVIWPSHAQVGPGLLPHNSTVWYYANLAQLTAESWRFPGLMVEWGEQRPFHTDYLPVTAHTAAAFQLLPRDLPLSLELYRLAVLAAGAALAALLFRRWLPAWTAVLAACLLLATTRLDVKFLSYKPETFGLVIGLFVLWLADRTLAERSLRLGLLSVAGAALVFLSHAEVFLVLGPALLGLAGGHALFGEPLAEHVAGGGPRYVLRRRLPAVAIAAGLAAVVFLGGIAAGTAASLAVTGSGRILGYATSPTTRIDPLQPERIPVGWRLTEDPTWDFVIAATRAERAGAPPPGRRSPLGRFQQVAPD

Secondary structure (DSSP, 8-state):
--HHHHHHHHHHHHHHHHTHHHHHHHHHHT-----HHHHHHHHHHHHHHHHHHHHHHHHHTT--SHHHHHHHHHHHHHGGGGSHHHHHHHHHHHHHHTSHHHHHHHHHHHHHHIIIIIHHHHHHH-TT-S-SSHHHHHHHHHHHHHHHHTS--SEEEETTEEEEPP-TTHHHHHHHHHHHHHS-S-HHHHHHHHHHHHHHHHHHHHHHHHTTTS-HHHHHHHHHHHHTSHHHHHHHTS--HHHHHHHHHHHHHHHHHHHHHH--HHHHHHHHHHHHHHHHH-HHHHHHHHHHHHHHHHHHHHHSPP-----TTS-----GGGHHHHHHHHHHHHHHHHHHHHHHHHHHHHHHHS----SHHHHS------TT-GGGSPTT----S-HHHHHHHHHH-GGGTTPPPTT---SS---------

pLDDT: mean 78.09, std 19.63, range [25.84, 98.06]

Radius of gyration: 23.69 Å; chains: 1; bounding box: 71×57×72 Å

Foldseek 3Di:
DDPVVQVVLLCVLCCLQFAQLLLLVLLVQVDDDDDLLLSRLSRRLVSLLPLLVVLLVQQLVLNLAQVSSCVSSVCSNCVSVVDPSSVVVSVVSVVVCPDPVNVVVVVVLCVVCCVLALVVLVVVLPPVLDDPFQQQLLLLLLLCVSLVRSHRDQWDAFQNDTDGRDQQASSVSSSLNSQCNRHDVPSSVSQSSVLSSLLVSQLSLQLSLCVVPDPNVVSSVRSSVVCPDPVNSVVSSGDDLLSSLLSLLSSLLSLLLVCLVVVDPSSLVSSLSSLLVSQSSHPVSSVVSLVSLLVSLVCCLPPNDDPQPPDPPDDGDPDPPPSVVSSVVSNVSSCCSSVSSLVVNLVVSCVSPVDSDGCCVPPVPDPPPVPVPVVSNPPPADDDPPVRVVSNCRGRNVVCGPPDDPPDPDPDDDDDPPDDD